Protein 6A4D (pdb70)

Solvent-accessible surface area: 16563 Å² total; per-residue (Å²): 94,79,184,71,34,37,64,76,36,0,0,0,1,4,28,6,39,24,6,8,125,70,10,108,137,23,40,1,0,2,0,0,1,0,0,0,11,15,103,0,77,75,28,18,88,7,60,73,22,11,3,42,34,90,82,105,42,1,78,118,17,55,106,149,4,85,87,70,10,35,157,29,26,2,15,94,91,0,103,94,21,172,39,56,42,78,79,0,16,145,62,0,37,59,30,0,102,117,19,2,47,114,25,76,1,0,0,0,2,49,27,1,13,50,11,28,63,0,0,35,98,55,1,69,91,0,28,96,8,10,32,148,36,16,0,4,0,3,0,0,38,0,1,0,80,36,24,52,80,129,6,55,144,53,26,97,171,102,56,81,108,76,0,16,49,28,2,68,52,10,3,47,10,0,86,30,0,52,126,58,0,1,91,83,171,165,34,35,77,86,36,2,0,1,0,3,31,8,34,22,11,6,135,72,10,108,149,30,35,0,0,1,0,0,0,0,0,0,33,10,76,0,75,81,48,17,104,4,53,57,23,12,3,42,30,94,66,111,51,2,80,100,28,58,110,154,6,91,118,71,10,37,176,48,28,3,21,105,75,0,82,110,16,176,35,60,47,69,87,0,17,144,73,0,32,38,26,0,97,131,33,2,43,109,25,90,2,0,0,0,3,51,23,2,14,45,15,27,61,0,0,39,101,52,1,66,91,0,30,93,13,11,30,150,37,16,0,4,0,2,0,0,28,0,0,0,84,43,23,66,79,130,5,50,144,55,21,95,164,108,70,68,110,52,0,20,44,20,2,80,41,10,3,44,12,0,84,31,0,58,132,66,0,1,75,85

Organism: Colwellia psychrerythraea (strain 34H / ATCC BAA-681) (NCBI:txid167879)

Nearest PDB structures (foldseek):
  6a4f-assembly1_A  TM=9.993E-01  e=6.360E-36  Colwellia psychrerythraea 34H
  6a4e-assembly1_C  TM=9.956E-01  e=2.833E-34  Colwellia psychrerythraea 34H
  7va3-assembly1_B  TM=9.706E-01  e=8.170E-26  Pseudomonas aeruginosa PAO1
  3tr8-assembly1_B  TM=9.750E-01  e=2.078E-24  Coxiella burnetii
  6n6i-assembly2_B  TM=9.745E-01  e=2.666E-24  Homo sapiens

Sequence (366 aa):
GSHMAGNDSNLIWLDLEMTGLEPVEDVILEIAIIITDSELNILAQGPIFAISQTDDVLDNMNPWCIEHHGKSGLTQRCRDSEVSLAHATKESLAFVQEWVPQGKSPMCGNSIGQDRRFINKYMPDFEDHFHYRNLDVSTIKELAKRWKPEVLESVVKTGAHLALDAIKESIAELKVYRELFFKLHMAGNDSNLIWLDLEMTGLEPVEDVILEIAIIITDSELNILAQGPIFAISQTDDVLDNMNPWCIEHHGKSGLTQRCRDSEVSLAHATKESLAFVQEWVPQGKSPMCGNSIGQDRRFINKYMPDFEDHFHYRNLDVSTIKELAKRWKPEVLESVVKTGAHLALDAIKESIAELKVYRELFFKL

Structure (mmCIF, N/CA/C/O backbone):
data_6A4D
#
_entry.id   6A4D
#
_cell.length_a   59.532
_cell.length_b   59.532
_cell.length_c   236.269
_cell.angle_alpha   90.00
_cell.angle_beta   90.00
_cell.angle_gamma   120.00
#
_symmetry.space_group_name_H-M   'P 32 2 1'
#
loop_
_entity.id
_entity.type
_entity.pdbx_description
1 polymer Oligoribonuclease
2 non-polymer "5'-O-[(S)-hydroxy(4-nitrophenoxy)phosphoryl]thymidine"
3 water water
#
loop_
_atom_site.group_PDB
_atom_site.id
_atom_site.type_symbol
_atom_site.label_atom_id
_atom_site.label_alt_id
_atom_site.label_comp_id
_atom_site.label_asym_id
_atom_site.label_entity_id
_atom_site.label_seq_id
_atom_site.pdbx_PDB_ins_code
_atom_site.Cartn_x
_atom_site.Cartn_y
_atom_site.Cartn_z
_atom_site.occupancy
_atom_site.B_iso_or_equiv
_atom_site.auth_seq_id
_atom_site.auth_comp_id
_atom_site.auth_asym_id
_atom_site.auth_atom_id
_atom_site.pdbx_PDB_model_num
ATOM 1 N N . GLY A 1 1 ? -2.039 -1.180 -26.413 1.00 69.19 -2 GLY A N 1
ATOM 2 C CA . GLY A 1 1 ? -3.125 -1.043 -27.422 1.00 69.55 -2 GLY A CA 1
ATOM 3 C C . GLY A 1 1 ? -4.534 -0.921 -26.853 1.00 70.33 -2 GLY A C 1
ATOM 4 O O . GLY A 1 1 ? -5.432 -1.629 -27.315 1.00 61.43 -2 GLY A O 1
ATOM 5 N N . SER A 1 2 ? -4.727 -0.008 -25.882 1.00 72.03 -1 SER A N 1
ATOM 6 C CA . SER A 1 2 ? -6.069 0.345 -25.306 1.00 70.12 -1 SER A CA 1
ATOM 7 C C . SER A 1 2 ? -7.002 1.039 -26.325 1.00 68.12 -1 SER A C 1
ATOM 8 O O . SER A 1 2 ? -8.191 1.264 -26.052 1.00 64.84 -1 SER A O 1
ATOM 11 N N . HIS A 1 3 ? -6.441 1.430 -27.471 1.00 67.45 0 HIS A N 1
ATOM 12 C CA . HIS A 1 3 ? -7.197 1.802 -28.687 1.00 72.79 0 HIS A CA 1
ATOM 13 C C . HIS A 1 3 ? -8.534 1.048 -28.896 1.00 63.57 0 HIS A C 1
ATOM 14 O O . HIS A 1 3 ? -9.579 1.639 -29.104 1.00 64.60 0 HIS A O 1
ATOM 21 N N . MET A 1 4 ? -8.479 -0.272 -28.820 1.00 68.73 1 MET A N 1
ATOM 22 C CA . MET A 1 4 ? -9.626 -1.138 -29.136 1.00 65.58 1 MET A CA 1
ATOM 23 C C . MET A 1 4 ? -10.535 -1.413 -27.925 1.00 60.06 1 MET A C 1
ATOM 24 O O . MET A 1 4 ? -11.621 -2.008 -28.087 1.00 61.92 1 MET A O 1
ATOM 29 N N . ALA A 1 5 ? -10.100 -0.980 -26.734 1.00 56.80 2 ALA A N 1
ATOM 30 C CA . ALA A 1 5 ? -10.872 -1.126 -25.490 1.00 56.67 2 ALA A CA 1
ATOM 31 C C . ALA A 1 5 ? -12.279 -0.612 -25.662 1.00 55.16 2 ALA A C 1
ATOM 32 O O . ALA A 1 5 ? -12.505 0.447 -26.222 1.00 61.03 2 ALA A O 1
ATOM 34 N N . GLY A 1 6 ? -13.238 -1.411 -25.234 1.00 49.98 3 GLY A N 1
ATOM 35 C CA . GLY A 1 6 ? -14.620 -1.017 -25.245 1.00 45.70 3 GLY A CA 1
ATOM 36 C C . GLY A 1 6 ? -15.367 -1.402 -26.498 1.00 44.27 3 GLY A C 1
ATOM 37 O O . GLY A 1 6 ? -16.591 -1.194 -26.569 1.00 45.83 3 GLY A O 1
ATOM 38 N N . ASN A 1 7 ? -14.678 -1.976 -27.480 1.00 42.69 4 ASN A N 1
ATOM 39 C CA . ASN A 1 7 ? -15.325 -2.315 -28.769 1.00 42.39 4 ASN A CA 1
ATOM 40 C C . ASN A 1 7 ? -16.285 -3.490 -28.626 1.00 41.09 4 ASN A C 1
ATOM 41 O O . ASN A 1 7 ? -15.933 -4.537 -28.159 1.00 49.64 4 ASN A O 1
ATOM 46 N N . ASP A 1 8 ? -17.486 -3.326 -29.100 1.00 42.95 5 ASP A N 1
ATOM 47 C CA . ASP A 1 8 ? -18.533 -4.300 -28.939 1.00 47.14 5 ASP A CA 1
ATOM 48 C C . ASP A 1 8 ? -18.252 -5.701 -29.530 1.00 44.82 5 ASP A C 1
ATOM 49 O O . ASP A 1 8 ? -19.006 -6.590 -29.267 1.00 41.37 5 ASP A O 1
ATOM 54 N N . SER A 1 9 ? -17.232 -5.862 -30.362 1.00 40.01 6 SER A N 1
ATOM 55 C CA . SER A 1 9 ? -17.006 -7.070 -31.032 1.00 39.97 6 SER A CA 1
ATOM 56 C C . SER A 1 9 ? -15.810 -7.789 -30.405 1.00 37.43 6 SER A C 1
ATOM 57 O O . SER A 1 9 ? -15.486 -8.888 -30.789 1.00 35.34 6 SER A O 1
ATOM 60 N N . ASN A 1 10 ? -15.237 -7.235 -29.342 1.00 38.81 7 ASN A N 1
ATOM 61 C CA . ASN A 1 10 ? -14.177 -7.934 -28.626 1.00 35.72 7 ASN A CA 1
ATOM 62 C C . ASN A 1 10 ? -14.622 -9.315 -28.010 1.00 32.21 7 ASN A C 1
ATOM 63 O O . ASN A 1 10 ? -15.722 -9.504 -27.577 1.00 27.75 7 ASN A O 1
ATOM 68 N N . LEU A 1 11 ? -13.712 -10.256 -28.011 1.00 31.47 8 LEU A N 1
ATOM 69 C CA . LEU A 1 11 ? -13.956 -11.551 -27.462 1.00 34.76 8 LEU A CA 1
ATOM 70 C C . LEU A 1 11 ? -13.218 -11.760 -26.134 1.00 32.20 8 LEU A C 1
ATOM 71 O O . LEU A 1 11 ? -12.025 -11.482 -26.036 1.00 30.18 8 LEU A O 1
ATOM 76 N N . ILE A 1 12 ? -13.921 -12.344 -25.161 1.00 35.69 9 ILE A N 1
ATOM 77 C CA . ILE A 1 12 ? -13.328 -12.821 -23.857 1.00 30.13 9 ILE A CA 1
ATOM 78 C C . ILE A 1 12 ? -13.018 -14.317 -23.866 1.00 28.88 9 ILE A C 1
ATOM 79 O O . ILE A 1 12 ? -13.946 -15.189 -23.941 1.00 29.51 9 ILE A O 1
ATOM 84 N N . TRP A 1 13 ? -11.723 -14.621 -23.827 1.00 24.34 10 TRP A N 1
ATOM 85 C CA . TRP A 1 13 ? -11.220 -15.961 -23.793 1.00 28.37 10 TRP A CA 1
ATOM 86 C C . TRP A 1 13 ? -10.816 -16.338 -22.374 1.00 31.12 10 TRP A C 1
ATOM 87 O O . TRP A 1 13 ? -10.167 -15.572 -21.702 1.00 30.19 10 TRP A O 1
ATOM 98 N N . LEU A 1 14 ? -11.175 -17.527 -21.921 1.00 32.26 11 LEU A N 1
ATOM 99 C CA . LEU A 1 14 ? -10.656 -17.966 -20.652 1.00 35.06 11 LEU A CA 1
ATOM 100 C C . LEU A 1 14 ? -10.384 -19.425 -20.536 1.00 38.05 11 LEU A C 1
ATOM 101 O O . LEU A 1 14 ? -10.836 -20.262 -21.330 1.00 36.47 11 LEU A O 1
ATOM 106 N N . ASP A 1 15 ? -9.614 -19.751 -19.521 1.00 38.53 12 ASP A N 1
ATOM 107 C CA . ASP A 1 15 ? -9.388 -21.137 -19.209 1.00 36.92 12 ASP A CA 1
ATOM 108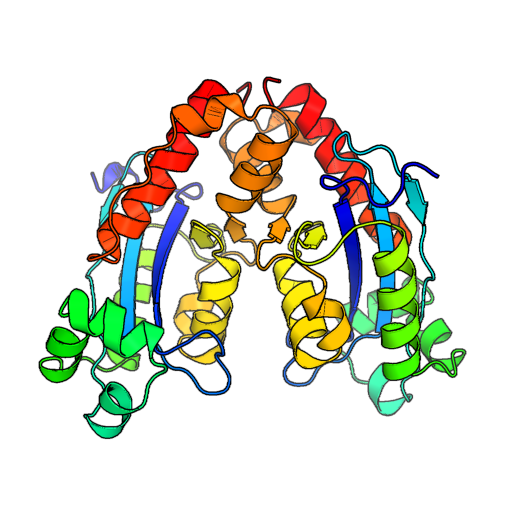 C C . ASP A 1 15 ? -9.295 -21.253 -17.712 1.00 36.34 12 ASP A C 1
ATOM 109 O O . ASP A 1 15 ? -8.836 -20.332 -17.060 1.00 36.55 12 ASP A O 1
ATOM 114 N N . LEU A 1 16 ? -9.759 -22.398 -17.198 1.00 37.02 13 LEU A N 1
ATOM 115 C CA . LEU A 1 16 ? -9.802 -22.696 -15.774 1.00 38.08 13 LEU A CA 1
ATOM 116 C C . LEU A 1 16 ? -9.143 -24.037 -15.519 1.00 37.64 13 LEU A C 1
ATOM 117 O O . LEU A 1 16 ? -9.188 -24.934 -16.352 1.00 36.03 13 LEU A O 1
ATOM 122 N N . GLU A 1 17 ? -8.553 -24.188 -14.339 1.00 40.46 14 GLU A N 1
ATOM 123 C CA . GLU A 1 17 ? -8.207 -25.510 -13.830 1.00 37.62 14 GLU A CA 1
ATOM 124 C C . GLU A 1 17 ? -9.101 -25.724 -12.624 1.00 36.73 14 GLU A C 1
ATOM 125 O O . GLU A 1 17 ? -9.452 -24.756 -11.922 1.00 35.90 14 GLU A O 1
ATOM 131 N N . MET A 1 18 ? -9.503 -26.975 -12.426 1.00 35.84 15 MET A N 1
ATOM 132 C CA . MET A 1 18 ? -10.364 -27.363 -11.329 1.00 41.12 15 MET A CA 1
ATOM 133 C C . MET A 1 18 ? -9.784 -28.630 -10.637 1.00 44.69 15 MET A C 1
ATOM 134 O O . MET A 1 18 ? -8.753 -29.150 -11.040 1.00 43.30 15 MET A O 1
ATOM 139 N N . THR A 1 19 ? -10.477 -29.134 -9.627 1.00 39.84 16 THR A N 1
ATOM 140 C CA . THR A 1 19 ? -10.049 -30.334 -8.875 1.00 44.45 16 THR A CA 1
ATOM 141 C C . THR A 1 19 ? -10.702 -31.553 -9.434 1.00 39.75 16 THR A C 1
ATOM 142 O O . THR A 1 19 ? -10.525 -32.656 -8.909 1.00 48.14 16 THR A O 1
ATOM 146 N N . GLY A 1 20 ? -11.505 -31.375 -10.460 1.00 41.32 17 GLY A N 1
ATOM 147 C CA . GLY A 1 20 ? -12.124 -32.501 -11.142 1.00 38.83 17 GLY A CA 1
ATOM 148 C C . GLY A 1 20 ? -13.120 -31.999 -12.125 1.00 42.17 17 GLY A C 1
ATOM 149 O O . GLY A 1 20 ? -13.191 -30.777 -12.364 1.00 40.15 17 GLY A O 1
ATOM 150 N N . LEU A 1 21 ? -13.909 -32.941 -12.642 1.00 43.41 18 LEU A N 1
ATOM 151 C CA . LEU A 1 21 ? -14.913 -32.711 -13.674 1.00 43.87 18 LEU A CA 1
ATOM 152 C C . LEU A 1 21 ? -16.302 -32.313 -13.212 1.00 43.09 18 LEU A C 1
ATOM 153 O O . LEU A 1 21 ? -17.123 -31.911 -14.033 1.00 42.35 18 LEU A O 1
ATOM 158 N N . GLU A 1 22 ? -16.595 -32.450 -11.929 1.00 48.00 19 GLU A N 1
ATOM 159 C CA . GLU A 1 22 ? -17.959 -32.329 -11.434 1.00 49.24 19 GLU A CA 1
ATOM 160 C C . GLU A 1 22 ? -18.117 -31.097 -10.530 1.00 51.62 19 GLU A C 1
ATOM 161 O O . GLU A 1 22 ? -17.587 -31.062 -9.422 1.00 53.85 19 GLU A O 1
ATOM 167 N N . PRO A 1 23 ? -18.839 -30.070 -11.005 1.00 48.79 20 PRO A N 1
ATOM 168 C CA . PRO A 1 23 ? -18.902 -28.864 -10.192 1.00 49.33 20 PRO A CA 1
ATOM 169 C C . PRO A 1 23 ? -19.612 -29.058 -8.857 1.00 51.36 20 PRO A C 1
ATOM 170 O O . PRO A 1 23 ? -19.354 -28.296 -7.917 1.00 47.77 20 PRO A O 1
ATOM 174 N N . VAL A 1 24 ? -20.503 -30.053 -8.795 1.00 52.47 21 VAL A N 1
ATOM 175 C CA . VAL A 1 24 ? -21.212 -30.400 -7.562 1.00 57.60 21 VAL A 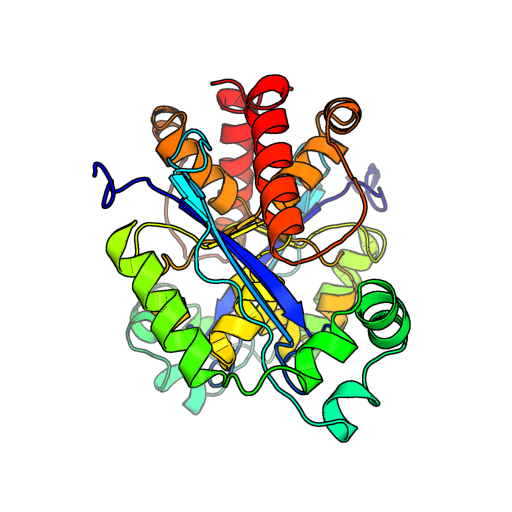CA 1
ATOM 176 C C . VAL A 1 24 ? -20.206 -30.561 -6.397 1.00 56.54 21 VAL A C 1
ATOM 177 O O . VAL A 1 24 ? -20.375 -29.921 -5.364 1.00 53.34 21 VAL A O 1
ATOM 181 N N . GLU A 1 25 ? -19.113 -31.284 -6.630 1.00 57.85 22 GLU A N 1
ATOM 182 C CA . GLU A 1 25 ? -18.074 -31.546 -5.614 1.00 58.22 22 GLU A CA 1
ATOM 183 C C . GLU A 1 25 ? -16.800 -30.754 -5.783 1.00 55.03 22 GLU A C 1
ATOM 184 O O . GLU A 1 25 ? -16.129 -30.512 -4.794 1.00 61.68 22 GLU A O 1
ATOM 190 N N . ASP A 1 26 ? -16.417 -30.446 -7.025 1.00 42.72 23 ASP A N 1
ATOM 191 C CA . ASP A 1 26 ? -15.128 -29.801 -7.348 1.00 40.49 23 ASP A CA 1
ATOM 192 C C . ASP A 1 26 ? -15.161 -28.289 -7.391 1.00 36.56 23 ASP A C 1
ATOM 193 O O . ASP A 1 26 ? -16.169 -27.696 -7.639 1.00 38.73 23 ASP A O 1
ATOM 198 N N . VAL A 1 27 ? -13.993 -27.710 -7.198 1.00 36.70 24 VAL A N 1
ATOM 199 C CA . VAL A 1 27 ? -13.768 -26.284 -7.003 1.00 37.49 24 VAL A CA 1
ATOM 200 C C . VAL A 1 27 ? -12.694 -25.811 -7.970 1.00 36.99 24 VAL A C 1
ATOM 201 O O . VAL A 1 27 ? -11.989 -26.619 -8.577 1.00 37.12 24 VAL A O 1
ATOM 205 N N . ILE A 1 28 ? -12.581 -24.496 -8.104 1.00 35.27 25 ILE A N 1
ATOM 206 C CA . ILE A 1 28 ? -11.687 -23.899 -9.082 1.00 34.65 25 ILE A CA 1
ATOM 207 C C . ILE A 1 28 ? -10.301 -23.684 -8.494 1.00 37.63 25 ILE A C 1
ATOM 208 O O . ILE A 1 28 ? -10.169 -23.097 -7.392 1.00 38.63 25 ILE A O 1
ATOM 213 N N . LEU A 1 29 ? -9.276 -24.106 -9.243 1.00 35.96 26 LEU A N 1
ATOM 214 C CA . LEU A 1 29 ? -7.870 -23.882 -8.831 1.00 39.59 26 LEU A CA 1
ATOM 215 C C . LEU A 1 29 ? -7.158 -22.709 -9.488 1.00 39.02 26 LEU A C 1
ATOM 216 O O . LEU A 1 29 ? -6.268 -22.108 -8.882 1.00 35.49 26 LEU A O 1
ATOM 221 N N . GLU A 1 30 ? -7.558 -22.364 -10.708 1.00 39.31 27 GLU A N 1
ATOM 222 C CA . GLU A 1 30 ? -6.861 -21.329 -11.473 1.00 40.60 27 GLU A CA 1
ATOM 223 C C . GLU A 1 30 ? -7.801 -20.706 -12.468 1.00 40.82 27 GLU A C 1
ATOM 224 O O . GLU A 1 30 ? -8.680 -21.392 -12.986 1.00 41.00 27 GLU A O 1
ATOM 230 N N . ILE A 1 31 ? -7.585 -19.424 -12.738 1.00 39.08 28 ILE A N 1
ATOM 231 C CA . ILE A 1 31 ? -8.267 -18.723 -13.797 1.00 44.84 28 ILE A CA 1
ATOM 232 C C . ILE A 1 31 ? -7.278 -17.816 -14.581 1.00 43.18 28 ILE A C 1
ATOM 233 O O . ILE A 1 31 ? -6.410 -17.160 -14.016 1.00 43.38 28 ILE A O 1
ATOM 238 N N . ALA A 1 32 ? -7.384 -17.849 -15.895 1.00 42.25 29 ALA A N 1
ATOM 239 C CA . ALA A 1 32 ? -6.643 -16.924 -16.796 1.00 41.58 29 ALA A CA 1
ATOM 240 C C . ALA A 1 32 ? -7.623 -16.372 -17.839 1.00 40.15 29 ALA A C 1
ATOM 241 O O . ALA A 1 32 ? -8.556 -17.086 -18.235 1.00 38.59 29 ALA A O 1
ATOM 243 N N . ILE A 1 33 ? -7.451 -15.109 -18.224 1.00 35.19 30 ILE A N 1
ATOM 244 C CA . ILE A 1 33 ? -8.346 -14.453 -19.194 1.00 37.80 30 ILE A CA 1
ATOM 245 C C . ILE A 1 33 ? -7.494 -13.732 -20.255 1.00 37.61 30 ILE A C 1
ATOM 246 O O . ILE A 1 33 ? -6.527 -13.049 -19.924 1.00 33.99 30 ILE A O 1
ATOM 251 N N . ILE A 1 34 ? -7.864 -13.866 -21.525 1.00 42.27 31 ILE A N 1
ATOM 252 C CA . ILE A 1 34 ? -7.278 -13.053 -22.602 1.00 39.96 31 ILE A CA 1
ATOM 253 C C . ILE A 1 34 ? -8.413 -12.403 -23.371 1.00 41.76 31 ILE A C 1
ATOM 254 O O . ILE A 1 34 ? -9.442 -13.004 -23.630 1.00 41.20 31 ILE A O 1
ATOM 259 N N . ILE A 1 35 ? -8.222 -11.147 -23.710 1.00 43.70 32 ILE A N 1
ATOM 260 C CA . ILE A 1 35 ? -9.121 -10.411 -24.564 1.00 39.12 32 ILE A CA 1
ATOM 261 C C . ILE A 1 35 ? -8.496 -10.312 -25.949 1.00 36.67 32 ILE A C 1
ATOM 262 O O . ILE A 1 35 ? -7.328 -9.968 -26.052 1.00 33.54 32 ILE A O 1
ATOM 267 N N . THR A 1 36 ? -9.262 -10.613 -26.994 1.00 33.69 33 THR A N 1
ATOM 268 C CA . THR A 1 36 ? -8.822 -10.437 -28.405 1.00 32.19 33 THR A CA 1
ATOM 269 C C . THR A 1 36 ? -9.823 -9.566 -29.064 1.00 32.25 33 THR A C 1
ATOM 270 O O . THR A 1 36 ? -10.915 -9.405 -28.553 1.00 33.24 33 THR A O 1
ATOM 274 N N . ASP A 1 37 ? -9.480 -8.994 -30.215 1.00 32.08 34 ASP A N 1
ATOM 275 C CA . ASP A 1 37 ? -10.515 -8.335 -31.023 1.00 38.64 34 ASP A CA 1
ATOM 276 C C . ASP A 1 37 ? -11.262 -9.417 -31.809 1.00 37.22 34 ASP A C 1
ATOM 277 O O . ASP A 1 37 ? -10.928 -10.632 -31.758 1.00 34.16 34 ASP A O 1
ATOM 282 N N . SER A 1 38 ? -12.229 -8.989 -32.594 1.00 39.24 35 SER A N 1
ATOM 283 C CA . SER A 1 38 ? -13.016 -9.949 -33.366 1.00 42.10 35 SER A CA 1
ATOM 284 C C . SER A 1 38 ? -12.185 -10.667 -34.438 1.00 42.55 35 SER A C 1
ATOM 285 O O . SER A 1 38 ? -12.616 -11.699 -34.948 1.00 41.95 35 SER A O 1
ATOM 288 N N . GLU A 1 39 ? -11.008 -10.124 -34.776 1.00 40.87 36 GLU A N 1
ATOM 289 C CA . GLU A 1 39 ? -10.128 -10.722 -35.777 1.00 40.50 36 GLU A CA 1
ATOM 290 C C . GLU A 1 39 ? -9.006 -11.511 -35.119 1.00 36.36 36 GLU A C 1
ATOM 291 O O . GLU A 1 39 ? -8.061 -11.879 -35.766 1.00 40.95 36 GLU A O 1
ATOM 297 N N . LEU A 1 40 ? -9.151 -11.797 -33.829 1.00 34.90 37 LEU A N 1
ATOM 298 C CA . LEU A 1 40 ? -8.285 -12.667 -33.005 1.00 34.59 37 LEU A CA 1
ATOM 299 C C . LEU A 1 40 ? -6.923 -12.115 -32.622 1.00 36.15 37 LEU A C 1
ATOM 300 O O . LEU A 1 40 ? -6.053 -12.847 -32.168 1.00 41.91 37 LEU A O 1
ATOM 305 N N . ASN A 1 41 ? -6.742 -10.823 -32.756 1.00 37.66 38 ASN A N 1
ATOM 306 C CA . ASN A 1 41 ? -5.508 -10.170 -32.285 1.00 41.72 38 ASN A CA 1
ATOM 307 C C . ASN A 1 41 ? -5.616 -9.976 -30.804 1.00 38.94 38 ASN A C 1
ATOM 308 O O . ASN A 1 41 ? -6.590 -9.387 -30.338 1.00 39.77 38 ASN A O 1
ATOM 313 N N . ILE A 1 42 ? -4.607 -10.413 -30.080 1.00 39.45 39 ILE A N 1
ATOM 314 C CA . ILE A 1 42 ? -4.622 -10.344 -28.628 1.00 41.23 39 ILE A CA 1
ATOM 315 C C . ILE A 1 42 ? -4.531 -8.890 -28.180 1.00 37.94 39 ILE A C 1
ATOM 316 O O . ILE A 1 42 ? -3.576 -8.269 -28.507 1.00 48.98 39 ILE A O 1
ATOM 321 N N . LEU A 1 43 ? -5.556 -8.340 -27.537 1.00 37.22 40 LEU A N 1
ATOM 322 C CA . LEU A 1 43 ? -5.538 -6.963 -27.037 1.00 39.78 40 LEU A CA 1
ATOM 323 C C . LEU A 1 43 ? -4.974 -6.781 -25.602 1.00 45.52 40 LEU A C 1
ATOM 324 O O . LEU A 1 43 ? -4.487 -5.700 -25.278 1.00 48.37 40 LEU A O 1
ATOM 329 N N . ALA A 1 44 ? -5.097 -7.799 -24.752 1.00 45.88 41 ALA A N 1
ATOM 330 C CA . ALA A 1 44 ? -4.778 -7.677 -23.322 1.00 45.28 41 ALA A CA 1
ATOM 331 C C . ALA A 1 44 ? -4.859 -9.028 -22.641 1.00 47.58 41 ALA A C 1
ATOM 332 O O . ALA A 1 44 ? -5.780 -9.813 -22.902 1.00 50.32 41 ALA A O 1
ATOM 334 N N . GLN A 1 45 ? -3.875 -9.296 -21.794 1.00 45.57 42 GLN A N 1
ATOM 335 C CA . GLN A 1 45 ? -3.724 -10.559 -21.061 1.00 47.53 42 GLN A CA 1
ATOM 336 C C . GLN A 1 45 ? -4.098 -10.254 -19.635 1.00 47.78 42 GLN A C 1
ATOM 337 O O . GLN A 1 45 ? -3.708 -9.241 -19.103 1.00 49.21 42 GLN A O 1
ATOM 343 N N . GLY A 1 46 ? -4.873 -11.105 -19.005 1.00 48.53 43 GLY A N 1
ATOM 344 C CA . GLY A 1 46 ? -5.460 -10.756 -17.696 1.00 48.01 43 GLY A CA 1
ATOM 345 C C . GLY A 1 46 ? -4.600 -11.208 -16.546 1.00 44.53 43 GLY A C 1
ATOM 346 O O . GLY A 1 46 ? -3.742 -12.094 -16.699 1.00 47.37 43 GLY A O 1
ATOM 347 N N . PRO A 1 47 ? -4.846 -10.658 -15.353 1.00 53.74 44 PRO A N 1
ATOM 348 C CA . PRO A 1 47 ? -4.112 -11.208 -14.187 1.00 50.06 44 PRO A CA 1
ATOM 349 C C . PRO A 1 47 ? -4.417 -12.701 -13.998 1.00 52.97 44 PRO A C 1
ATOM 350 O O . PRO A 1 47 ? -5.595 -13.085 -14.000 1.00 54.23 44 PRO A O 1
ATOM 354 N N . ILE A 1 48 ? -3.379 -13.521 -13.891 1.00 50.00 45 ILE A N 1
ATOM 355 C CA . ILE A 1 48 ? -3.521 -14.955 -13.654 1.00 56.89 45 ILE A CA 1
ATOM 356 C C . ILE A 1 48 ? -3.676 -15.222 -12.135 1.00 57.57 45 ILE A C 1
ATOM 357 O O . ILE A 1 48 ? -2.908 -14.678 -11.358 1.00 63.05 45 ILE A O 1
ATOM 362 N N . PHE A 1 49 ? -4.659 -16.023 -11.703 1.00 53.15 46 PHE A N 1
ATOM 363 C CA . PHE A 1 49 ? -4.770 -16.385 -10.265 1.00 53.02 46 PHE A CA 1
ATOM 364 C C . PHE A 1 49 ? -4.752 -17.864 -10.012 1.00 48.94 46 PHE A C 1
ATOM 365 O O . PHE A 1 49 ? -5.618 -18.588 -10.528 1.00 46.37 46 PHE A O 1
ATOM 373 N N . ALA A 1 50 ? -3.803 -18.324 -9.200 1.00 43.17 47 ALA A N 1
ATOM 374 C CA . ALA A 1 50 ? -4.001 -19.616 -8.528 1.00 47.99 47 ALA A CA 1
ATOM 375 C C . ALA A 1 50 ? -4.809 -19.300 -7.267 1.00 48.54 47 ALA A C 1
ATOM 376 O O . ALA A 1 50 ? -4.452 -18.381 -6.481 1.00 43.40 47 ALA A O 1
ATOM 378 N N . ILE A 1 51 ? -5.916 -20.026 -7.127 1.00 46.44 48 ILE A N 1
ATOM 379 C CA . ILE A 1 51 ? -6.861 -19.818 -6.031 1.00 44.87 48 ILE A CA 1
ATOM 380 C C . ILE A 1 51 ? -6.401 -20.621 -4.825 1.00 46.68 48 ILE A C 1
ATOM 381 O O . ILE A 1 51 ? -6.156 -21.836 -4.916 1.00 43.69 48 ILE A O 1
ATOM 386 N N . SER A 1 52 ? -6.348 -19.938 -3.688 1.00 46.90 49 SER A N 1
ATOM 387 C CA . SER A 1 52 ? -5.991 -20.568 -2.427 1.00 48.02 49 SER A CA 1
ATOM 388 C C . SER A 1 52 ? -6.967 -21.678 -2.097 1.00 44.03 49 SER A C 1
ATOM 389 O O . SER A 1 52 ? -8.188 -21.524 -2.204 1.00 42.69 49 SER A O 1
ATOM 392 N N . GLN A 1 53 ? -6.402 -22.816 -1.756 1.00 42.27 50 GLN A N 1
ATOM 393 C CA . GLN A 1 53 ? -7.128 -23.924 -1.251 1.00 46.37 50 GLN A CA 1
ATOM 394 C C . GLN A 1 53 ? -6.267 -24.510 -0.136 1.00 46.65 50 GLN A C 1
ATOM 395 O O . GLN A 1 53 ? -5.022 -24.461 -0.168 1.00 47.68 50 GLN A O 1
ATOM 401 N N . THR A 1 54 ? -6.924 -25.050 0.872 1.00 51.16 51 THR A N 1
ATOM 402 C CA . THR A 1 54 ? -6.202 -25.719 1.966 1.00 57.70 51 THR A CA 1
ATOM 403 C C . THR A 1 54 ? -5.506 -26.992 1.460 1.00 61.41 51 THR A C 1
ATOM 404 O O . THR A 1 54 ? -5.715 -27.430 0.320 1.00 70.62 51 THR A O 1
ATOM 408 N N . ASP A 1 55 ? -4.739 -27.616 2.341 1.00 68.60 52 ASP A N 1
ATOM 409 C CA . ASP A 1 55 ? -4.224 -28.974 2.109 1.00 69.07 52 ASP A CA 1
ATOM 410 C C . ASP A 1 55 ? -5.312 -30.041 2.085 1.00 62.92 52 ASP A C 1
ATOM 411 O O . ASP A 1 55 ? -5.218 -31.003 1.332 1.00 62.68 52 ASP A O 1
ATOM 416 N N . ASP A 1 56 ? -6.354 -29.902 2.884 1.00 66.05 53 ASP A N 1
ATOM 417 C CA . ASP A 1 56 ? -7.453 -30.861 2.767 1.00 69.75 53 ASP A CA 1
ATOM 418 C C . ASP A 1 56 ? -7.829 -30.976 1.304 1.00 68.53 53 ASP A C 1
ATOM 419 O O . ASP A 1 56 ? -7.909 -32.077 0.755 1.00 60.25 53 ASP A O 1
ATOM 424 N N . VAL A 1 57 ? -8.041 -29.819 0.67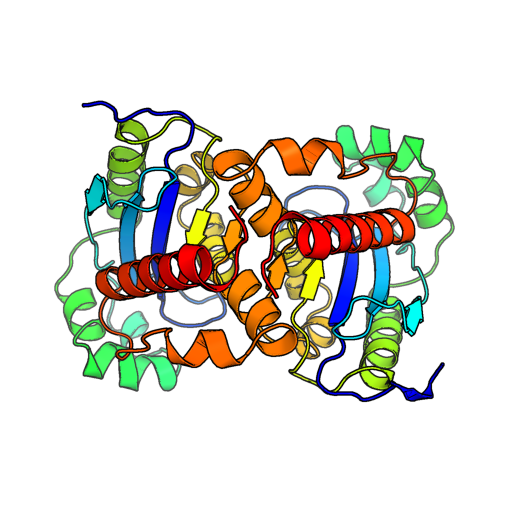3 1.00 64.03 54 VAL A N 1
ATOM 425 C CA . VAL A 1 57 ? -8.549 -29.812 -0.684 1.00 57.93 54 VAL A CA 1
ATOM 426 C C . VAL A 1 57 ? -7.529 -30.419 -1.638 1.00 52.42 54 VAL A C 1
ATOM 427 O O . VAL A 1 57 ? -7.854 -31.342 -2.378 1.00 44.01 54 VAL A O 1
ATOM 431 N N . LEU A 1 58 ? -6.306 -29.918 -1.597 1.00 45.86 55 LEU A N 1
ATOM 432 C CA . LEU A 1 58 ? -5.348 -30.250 -2.631 1.00 55.01 55 LEU A CA 1
ATOM 433 C C . LEU A 1 58 ? -5.008 -31.741 -2.631 1.00 64.31 55 LEU A C 1
ATOM 434 O O . LEU A 1 58 ? -5.011 -32.404 -3.690 1.00 67.92 55 LEU A O 1
ATOM 439 N N . ASP A 1 59 ? -4.838 -32.280 -1.427 1.00 66.32 56 ASP A N 1
ATOM 440 C CA . ASP A 1 59 ? -4.431 -33.675 -1.243 1.00 64.03 56 ASP A CA 1
ATOM 441 C C . ASP A 1 59 ? -5.509 -34.733 -1.537 1.00 60.03 56 ASP A C 1
ATOM 442 O O . ASP A 1 59 ? -5.140 -35.891 -1.688 1.00 56.23 56 ASP A O 1
ATOM 447 N N . ASN A 1 60 ? -6.787 -34.342 -1.660 1.00 53.13 57 ASN A N 1
ATOM 448 C CA . ASN A 1 60 ? -7.895 -35.284 -1.928 1.00 59.13 57 ASN A CA 1
ATOM 449 C C . ASN A 1 60 ? -8.703 -35.061 -3.219 1.00 62.16 57 ASN A C 1
ATOM 450 O O . ASN A 1 60 ? -9.789 -35.637 -3.366 1.00 53.40 57 ASN A O 1
ATOM 455 N N . MET A 1 61 ? -8.191 -34.227 -4.145 1.00 65.99 58 MET A N 1
ATOM 456 C CA . MET A 1 61 ? -8.731 -34.166 -5.538 1.00 63.63 58 MET A CA 1
ATOM 457 C C . MET A 1 61 ? -8.450 -35.485 -6.320 1.00 63.99 58 MET A C 1
ATOM 458 O O . MET A 1 61 ? -7.642 -36.288 -5.874 1.00 62.39 58 MET A O 1
ATOM 463 N N . ASN A 1 62 ? -9.098 -35.734 -7.457 1.00 62.36 59 ASN A N 1
ATOM 464 C CA . ASN A 1 62 ? -8.920 -37.033 -8.148 1.00 60.41 59 ASN A CA 1
ATOM 465 C C . ASN A 1 62 ? -7.448 -37.342 -8.577 1.00 69.49 59 ASN A C 1
ATOM 466 O O . ASN A 1 62 ? -6.570 -36.455 -8.482 1.00 62.76 59 ASN A O 1
ATOM 471 N N . PRO A 1 63 ? -7.146 -38.615 -8.969 1.00 76.12 60 PRO A N 1
ATOM 472 C CA . PRO A 1 63 ? -5.702 -38.946 -9.203 1.00 67.76 60 PRO A CA 1
ATOM 473 C C . PRO A 1 63 ? -5.069 -38.264 -10.434 1.00 64.43 60 PRO A C 1
ATOM 474 O O . PRO A 1 63 ? -3.885 -37.870 -10.392 1.00 53.33 60 PRO A O 1
ATOM 478 N N . TRP A 1 64 ? -5.858 -38.125 -11.510 1.00 59.49 61 TRP A N 1
ATOM 479 C CA . TRP A 1 64 ? -5.479 -37.281 -12.653 1.00 58.47 61 TRP A CA 1
ATOM 480 C C . TRP A 1 64 ? -4.967 -35.944 -12.136 1.00 63.86 61 TRP A C 1
ATOM 481 O O . TRP A 1 64 ? -3.835 -35.519 -12.500 1.00 54.28 61 TRP A O 1
ATOM 492 N N . CYS A 1 65 ? -5.765 -35.321 -11.243 1.00 54.04 62 CYS A N 1
ATOM 493 C CA . CYS A 1 65 ? -5.451 -33.989 -10.791 1.00 52.61 62 CYS A CA 1
ATOM 494 C C . CYS A 1 65 ? -4.204 -33.923 -9.936 1.00 52.83 62 CYS A C 1
ATOM 495 O O . CYS A 1 65 ? -3.390 -33.016 -10.127 1.00 48.54 62 CYS A O 1
ATOM 498 N N . ILE A 1 66 ? -4.024 -34.840 -8.977 1.00 65.07 63 ILE A N 1
ATOM 499 C CA . ILE A 1 66 ? -2.783 -34.757 -8.147 1.00 70.92 63 ILE A CA 1
ATOM 500 C C . ILE A 1 66 ? -1.608 -35.015 -9.085 1.00 65.96 63 ILE A C 1
ATOM 501 O O . ILE A 1 66 ? -0.595 -34.337 -8.989 1.00 62.90 63 ILE A O 1
ATOM 506 N N . GLU A 1 67 ? -1.807 -35.935 -10.035 1.00 57.42 64 GLU A N 1
ATOM 507 C CA . GLU A 1 67 ? -0.805 -36.210 -11.065 1.00 64.87 64 GLU A CA 1
ATOM 508 C C . GLU A 1 67 ? -0.491 -34.913 -11.845 1.00 64.26 64 GLU A C 1
ATOM 509 O O . GLU A 1 67 ? 0.543 -34.302 -11.552 1.00 63.55 64 GLU A O 1
ATOM 515 N N . HIS A 1 68 ? -1.390 -34.437 -12.726 1.00 57.49 65 HIS A N 1
ATOM 516 C CA . HIS A 1 68 ? -1.077 -33.280 -13.614 1.00 62.92 65 HIS A CA 1
ATOM 517 C C . HIS A 1 68 ? -0.882 -31.924 -12.941 1.00 60.34 65 HIS A C 1
ATOM 518 O O . HIS A 1 68 ? -0.006 -31.154 -13.353 1.00 55.86 65 HIS A O 1
ATOM 525 N N . HIS A 1 69 ? -1.660 -31.613 -11.903 1.00 57.88 66 HIS A N 1
ATOM 526 C CA . HIS A 1 69 ? -1.443 -30.338 -11.200 1.00 54.50 66 HIS A CA 1
ATOM 527 C C . HIS A 1 69 ? -0.279 -30.409 -10.283 1.00 55.31 66 HIS A C 1
ATOM 528 O O . HIS A 1 69 ? 0.397 -29.378 -10.069 1.00 53.48 66 HIS A O 1
ATOM 535 N N . GLY A 1 70 ? -0.049 -31.609 -9.721 1.00 61.53 67 GLY A N 1
ATOM 536 C CA . GLY A 1 70 ? 1.232 -31.911 -9.073 1.00 63.12 67 GLY A CA 1
ATOM 537 C C . GLY A 1 70 ? 2.324 -31.663 -10.099 1.00 62.27 67 GLY A C 1
ATOM 538 O O . GLY A 1 70 ? 3.113 -30.735 -9.946 1.00 62.24 67 GLY A O 1
ATOM 539 N N . LYS A 1 71 ? 2.294 -32.449 -11.179 1.00 65.93 68 LYS A N 1
ATOM 540 C CA . LYS A 1 71 ? 3.226 -32.315 -12.310 1.00 68.35 68 LYS A CA 1
ATOM 541 C C . LYS A 1 71 ? 3.577 -30.850 -12.572 1.00 68.86 68 LYS A C 1
ATOM 542 O O . LYS A 1 71 ? 4.743 -30.502 -12.538 1.00 62.61 68 LYS A O 1
ATOM 548 N N . SER A 1 72 ? 2.574 -29.982 -12.745 1.00 68.80 69 SER A N 1
ATOM 549 C CA . SER A 1 72 ? 2.825 -28.592 -13.188 1.00 60.17 69 SER A CA 1
ATOM 550 C C . SER A 1 72 ? 3.151 -27.559 -12.108 1.00 59.40 69 SER A C 1
ATOM 551 O O . SER A 1 72 ? 3.461 -26.401 -12.434 1.00 55.56 69 SER A O 1
ATOM 554 N N . GLY A 1 73 ? 3.068 -27.943 -10.838 1.00 70.13 70 GLY A N 1
ATOM 555 C CA . GLY A 1 73 ? 3.268 -26.998 -9.725 1.00 73.57 70 GLY A CA 1
ATOM 556 C C . GLY A 1 73 ? 2.165 -25.946 -9.629 1.00 73.24 70 GLY A C 1
ATOM 557 O O . GLY A 1 73 ? 2.403 -24.817 -9.151 1.00 75.17 70 GLY A O 1
ATOM 558 N N . LEU A 1 74 ? 0.971 -26.308 -10.108 1.00 65.46 71 LEU A N 1
ATOM 559 C CA . LEU A 1 74 ? -0.245 -25.523 -9.844 1.00 62.15 71 LEU A CA 1
ATOM 560 C C . LEU A 1 74 ? -0.587 -25.772 -8.385 1.00 60.50 71 LEU A C 1
ATOM 561 O O . LEU A 1 74 ? -0.718 -24.817 -7.611 1.00 53.72 71 LEU A O 1
ATOM 566 N N . THR A 1 75 ? -0.669 -27.060 -8.030 1.00 58.65 72 THR A N 1
ATOM 567 C CA . THR A 1 75 ? -0.807 -27.494 -6.649 1.00 57.79 72 THR A CA 1
ATOM 568 C C . THR A 1 75 ? 0.031 -26.696 -5.676 1.00 61.58 72 THR A C 1
ATOM 569 O O . THR A 1 75 ? -0.466 -26.310 -4.610 1.00 58.57 72 THR A O 1
ATOM 573 N N . GLN A 1 76 ? 1.273 -26.420 -6.057 1.00 61.01 73 GLN A N 1
ATOM 574 C CA . GLN A 1 76 ? 2.177 -25.685 -5.194 1.00 67.27 73 GLN A CA 1
ATOM 575 C C . GLN A 1 76 ? 1.789 -24.221 -5.143 1.00 66.98 73 GLN A C 1
ATOM 576 O O . GLN A 1 76 ? 1.735 -23.630 -4.046 1.00 59.01 73 GLN A O 1
ATOM 582 N N . ARG A 1 77 ? 1.542 -23.629 -6.320 1.00 66.74 74 ARG A N 1
ATOM 583 C CA . ARG A 1 77 ? 1.057 -22.237 -6.361 1.00 62.69 74 ARG A CA 1
ATOM 584 C C . ARG A 1 77 ? -0.246 -22.030 -5.574 1.00 51.38 74 ARG A C 1
ATOM 585 O O . ARG A 1 77 ? -0.478 -20.952 -5.070 1.00 55.04 74 ARG A O 1
ATOM 593 N N . CYS A 1 78 ? -1.068 -23.066 -5.483 1.00 46.95 75 CYS A N 1
ATOM 594 C CA . CYS A 1 78 ? -2.323 -23.004 -4.765 1.00 51.55 75 CYS A CA 1
ATOM 595 C C . CYS A 1 78 ? -2.054 -22.991 -3.231 1.00 56.92 75 CYS A C 1
ATOM 596 O O . CYS A 1 78 ? -2.634 -22.159 -2.510 1.00 54.50 75 CYS A O 1
ATOM 599 N N . ARG A 1 79 ? -1.157 -23.866 -2.758 1.00 63.03 76 ARG A N 1
ATOM 600 C CA . ARG A 1 79 ? -0.612 -23.809 -1.366 1.00 57.06 76 ARG A CA 1
ATOM 601 C C . ARG A 1 79 ? 0.036 -22.466 -0.993 1.00 56.89 76 ARG A C 1
ATOM 602 O O . ARG A 1 79 ? -0.144 -21.996 0.123 1.00 61.66 76 ARG A O 1
ATOM 610 N N . ASP A 1 80 ? 0.779 -21.854 -1.912 1.00 63.20 77 ASP A N 1
ATOM 611 C CA . ASP A 1 80 ? 1.388 -20.520 -1.672 1.00 66.34 77 ASP A CA 1
ATOM 612 C C . ASP A 1 80 ? 0.363 -19.398 -1.652 1.00 63.29 77 ASP A C 1
ATOM 613 O O . ASP A 1 80 ? 0.571 -18.365 -1.005 1.00 58.00 77 ASP A O 1
ATOM 618 N N . SER A 1 81 ? -0.722 -19.569 -2.410 1.00 61.64 78 SER A N 1
ATOM 619 C CA . SER A 1 81 ? -1.705 -18.505 -2.555 1.00 53.54 78 SER A CA 1
ATOM 620 C C . SER A 1 81 ? -2.488 -18.213 -1.261 1.00 48.12 78 SER A C 1
ATOM 621 O O . SER A 1 81 ? -2.904 -19.145 -0.548 1.00 43.17 78 SER A O 1
ATOM 624 N N . GLU A 1 82 ? -2.726 -16.921 -1.044 1.00 41.84 79 GLU A N 1
ATOM 625 C CA . GLU A 1 82 ? -3.763 -16.418 -0.166 1.00 50.12 79 GLU A CA 1
ATOM 626 C C . GLU A 1 82 ? -4.939 -15.807 -0.948 1.00 48.31 79 GLU A C 1
ATOM 627 O O . GLU A 1 82 ? -5.780 -15.086 -0.365 1.00 50.55 79 GLU A O 1
ATOM 633 N N . VAL A 1 83 ? -5.002 -16.058 -2.253 1.00 49.18 80 VAL A N 1
ATOM 634 C CA . VAL A 1 83 ? -5.992 -15.403 -3.116 1.00 49.06 80 VAL A CA 1
ATOM 635 C C . VAL A 1 83 ? -7.310 -16.124 -2.961 1.00 43.63 80 VAL A C 1
ATOM 636 O O . VAL A 1 83 ? -7.417 -17.270 -3.322 1.00 49.04 80 VAL A O 1
ATOM 640 N N . SER A 1 84 ? -8.313 -15.431 -2.461 1.00 43.26 81 SER A N 1
ATOM 641 C CA . SER A 1 84 ? -9.636 -15.974 -2.388 1.00 43.11 81 SER A CA 1
ATOM 642 C C . SER A 1 84 ? -10.314 -15.846 -3.737 1.00 45.49 81 SER A C 1
ATOM 643 O O . SER A 1 84 ? -9.995 -14.930 -4.526 1.00 39.33 81 SER A O 1
ATOM 646 N N . LEU A 1 85 ? -11.290 -16.738 -3.947 1.00 45.47 82 LEU A N 1
ATOM 647 C CA . LEU A 1 85 ? -12.107 -16.749 -5.146 1.00 46.71 82 LEU A CA 1
ATOM 648 C C . LEU A 1 85 ? -12.877 -15.458 -5.316 1.00 48.36 82 LEU A C 1
ATOM 649 O O . LEU A 1 85 ? -12.920 -14.923 -6.442 1.00 40.39 82 LEU A O 1
ATOM 654 N N . ALA A 1 86 ? -13.446 -14.944 -4.202 1.00 40.29 83 ALA A N 1
ATOM 655 C CA . ALA A 1 86 ? -14.079 -13.632 -4.183 1.00 39.42 83 ALA A CA 1
ATOM 656 C C . ALA A 1 86 ? -13.149 -12.602 -4.805 1.00 40.57 83 ALA A C 1
ATOM 657 O O . ALA A 1 86 ? -13.581 -11.800 -5.640 1.00 38.69 83 ALA A O 1
ATOM 659 N N . HIS A 1 87 ? -11.882 -12.634 -4.414 1.00 37.48 84 HIS A N 1
ATOM 660 C CA . HIS A 1 87 ? -10.939 -11.654 -4.881 1.00 40.72 84 HIS A CA 1
ATOM 661 C C . HIS A 1 87 ? -10.750 -11.785 -6.390 1.00 42.23 84 HIS A C 1
ATOM 662 O O . HIS A 1 87 ? -10.832 -10.803 -7.110 1.00 45.09 84 HIS A O 1
ATOM 669 N N . ALA A 1 88 ? -10.476 -13.006 -6.837 1.00 42.57 85 ALA A N 1
ATOM 670 C CA . ALA A 1 88 ? -10.255 -13.318 -8.264 1.00 41.98 85 ALA A CA 1
ATOM 671 C C . ALA A 1 88 ? -11.435 -12.869 -9.096 1.00 36.40 85 ALA A C 1
ATOM 672 O O . ALA A 1 88 ? -11.288 -12.226 -10.131 1.00 38.65 85 ALA A O 1
ATOM 674 N N . THR A 1 89 ? -12.614 -13.161 -8.601 1.00 38.78 86 THR A N 1
ATOM 675 C CA . THR A 1 89 ? -13.872 -12.776 -9.258 1.00 37.61 86 THR A CA 1
ATOM 676 C C . THR A 1 89 ? -14.000 -11.285 -9.430 1.00 40.76 86 THR A C 1
ATOM 677 O O . THR A 1 89 ? -14.393 -10.810 -10.491 1.00 37.45 86 THR A O 1
ATOM 681 N N . LYS A 1 90 ? -13.626 -10.546 -8.389 1.00 45.72 87 LYS A N 1
ATOM 682 C CA . LYS A 1 90 ? -13.682 -9.101 -8.394 1.00 44.37 87 LYS A CA 1
ATOM 683 C C . LYS A 1 90 ? -12.674 -8.506 -9.380 1.00 41.91 87 LYS A C 1
ATOM 684 O O . LYS A 1 90 ? -13.045 -7.684 -10.249 1.00 42.47 87 LYS A O 1
ATOM 690 N N . GLU A 1 91 ? -11.419 -8.924 -9.260 1.00 45.22 88 GLU A N 1
ATOM 691 C CA . GLU A 1 91 ? -10.385 -8.546 -10.235 1.00 50.31 88 GLU A CA 1
ATOM 692 C C . GLU A 1 91 ? -10.769 -8.878 -11.669 1.00 51.09 88 GLU A C 1
ATOM 693 O O . GLU A 1 91 ? -10.728 -7.999 -12.539 1.00 52.89 88 GLU A O 1
ATOM 699 N N . SER A 1 92 ? -11.176 -10.138 -11.903 1.00 51.61 89 SER A N 1
ATOM 700 C CA . SER A 1 92 ? -11.563 -10.616 -13.268 1.00 38.72 89 SER A CA 1
ATOM 701 C C . SER A 1 92 ? -12.705 -9.820 -13.886 1.00 36.40 89 SER A C 1
ATOM 702 O O . SER A 1 92 ? -12.624 -9.438 -15.065 1.00 39.02 89 SER A O 1
ATOM 705 N N . LEU A 1 93 ? -13.728 -9.525 -13.091 1.00 36.27 90 LEU A N 1
ATOM 706 C CA . LEU A 1 93 ? -14.853 -8.736 -13.549 1.00 42.69 90 LEU A CA 1
ATOM 707 C C . LEU A 1 93 ? -14.426 -7.335 -13.952 1.00 46.25 90 LEU A C 1
ATOM 708 O O . LEU A 1 93 ? -14.766 -6.871 -15.032 1.00 44.71 90 LEU A O 1
ATOM 713 N N . ALA A 1 94 ? -13.641 -6.688 -13.096 1.00 50.47 91 ALA A N 1
ATOM 714 C CA . ALA A 1 94 ? -13.112 -5.337 -13.385 1.00 45.14 91 ALA A CA 1
ATOM 715 C C . ALA A 1 94 ? -12.289 -5.327 -14.658 1.00 44.84 91 ALA A C 1
ATOM 716 O O . ALA A 1 94 ? -12.412 -4.416 -15.450 1.00 49.61 91 ALA A O 1
ATOM 718 N N . PHE A 1 95 ? -11.454 -6.336 -14.848 1.00 41.51 92 PHE A N 1
ATOM 719 C CA . PHE A 1 95 ? -10.683 -6.478 -16.076 1.00 41.39 92 PHE A CA 1
ATOM 720 C C . PHE A 1 95 ? -11.519 -6.583 -17.351 1.00 48.26 92 PHE A C 1
ATOM 721 O O . PHE A 1 95 ? -11.259 -5.863 -18.311 1.00 42.78 92 PHE A O 1
ATOM 729 N N . VAL A 1 96 ? -12.536 -7.451 -17.361 1.00 40.89 93 VAL A N 1
ATOM 730 C CA . VAL A 1 96 ? -13.294 -7.608 -18.575 1.00 40.62 93 VAL A CA 1
ATOM 731 C C . VAL A 1 96 ? -14.176 -6.392 -18.798 1.00 42.33 93 VAL A C 1
ATOM 732 O O . VAL A 1 96 ? -14.515 -6.105 -19.940 1.00 42.22 93 VAL A O 1
ATOM 736 N N . GLN A 1 97 ? -14.583 -5.706 -17.724 1.00 43.01 94 GLN A N 1
ATOM 737 C CA . GLN A 1 97 ? -15.450 -4.532 -17.879 1.00 41.09 94 GLN A CA 1
ATOM 738 C C . GLN A 1 97 ? -14.720 -3.380 -18.560 1.00 40.25 94 GLN A C 1
ATOM 739 O O . GLN A 1 97 ? -15.345 -2.547 -19.193 1.00 45.23 94 GLN A O 1
ATOM 745 N N . GLU A 1 98 ? -13.423 -3.343 -18.341 1.00 43.05 95 GLU A N 1
ATOM 746 C CA . GLU A 1 98 ? -12.534 -2.437 -19.005 1.00 49.70 95 GLU A CA 1
ATOM 747 C C . GLU A 1 98 ? -12.475 -2.670 -20.504 1.00 50.51 95 GLU A C 1
ATOM 748 O O . GLU A 1 98 ? -12.355 -1.725 -21.235 1.00 53.47 95 GLU A O 1
ATOM 754 N N . TRP A 1 99 ? -12.521 -3.926 -20.960 1.00 49.85 96 TRP A N 1
ATOM 755 C CA . TRP A 1 99 ? -12.270 -4.238 -22.367 1.00 40.13 96 TRP A CA 1
ATOM 756 C C . TRP A 1 99 ? -13.479 -4.475 -23.217 1.00 40.77 96 TRP A C 1
ATOM 757 O O . TRP A 1 99 ? -13.372 -4.296 -24.465 1.00 42.21 96 TRP A O 1
ATOM 768 N N . VAL A 1 100 ? -14.615 -4.889 -22.620 1.00 38.74 97 VAL A N 1
ATOM 769 C CA . VAL A 1 100 ? -15.801 -5.137 -23.445 1.00 38.50 97 VAL A CA 1
ATOM 770 C C . VAL A 1 100 ? -17.111 -4.873 -22.746 1.00 36.94 97 VAL A C 1
ATOM 771 O O . VAL A 1 100 ? -17.253 -5.128 -21.551 1.00 41.67 97 VAL A O 1
ATOM 775 N N . PRO A 1 101 ? -18.074 -4.303 -23.470 1.00 39.94 98 PRO A N 1
ATOM 776 C CA . PRO A 1 101 ? -19.380 -4.043 -22.843 1.00 37.82 98 PRO A CA 1
ATOM 777 C C . PRO A 1 101 ? -20.100 -5.316 -22.390 1.00 44.40 98 PRO A C 1
ATOM 778 O O . PRO A 1 101 ? -19.893 -6.362 -22.994 1.00 44.98 98 PRO A O 1
ATOM 782 N N . GLN A 1 102 ? -20.953 -5.172 -21.368 1.00 39.08 99 GLN A N 1
ATOM 783 C CA . GLN A 1 102 ? -21.690 -6.211 -20.759 1.00 39.52 99 GLN A CA 1
ATOM 784 C C . GLN A 1 102 ? -22.601 -6.867 -21.805 1.00 50.12 99 GLN A C 1
ATOM 785 O O . GLN A 1 102 ? -23.110 -6.209 -22.704 1.00 48.95 99 GLN A O 1
ATOM 791 N N . GLY A 1 103 ? -22.787 -8.179 -21.712 1.00 46.96 100 GLY A N 1
ATOM 792 C CA . GLY A 1 103 ? -23.730 -8.871 -22.571 1.00 39.75 100 GLY A CA 1
ATOM 793 C C . GLY A 1 103 ? -23.327 -9.084 -24.015 1.00 37.78 100 GLY A C 1
ATOM 794 O O . GLY A 1 103 ? -24.144 -9.551 -24.777 1.00 39.18 100 GLY A O 1
ATOM 795 N N . LYS A 1 104 ? -22.106 -8.727 -24.394 1.00 36.47 101 LYS A N 1
ATOM 796 C CA . LYS A 1 104 ? -21.662 -8.774 -25.793 1.00 44.44 101 LYS A CA 1
ATOM 797 C C . LYS A 1 104 ? -20.835 -9.997 -26.179 1.00 39.79 101 LYS A C 1
ATOM 798 O O . LYS A 1 104 ? -21.125 -10.645 -27.139 1.00 39.14 101 LYS A O 1
ATOM 804 N N . SER A 1 105 ? -19.805 -10.293 -25.401 1.00 36.40 102 SER A N 1
ATOM 805 C CA . SER A 1 105 ? -18.913 -11.369 -25.723 1.00 35.10 102 SER A CA 1
ATOM 806 C C . SER A 1 105 ? -19.485 -12.717 -25.248 1.00 32.79 102 SER A C 1
ATOM 807 O O . SER A 1 105 ? -19.840 -12.847 -24.073 1.00 32.87 102 SER A O 1
ATOM 810 N N . PRO A 1 106 ? -19.573 -13.699 -26.151 1.00 30.16 103 PRO A N 1
ATOM 811 C CA . PRO A 1 106 ? -19.659 -15.049 -25.618 1.00 30.85 103 PRO A CA 1
ATOM 812 C C . PRO A 1 106 ? -18.386 -15.396 -24.827 1.00 29.61 103 PRO A C 1
ATOM 813 O O . PRO A 1 106 ? -17.432 -14.683 -24.869 1.00 31.55 103 PRO A O 1
ATOM 817 N N . MET A 1 107 ? -18.472 -16.442 -24.029 1.00 27.74 104 MET A N 1
ATOM 818 C CA . MET A 1 107 ? -17.342 -17.067 -23.406 1.00 26.98 104 MET A CA 1
ATOM 819 C C . MET A 1 107 ? -16.648 -17.959 -24.412 1.00 23.40 104 MET A C 1
ATOM 820 O O . MET A 1 107 ? -17.289 -18.818 -24.965 1.00 23.94 104 MET A O 1
ATOM 825 N N . CYS A 1 108 ? -15.338 -17.791 -24.595 1.00 24.97 105 CYS A N 1
ATOM 826 C CA . CYS A 1 108 ? -14.543 -18.369 -25.685 1.00 26.33 105 CYS A CA 1
ATOM 827 C C . CYS A 1 108 ? -13.462 -19.304 -25.241 1.00 22.95 105 CYS A C 1
ATOM 828 O O . CYS A 1 108 ? -12.838 -19.114 -24.217 1.00 29.27 105 CYS A O 1
ATOM 831 N N . GLY A 1 109 ? -13.339 -20.402 -25.97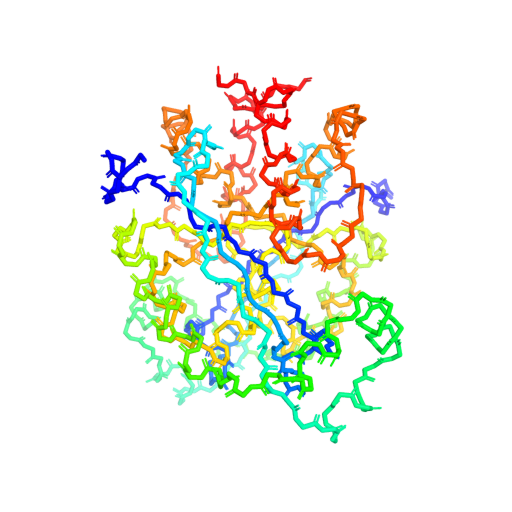3 1.00 26.22 106 GLY A N 1
ATOM 832 C CA . GLY A 1 109 ? -12.329 -21.458 -25.701 1.00 27.49 106 GLY A CA 1
ATOM 833 C C . GLY A 1 109 ? -12.704 -22.828 -26.128 1.00 26.67 106 GLY A C 1
ATOM 834 O O . GLY A 1 109 ? -13.701 -23.057 -26.785 1.00 28.24 106 GLY A O 1
ATOM 835 N N . ASN A 1 110 ? -11.894 -23.801 -25.755 1.00 31.08 107 ASN A N 1
ATOM 836 C CA . ASN A 1 110 ? -12.167 -25.174 -26.166 1.00 32.55 107 ASN A CA 1
ATOM 837 C C . ASN A 1 110 ? -13.059 -25.785 -25.081 1.00 32.85 107 ASN A C 1
ATOM 838 O O . ASN A 1 110 ? -12.724 -25.684 -23.937 1.00 31.84 107 ASN A O 1
ATOM 843 N N . SER A 1 111 ? -14.142 -26.461 -25.449 1.00 34.10 108 SER A N 1
ATOM 844 C CA . SER A 1 111 ? -15.080 -27.074 -24.483 1.00 33.76 108 SER A CA 1
ATOM 845 C C . SER A 1 111 ? -15.358 -26.104 -23.335 1.00 32.11 108 SER A C 1
ATOM 846 O O . SER A 1 111 ? -15.386 -26.456 -22.124 1.00 31.48 108 SER A O 1
ATOM 849 N N . ILE A 1 112 ? -15.629 -24.874 -23.755 1.00 28.92 109 ILE A N 1
ATOM 850 C CA . ILE A 1 112 ? -15.784 -23.757 -22.836 1.00 30.37 109 ILE A CA 1
ATOM 851 C C . ILE A 1 112 ? -17.049 -23.866 -21.928 1.00 28.94 109 ILE A C 1
ATOM 852 O O . ILE A 1 112 ? -17.068 -23.295 -20.828 1.00 31.75 109 ILE A O 1
ATOM 857 N N . GLY A 1 113 ? -18.070 -24.570 -22.405 1.00 29.71 110 GLY A N 1
ATOM 858 C CA . GLY A 1 113 ? -19.304 -24.903 -21.662 1.00 30.05 110 GLY A CA 1
ATOM 859 C C . GLY A 1 113 ? -18.933 -25.545 -20.330 1.00 35.95 110 GLY A C 1
ATOM 860 O O . GLY A 1 113 ? -19.547 -25.251 -19.260 1.00 34.48 110 GLY A O 1
ATOM 861 N N . GLN A 1 114 ? -17.911 -26.396 -20.356 1.00 35.08 111 GLN A N 1
ATOM 862 C CA . GLN A 1 114 ? -17.527 -27.064 -19.145 1.00 36.41 111 GLN A CA 1
ATOM 863 C C . GLN A 1 114 ? -17.048 -26.066 -18.136 1.00 37.36 111 GLN A C 1
ATOM 864 O O . GLN A 1 114 ? -17.434 -26.138 -16.958 1.00 34.21 111 GLN A O 1
ATOM 870 N N . ASP A 1 115 ? -16.199 -25.134 -18.565 1.00 34.56 112 ASP A N 1
ATOM 871 C CA . ASP A 1 115 ? -15.716 -24.077 -17.640 1.00 34.80 112 ASP A CA 1
ATOM 872 C C . ASP A 1 115 ? -16.889 -23.211 -17.143 1.00 33.68 112 ASP A C 1
ATOM 873 O O . ASP A 1 115 ? -16.866 -22.758 -16.024 1.00 34.68 112 ASP A O 1
ATOM 878 N N . ARG A 1 116 ? -17.886 -22.970 -17.992 1.00 30.68 113 ARG A N 1
ATOM 879 C CA . ARG A 1 116 ? -18.966 -22.058 -17.656 1.00 31.60 113 ARG A CA 1
ATOM 880 C C . ARG A 1 116 ? -19.834 -22.634 -16.542 1.00 30.55 113 ARG A C 1
ATOM 881 O O . ARG A 1 116 ? -20.434 -21.888 -15.782 1.00 27.75 113 ARG A O 1
ATOM 889 N N . ARG A 1 117 ? -19.865 -23.945 -16.437 1.00 30.47 114 ARG A N 1
ATOM 890 C CA . ARG A 1 117 ? -20.473 -24.623 -15.285 1.00 34.88 114 ARG A CA 1
ATOM 891 C C . ARG A 1 117 ? -19.884 -24.217 -13.928 1.00 35.46 114 ARG A C 1
ATOM 892 O O . ARG A 1 117 ? -20.622 -24.024 -12.946 1.00 33.78 114 ARG A O 1
ATOM 900 N N . PHE A 1 118 ? -18.556 -24.178 -13.840 1.00 33.95 115 PHE A N 1
ATOM 901 C CA . PHE A 1 118 ? -17.919 -23.815 -12.605 1.00 34.62 115 PHE A CA 1
ATOM 902 C C . PHE A 1 118 ? -18.061 -22.289 -12.445 1.00 40.63 115 PHE A C 1
ATOM 903 O O . PHE A 1 118 ? -18.211 -21.797 -11.327 1.00 33.11 115 PHE A O 1
ATOM 911 N N . ILE A 1 119 ? -17.951 -21.528 -13.557 1.00 40.12 116 ILE A N 1
ATOM 912 C CA . ILE A 1 119 ? -18.045 -20.067 -13.468 1.00 37.77 116 ILE A CA 1
ATOM 913 C C . ILE A 1 119 ? -19.437 -19.722 -12.940 1.00 36.27 116 ILE A C 1
ATOM 914 O O . ILE A 1 119 ? -19.588 -18.894 -12.033 1.00 38.53 116 ILE A O 1
ATOM 919 N N . ASN A 1 120 ? -20.440 -20.379 -13.498 1.00 32.34 117 ASN A N 1
ATOM 920 C CA . ASN A 1 120 ? -21.807 -20.152 -13.105 1.00 36.90 117 ASN A CA 1
ATOM 921 C C . ASN A 1 120 ? -22.034 -20.482 -11.628 1.00 37.82 117 ASN A C 1
ATOM 922 O O . ASN A 1 120 ? -22.580 -19.677 -10.943 1.00 42.63 117 ASN A O 1
ATOM 927 N N . LYS A 1 121 ? -21.653 -21.660 -11.153 1.00 41.87 118 LYS A N 1
ATOM 928 C CA . LYS A 1 121 ? -21.754 -21.963 -9.680 1.00 40.55 118 LYS A CA 1
ATOM 929 C C . LYS A 1 121 ? -20.992 -21.020 -8.751 1.00 39.96 118 LYS A C 1
ATOM 930 O O . LYS A 1 121 ? -21.559 -20.490 -7.811 1.00 50.30 118 LYS A O 1
ATOM 936 N N . TYR A 1 122 ? -19.707 -20.828 -9.005 1.00 37.00 119 TYR A N 1
ATOM 937 C CA . TYR A 1 122 ? -18.795 -20.222 -8.065 1.00 37.34 119 TYR A CA 1
ATOM 938 C C . TYR A 1 122 ? -18.439 -18.764 -8.287 1.00 38.86 119 TYR A C 1
ATOM 939 O O . TYR A 1 122 ? -17.862 -18.143 -7.386 1.00 34.89 119 TYR A O 1
ATOM 948 N N . MET A 1 123 ? -18.706 -18.236 -9.484 1.00 39.81 120 MET A N 1
ATOM 949 C CA . MET A 1 123 ? -18.396 -16.832 -9.837 1.00 38.91 120 MET A CA 1
ATOM 950 C C . MET A 1 123 ? -19.553 -16.221 -10.636 1.00 39.47 120 MET A C 1
ATOM 951 O O . MET A 1 123 ? -19.346 -15.656 -11.711 1.00 32.09 120 MET A O 1
ATOM 956 N N . PRO A 1 124 ? -20.790 -16.351 -10.131 1.00 37.92 121 PRO A N 1
ATOM 957 C CA . PRO A 1 124 ? -21.908 -15.867 -10.972 1.00 44.47 121 PRO A CA 1
ATOM 958 C C . PRO A 1 124 ? -21.821 -14.341 -11.423 1.00 46.74 121 PRO A C 1
ATOM 959 O O . PRO A 1 124 ? -22.269 -13.986 -12.569 1.00 39.55 121 PRO A O 1
ATOM 963 N N . ASP A 1 125 ? -21.189 -13.489 -10.595 1.00 40.02 122 ASP A N 1
ATOM 964 C CA . ASP A 1 125 ? -21.019 -12.050 -10.950 1.00 45.22 122 ASP A CA 1
ATOM 965 C C . ASP A 1 125 ? -20.154 -11.887 -12.170 1.00 40.42 122 ASP A C 1
ATOM 966 O O . ASP A 1 125 ? -20.420 -11.055 -13.031 1.00 35.53 122 ASP A O 1
ATOM 971 N N . PHE A 1 126 ? -19.101 -12.686 -12.240 1.00 39.53 123 PHE A N 1
ATOM 972 C CA . PHE A 1 126 ? -18.274 -12.694 -13.449 1.00 33.42 123 PHE A CA 1
ATOM 973 C C . PHE A 1 126 ? -19.067 -13.262 -14.640 1.00 34.02 123 PHE A C 1
ATOM 974 O O . PHE A 1 126 ? -19.042 -12.671 -15.726 1.00 33.69 123 PHE A O 1
ATOM 982 N N . GLU A 1 127 ? -19.859 -14.312 -14.432 1.00 35.88 124 GLU A N 1
ATOM 983 C CA . GLU A 1 127 ? -20.641 -14.894 -15.540 1.00 35.87 124 GLU A CA 1
ATOM 984 C C . GLU A 1 127 ? -21.590 -13.870 -16.170 1.00 36.47 124 GLU A C 1
ATOM 985 O O . GLU A 1 127 ? -21.899 -13.942 -17.398 1.00 31.53 124 GLU A O 1
ATOM 991 N N . ASP A 1 128 ? -22.075 -12.926 -15.353 1.00 38.35 125 ASP A N 1
ATOM 992 C CA . ASP A 1 128 ? -23.082 -11.971 -15.844 1.00 36.41 125 ASP A CA 1
ATOM 993 C C . ASP A 1 128 ? -22.503 -10.981 -16.839 1.00 33.39 125 ASP A C 1
ATOM 994 O O . ASP A 1 128 ? -23.249 -10.352 -17.563 1.00 33.24 125 ASP A O 1
ATOM 999 N N . HIS A 1 129 ? -21.193 -10.834 -16.890 1.00 31.05 126 HIS A N 1
ATOM 1000 C CA . HIS A 1 129 ? -20.609 -9.951 -17.868 1.00 33.53 126 HIS A CA 1
ATOM 1001 C C . HIS A 1 129 ? -20.692 -10.487 -19.338 1.00 34.73 126 HIS A C 1
ATOM 1002 O O . HIS A 1 129 ? -20.569 -9.728 -20.276 1.00 34.03 126 HIS A O 1
ATOM 1009 N N . PHE A 1 130 ? -20.892 -11.793 -19.490 1.00 34.74 127 PHE A N 1
ATOM 1010 C CA . PHE A 1 130 ? -20.845 -12.441 -20.752 1.00 31.82 127 PHE A CA 1
ATOM 1011 C C . PHE A 1 130 ? -22.220 -12.473 -21.347 1.00 28.82 127 PHE A C 1
ATOM 1012 O O . PHE A 1 130 ? -23.227 -12.578 -20.639 1.00 30.09 127 PHE A O 1
ATOM 1020 N N . HIS A 1 131 ? -22.260 -12.428 -22.659 1.00 26.47 128 HIS A N 1
ATOM 1021 C CA . HIS A 1 131 ? -23.408 -12.945 -23.398 1.00 28.29 128 HIS A CA 1
ATOM 1022 C C . HIS A 1 131 ? -23.694 -14.390 -23.019 1.00 32.01 128 HIS A C 1
ATOM 1023 O O . HIS A 1 131 ? -22.773 -15.141 -22.630 1.00 33.27 128 HIS A O 1
ATOM 1030 N N . TYR A 1 132 ? -24.931 -14.830 -23.200 1.00 29.59 129 TYR A N 1
ATOM 1031 C CA . TYR A 1 132 ? -25.289 -16.184 -22.828 1.00 33.41 129 TYR A CA 1
ATOM 1032 C C . TYR A 1 132 ? -24.663 -17.298 -23.730 1.00 31.38 129 TYR A C 1
ATOM 1033 O O . TYR A 1 132 ? -24.576 -18.433 -23.284 1.00 28.42 129 TYR A O 1
ATOM 1042 N N . ARG A 1 133 ? -24.251 -16.977 -24.952 1.00 30.86 130 ARG A N 1
ATOM 1043 C CA . ARG A 1 133 ? -23.632 -17.942 -25.866 1.00 30.20 130 ARG A CA 1
ATOM 1044 C C . ARG A 1 133 ? -22.156 -18.313 -25.542 1.00 31.77 130 ARG A C 1
ATOM 1045 O O . ARG A 1 133 ? -21.422 -17.593 -24.829 1.00 30.07 130 ARG A O 1
ATOM 1053 N N . ASN A 1 134 ? -21.729 -19.450 -26.062 1.00 29.21 131 ASN A N 1
ATOM 1054 C CA . ASN A 1 134 ? -20.345 -19.837 -25.985 1.00 28.94 131 ASN A CA 1
ATOM 1055 C C . ASN A 1 134 ? -19.782 -19.782 -27.390 1.00 29.51 131 ASN A C 1
ATOM 1056 O O . ASN A 1 134 ? -20.482 -19.998 -28.362 1.00 30.00 131 ASN A O 1
ATOM 1061 N N . LEU A 1 135 ? -18.504 -19.486 -27.461 1.00 30.00 132 LEU A N 1
ATOM 1062 C CA . LEU A 1 135 ? -17.743 -19.647 -28.664 1.00 31.02 132 LEU A CA 1
ATOM 1063 C C . LEU A 1 135 ? -16.735 -20.790 -28.398 1.00 27.86 132 LEU A C 1
ATOM 1064 O O . LEU A 1 135 ? -15.710 -20.631 -27.782 1.00 25.49 132 LEU A O 1
ATOM 1069 N N . ASP A 1 136 ? -17.116 -21.955 -28.853 1.00 28.60 133 ASP A N 1
ATOM 1070 C CA . ASP A 1 136 ? -16.466 -23.186 -28.499 1.00 31.01 133 ASP A CA 1
ATOM 1071 C C . ASP A 1 136 ? -15.657 -23.679 -29.703 1.00 28.15 133 ASP A C 1
ATOM 1072 O O . ASP A 1 136 ? -16.220 -24.156 -30.635 1.00 25.47 133 ASP A O 1
ATOM 1077 N N . VAL A 1 137 ? -14.332 -23.618 -29.605 1.00 25.65 134 VAL A N 1
ATOM 1078 C CA . VAL A 1 137 ? -13.430 -23.900 -30.661 1.00 26.43 134 VAL A CA 1
ATOM 1079 C C . VAL A 1 137 ? -13.475 -25.439 -30.992 1.00 30.28 134 VAL A C 1
ATOM 1080 O O . VAL A 1 137 ? -13.265 -25.860 -32.160 1.00 25.98 134 VAL A O 1
ATOM 1084 N N . SER A 1 138 ? -13.831 -26.235 -29.984 1.00 27.48 135 SER A N 1
ATOM 1085 C CA . SER A 1 138 ? -13.973 -27.672 -30.150 1.00 27.78 135 SER A CA 1
ATOM 1086 C C . SER A 1 138 ? -15.197 -28.048 -30.948 1.00 25.82 135 SER A C 1
ATOM 1087 O O . SER A 1 138 ? -15.206 -29.109 -31.504 1.00 25.60 135 SER A O 1
ATOM 1090 N N . THR A 1 139 ? -16.188 -27.185 -31.041 1.00 24.15 136 THR A N 1
ATOM 1091 C CA . THR A 1 139 ? -17.256 -27.374 -32.027 1.00 26.42 136 THR A CA 1
ATOM 1092 C C . THR A 1 139 ? -16.666 -27.390 -33.399 1.00 24.32 136 THR A C 1
ATOM 1093 O O . THR A 1 139 ? -17.033 -28.217 -34.224 1.00 24.07 136 THR A O 1
ATOM 1097 N N . ILE A 1 140 ? -15.723 -26.495 -33.644 1.00 28.96 137 ILE A N 1
ATOM 1098 C CA . ILE A 1 140 ? -15.160 -26.333 -35.001 1.00 30.28 137 ILE A CA 1
ATOM 1099 C C . ILE A 1 140 ? -14.227 -27.493 -35.210 1.00 29.68 137 ILE A C 1
ATOM 1100 O O . ILE A 1 140 ? -14.188 -28.031 -36.278 1.00 24.72 137 ILE A O 1
ATOM 1105 N N . LYS A 1 141 ? -13.536 -27.891 -34.151 1.00 28.12 138 LYS A N 1
ATOM 1106 C CA . LYS A 1 141 ? -12.783 -29.148 -34.219 1.00 30.51 138 LYS A CA 1
ATOM 1107 C C . LYS A 1 141 ? -13.590 -30.383 -34.609 1.00 30.87 138 LYS A C 1
ATOM 1108 O O . LYS A 1 141 ? -13.165 -31.173 -35.462 1.00 29.76 138 LYS A O 1
ATOM 1114 N N . GLU A 1 142 ? -14.776 -30.527 -34.036 1.00 27.00 139 GLU A N 1
ATOM 1115 C CA . GLU A 1 142 ? -15.629 -31.628 -34.430 1.00 25.99 139 GLU A CA 1
ATOM 1116 C C . GLU A 1 142 ? -16.135 -31.507 -35.875 1.00 29.66 139 GLU A C 1
ATOM 1117 O O . GLU A 1 142 ? -16.253 -32.536 -36.525 1.00 29.11 139 GLU A O 1
ATOM 1123 N N . LEU A 1 143 ? -16.430 -30.298 -36.381 1.00 25.23 140 LEU A N 1
ATOM 1124 C CA . LEU A 1 143 ? -16.745 -30.137 -37.779 1.00 26.14 140 LEU A CA 1
ATOM 1125 C C . LEU A 1 143 ? -15.558 -30.464 -38.655 1.00 27.22 140 LEU A C 1
ATOM 1126 O O . LEU A 1 143 ? -15.716 -31.097 -39.700 1.00 26.59 140 LEU A O 1
ATOM 1131 N N . ALA A 1 144 ? -14.361 -30.042 -38.249 1.00 29.84 141 ALA A N 1
ATOM 1132 C CA . ALA A 1 144 ? -13.177 -30.288 -39.094 1.00 30.08 141 ALA A CA 1
ATOM 1133 C C . ALA A 1 144 ? -12.889 -31.802 -39.195 1.00 32.13 141 ALA A C 1
ATOM 1134 O O . ALA A 1 144 ? -12.629 -32.313 -40.318 1.00 26.45 141 ALA A O 1
ATOM 1136 N N . LYS A 1 145 ? -12.960 -32.514 -38.043 1.00 29.86 142 LYS A N 1
ATOM 1137 C CA . LYS A 1 145 ? -12.892 -33.978 -38.041 1.00 30.77 142 LYS A CA 1
ATOM 1138 C C . LYS A 1 145 ? -13.693 -34.659 -39.140 1.00 32.30 142 LYS A C 1
ATOM 1139 O O . LYS A 1 145 ? -13.222 -35.567 -39.801 1.00 33.19 142 LYS A O 1
ATOM 1145 N N . ARG A 1 146 ? -14.880 -34.176 -39.363 1.00 32.13 143 ARG A N 1
ATOM 1146 C CA . ARG A 1 146 ? -15.810 -34.807 -40.267 1.00 35.71 143 ARG A CA 1
ATOM 1147 C C . ARG A 1 146 ? -15.805 -34.232 -41.638 1.00 36.13 143 ARG A C 1
ATOM 1148 O O . ARG A 1 146 ? -16.088 -34.930 -42.563 1.00 38.34 143 ARG A O 1
ATOM 1156 N N . TRP A 1 147 ? -15.520 -32.954 -41.788 1.00 34.73 144 TRP A N 1
ATOM 1157 C CA . TRP A 1 147 ? -15.658 -32.336 -43.070 1.00 31.09 144 TRP A CA 1
ATOM 1158 C C . TRP A 1 147 ? -14.293 -32.061 -43.678 1.00 32.88 144 TRP A C 1
ATOM 1159 O O . TRP A 1 147 ? -14.202 -31.947 -44.881 1.00 31.31 144 TRP A O 1
ATOM 1170 N N . LYS A 1 148 ? -13.229 -31.871 -42.920 1.00 30.23 145 LYS A N 1
ATOM 1171 C CA . LYS A 1 148 ? -11.960 -31.543 -43.589 1.00 30.13 145 LYS A CA 1
ATOM 1172 C C . LYS A 1 148 ? -10.812 -31.855 -42.669 1.00 28.76 145 LYS A C 1
ATOM 1173 O O . LYS A 1 148 ? -10.015 -30.987 -42.281 1.00 26.73 145 LYS A O 1
ATOM 1179 N N . PRO A 1 149 ? -10.652 -33.152 -42.376 1.00 29.06 146 PRO A N 1
ATOM 1180 C CA . PRO A 1 149 ? -9.765 -33.556 -41.342 1.00 32.29 146 PRO A CA 1
ATOM 1181 C C . PRO A 1 149 ? -8.338 -33.120 -41.517 1.00 30.57 146 PRO A C 1
ATOM 1182 O O . PRO A 1 149 ? -7.632 -32.889 -40.523 1.00 33.04 146 PRO A O 1
ATOM 1186 N N . GLU A 1 150 ? -7.939 -32.907 -42.739 1.00 30.02 147 GLU A N 1
ATOM 1187 C CA . GLU A 1 150 ? -6.582 -32.460 -42.974 1.00 33.95 147 GLU A CA 1
ATOM 1188 C C . GLU A 1 150 ? -6.170 -31.126 -42.398 1.00 33.63 147 GLU A C 1
ATOM 1189 O O . GLU A 1 150 ? -4.984 -30.908 -42.149 1.00 35.04 147 GLU A O 1
ATOM 1195 N N . VAL A 1 151 ? -7.136 -30.232 -42.177 1.00 31.02 148 VAL A N 1
ATOM 1196 C CA . VAL A 1 151 ? -6.851 -29.003 -41.472 1.00 30.28 148 VAL A CA 1
ATOM 1197 C C . VAL A 1 151 ? -6.217 -29.295 -40.102 1.00 28.36 148 VAL A C 1
ATOM 1198 O O . VAL A 1 151 ? -5.445 -28.504 -39.632 1.00 25.83 148 VAL A O 1
ATOM 1202 N N . LEU A 1 152 ? -6.544 -30.413 -39.464 1.00 28.25 149 LEU A N 1
ATOM 1203 C CA . LEU A 1 152 ? -6.086 -30.666 -38.110 1.00 34.73 149 LEU A CA 1
ATOM 1204 C C . LEU A 1 152 ? -4.571 -30.835 -37.995 1.00 36.70 149 LEU A C 1
ATOM 1205 O O . LEU A 1 152 ? -4.008 -30.695 -36.887 1.00 32.50 149 LEU A O 1
ATOM 1210 N N . GLU A 1 153 ? -3.907 -31.115 -39.123 1.00 32.59 150 GLU A N 1
ATOM 1211 C CA . GLU A 1 153 ? -2.443 -31.209 -39.139 1.00 37.61 150 GLU A CA 1
ATOM 1212 C C . GLU A 1 153 ? -1.800 -29.904 -38.846 1.00 35.13 150 GLU A C 1
ATOM 1213 O O . GLU A 1 153 ? -0.677 -29.860 -38.342 1.00 30.82 150 GLU A O 1
ATOM 1219 N N . SER A 1 154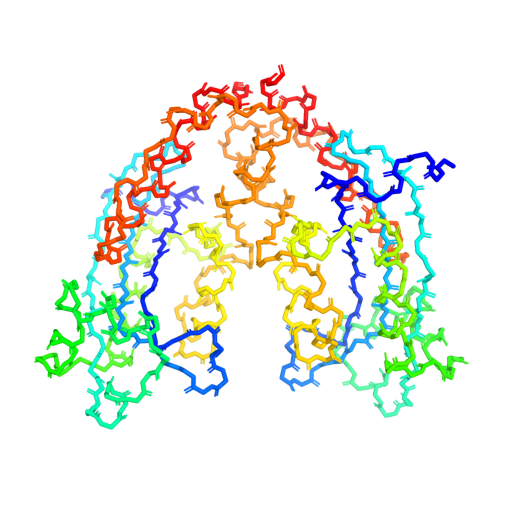 ? -2.471 -28.839 -39.247 1.00 38.26 151 SER A N 1
ATOM 1220 C CA . SER A 1 154 ? -1.988 -27.498 -39.004 1.00 38.47 151 SER A CA 1
ATOM 1221 C C . SER A 1 154 ? -2.258 -26.989 -37.632 1.00 35.95 151 SER A C 1
ATOM 1222 O O . SER A 1 154 ? -1.618 -26.026 -37.226 1.00 36.37 151 SER A O 1
ATOM 1225 N N . VAL A 1 155 ? -3.195 -27.591 -36.916 1.00 37.78 152 VAL A N 1
ATOM 1226 C CA . VAL A 1 155 ? -3.435 -27.235 -35.476 1.00 33.04 152 VAL A CA 1
ATOM 1227 C C . VAL A 1 155 ? -2.298 -27.767 -34.658 1.00 36.33 152 VAL A C 1
ATOM 1228 O O . VAL A 1 155 ? -1.928 -28.914 -34.828 1.00 34.80 152 VAL A O 1
ATOM 1232 N N . VAL A 1 156 ? -1.758 -26.919 -33.776 1.00 47.59 153 VAL A N 1
ATOM 1233 C CA . VAL A 1 156 ? -0.658 -27.210 -32.863 1.00 47.73 153 VAL A CA 1
ATOM 1234 C C . VAL A 1 156 ? -1.165 -27.530 -31.458 1.00 58.73 153 VAL A C 1
ATOM 1235 O O . VAL A 1 156 ? -1.793 -26.692 -30.787 1.00 64.00 153 VAL A O 1
ATOM 1239 N N . LYS A 1 157 ? -0.808 -28.710 -30.975 1.00 66.29 154 LYS A N 1
ATOM 1240 C CA . LYS A 1 157 ? -1.315 -29.204 -29.700 1.00 73.96 154 LYS A CA 1
ATOM 1241 C C . LYS A 1 157 ? -0.482 -28.791 -28.476 1.00 74.86 154 LYS A C 1
ATOM 1242 O O . LYS A 1 157 ? -0.956 -27.998 -27.693 1.00 80.50 154 LYS A O 1
ATOM 1248 N N . THR A 1 158 ? 0.715 -29.331 -28.281 1.00 74.59 155 THR A N 1
ATOM 1249 C CA . THR A 1 158 ? 1.632 -28.875 -27.185 1.00 80.09 155 THR A CA 1
ATOM 1250 C C . THR A 1 158 ? 1.120 -29.011 -25.697 1.00 79.82 155 THR A C 1
ATOM 1251 O O . THR A 1 158 ? 0.062 -29.600 -25.433 1.00 71.59 155 THR A O 1
ATOM 1255 N N . GLY A 1 159 ? 1.889 -28.504 -24.727 1.00 84.25 156 GLY A N 1
ATOM 1256 C CA . GLY A 1 159 ? 1.675 -28.842 -23.295 1.00 94.47 156 GLY A CA 1
ATOM 1257 C C . GLY A 1 159 ? 0.777 -27.915 -22.479 1.00 99.78 156 GLY A C 1
ATOM 1258 O O . GLY A 1 159 ? 0.665 -26.721 -22.787 1.00 101.48 156 GLY A O 1
ATOM 1259 N N . ALA A 1 160 ? 0.148 -28.459 -21.431 1.00 101.74 157 ALA A N 1
ATOM 1260 C CA . ALA A 1 160 ? -0.741 -27.656 -20.567 1.00 109.80 157 ALA A CA 1
ATOM 1261 C C . ALA A 1 160 ? 0.078 -26.634 -19.748 1.00 112.63 157 ALA A C 1
ATOM 1262 O O . ALA A 1 160 ? 0.342 -25.531 -20.235 1.00 125.59 157 ALA A O 1
ATOM 1264 N N . HIS A 1 161 ? 0.520 -27.014 -18.548 1.00 112.03 158 HIS A N 1
ATOM 1265 C CA . HIS A 1 161 ? 1.176 -26.098 -17.585 1.00 112.24 158 HIS A CA 1
ATOM 1266 C C . HIS A 1 161 ? 0.339 -24.844 -17.300 1.00 98.24 158 HIS A C 1
ATOM 1267 O O . HIS A 1 161 ? -0.471 -24.832 -16.387 1.00 94.00 158 HIS A O 1
ATOM 1274 N N . LEU A 1 162 ? 0.491 -23.824 -18.128 1.00 94.07 159 LEU A N 1
ATOM 1275 C CA . LEU A 1 162 ? -0.084 -22.530 -17.847 1.00 92.99 159 LEU A CA 1
ATOM 1276 C C . LEU A 1 162 ? -1.533 -22.578 -18.309 1.00 90.72 159 LEU A C 1
ATOM 1277 O O . LEU A 1 162 ? -1.845 -23.230 -19.315 1.00 91.60 159 LEU A O 1
ATOM 1282 N N . ALA A 1 163 ? -2.419 -21.947 -17.541 1.00 84.77 160 ALA A N 1
ATOM 1283 C CA . ALA A 1 163 ? -3.759 -21.650 -18.025 1.00 71.86 160 ALA A CA 1
ATOM 1284 C C . ALA A 1 163 ? -3.651 -20.625 -19.157 1.00 69.89 160 ALA A C 1
ATOM 1285 O O . ALA A 1 163 ? -4.412 -20.740 -20.120 1.00 63.36 160 ALA A O 1
ATOM 1287 N N . LEU A 1 164 ? -2.704 -19.670 -19.073 1.00 58.60 161 LEU A N 1
ATOM 1288 C CA . LEU A 1 164 ? -2.529 -18.679 -20.143 1.00 59.31 161 LEU A CA 1
ATOM 1289 C C . LEU A 1 164 ? -2.167 -19.313 -21.469 1.00 61.12 161 LEU A C 1
ATOM 1290 O O . LEU A 1 164 ? -2.585 -18.818 -22.525 1.00 56.58 161 LEU A O 1
ATOM 1295 N N . ASP A 1 165 ? -1.376 -20.377 -21.411 1.00 55.83 162 ASP A N 1
ATOM 1296 C CA . ASP A 1 165 ? -0.900 -21.035 -22.613 1.00 60.63 162 ASP A CA 1
ATOM 1297 C C . ASP A 1 165 ? -1.931 -22.003 -23.150 1.00 52.90 162 ASP A C 1
ATOM 1298 O O . ASP A 1 165 ? -1.929 -22.265 -24.321 1.00 54.48 162 ASP A O 1
ATOM 1303 N N . ALA A 1 166 ? -2.780 -22.572 -22.304 1.00 48.39 163 ALA A N 1
ATOM 1304 C CA . ALA A 1 166 ? -3.930 -23.266 -22.823 1.00 50.74 163 ALA A CA 1
ATOM 1305 C C . ALA A 1 166 ? -4.816 -22.299 -23.683 1.00 49.53 163 ALA A C 1
ATOM 1306 O O . ALA A 1 166 ? -5.226 -22.671 -24.764 1.00 49.87 163 ALA A O 1
ATOM 1308 N N . ILE A 1 167 ? -5.051 -21.067 -23.211 1.00 44.00 164 ILE A N 1
ATOM 1309 C CA . ILE A 1 167 ? -5.874 -20.074 -23.890 1.00 42.90 164 ILE A CA 1
ATOM 1310 C C . ILE A 1 167 ? -5.245 -19.663 -25.208 1.00 45.16 164 ILE A C 1
ATOM 1311 O O . ILE A 1 167 ? -5.957 -19.540 -26.197 1.00 38.80 164 ILE A O 1
ATOM 1316 N N . LYS A 1 168 ? -3.927 -19.413 -25.215 1.00 44.61 165 LYS A N 1
ATOM 1317 C CA . LYS A 1 168 ? -3.237 -18.966 -26.427 1.00 44.56 165 LYS A CA 1
ATOM 1318 C C . LYS A 1 168 ? -3.280 -20.058 -27.434 1.00 41.12 165 LYS A C 1
ATOM 1319 O O . LYS A 1 168 ? -3.446 -19.796 -28.641 1.00 41.14 165 LYS A O 1
ATOM 1325 N N . GLU A 1 169 ? -3.169 -21.284 -26.945 1.00 36.48 166 GLU A N 1
ATOM 1326 C CA . GLU A 1 169 ? -3.441 -22.455 -27.763 1.00 44.40 166 GLU A CA 1
ATOM 1327 C C . GLU A 1 169 ? -4.827 -22.559 -28.492 1.00 38.68 166 GLU A C 1
ATOM 1328 O O . GLU A 1 169 ? -4.904 -23.015 -29.609 1.00 37.10 166 GLU A O 1
ATOM 1334 N N . SER A 1 170 ? -5.901 -22.222 -27.803 1.00 38.66 167 SER A N 1
ATOM 1335 C CA . SER A 1 170 ? -7.245 -22.228 -28.365 1.00 41.52 167 SER A CA 1
ATOM 1336 C C . SER A 1 170 ? -7.357 -21.163 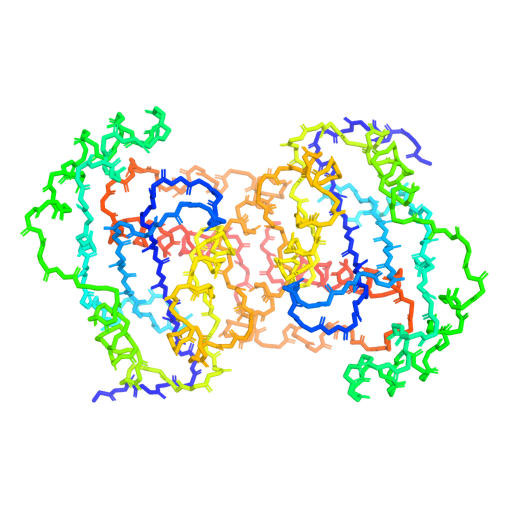-29.446 1.00 33.52 167 SER A C 1
ATOM 1337 O O . SER A 1 170 ? -7.916 -21.425 -30.502 1.00 33.57 167 SER A O 1
ATOM 1340 N N . ILE A 1 171 ? -6.845 -19.981 -29.145 1.00 31.90 168 ILE A N 1
ATOM 1341 C CA . ILE A 1 171 ? -6.857 -18.813 -30.061 1.00 31.28 168 ILE A CA 1
ATOM 1342 C C . ILE A 1 171 ? -6.143 -19.205 -31.313 1.00 34.04 168 ILE A C 1
ATOM 1343 O O . ILE A 1 171 ? -6.659 -19.013 -32.442 1.00 25.67 168 ILE A O 1
ATOM 1348 N N . ALA A 1 172 ? -4.982 -19.825 -31.110 1.00 31.89 169 ALA A N 1
ATOM 1349 C CA . ALA A 1 172 ? -4.185 -20.223 -32.246 1.00 33.96 169 ALA A CA 1
ATOM 1350 C C . ALA A 1 172 ? -4.916 -21.264 -33.043 1.00 31.75 169 ALA A C 1
ATOM 1351 O O . ALA A 1 172 ? -4.868 -21.215 -34.253 1.00 35.50 169 ALA A O 1
ATOM 1353 N N . GLU A 1 173 ? -5.597 -22.197 -32.386 1.00 29.57 170 GLU A N 1
ATOM 1354 C CA . GLU A 1 173 ? -6.343 -23.216 -33.110 1.00 28.21 170 GLU A CA 1
ATOM 1355 C C . GLU A 1 173 ? -7.427 -22.590 -34.021 1.00 28.78 170 GLU A C 1
ATOM 1356 O O . GLU A 1 173 ? -7.608 -23.001 -35.135 1.00 25.20 170 GLU A O 1
ATOM 1362 N N . LEU A 1 174 ? -8.119 -21.593 -33.516 1.00 27.91 171 LEU A N 1
ATOM 1363 C CA . LEU A 1 174 ? -9.188 -20.922 -34.216 1.00 27.34 171 LEU A CA 1
ATOM 1364 C C . LEU A 1 174 ? -8.659 -20.090 -35.386 1.00 26.53 171 LEU A C 1
ATOM 1365 O O . LEU A 1 174 ? -9.313 -20.008 -36.415 1.00 24.16 171 LEU A O 1
ATOM 1370 N N . LYS A 1 175 ? -7.456 -19.567 -35.230 1.00 30.39 172 LYS A N 1
ATOM 1371 C CA . LYS A 1 175 ? -6.749 -18.807 -36.283 1.00 34.55 172 LYS A CA 1
ATOM 1372 C C . LYS A 1 175 ? -6.438 -19.723 -37.451 1.00 29.60 172 LYS A C 1
ATOM 1373 O O . LYS A 1 175 ? -6.645 -19.416 -38.606 1.00 32.85 172 LYS A O 1
ATOM 1379 N N . VAL A 1 176 ? -6.004 -20.911 -37.115 1.00 30.11 173 VAL A N 1
ATOM 1380 C CA . VAL A 1 176 ? -5.824 -21.921 -38.103 1.00 28.02 173 VAL A CA 1
ATOM 1381 C C . VAL A 1 176 ? -7.113 -22.188 -38.846 1.00 29.44 173 VAL A C 1
ATOM 1382 O O . VAL A 1 176 ? -7.111 -22.196 -40.109 1.00 28.65 173 VAL A O 1
ATOM 1386 N N . TYR A 1 177 ? -8.201 -22.448 -38.122 1.00 28.67 174 TYR A N 1
ATOM 1387 C CA . TYR A 1 177 ? -9.501 -22.691 -38.836 1.00 29.27 174 TYR A CA 1
ATOM 1388 C C . TYR A 1 177 ? -9.932 -21.499 -39.664 1.00 27.71 174 TYR A C 1
ATOM 1389 O O . TYR A 1 177 ? -10.415 -21.633 -40.761 1.00 26.50 174 TYR A O 1
ATOM 1398 N N . ARG A 1 178 ? -9.782 -20.319 -39.105 1.00 28.22 175 ARG A N 1
ATOM 1399 C CA . ARG A 1 178 ? -10.077 -19.119 -39.856 1.00 31.61 175 ARG A CA 1
ATOM 1400 C C . ARG A 1 178 ? -9.429 -19.108 -41.259 1.00 32.81 175 ARG A C 1
ATOM 1401 O O . ARG A 1 178 ? -10.082 -18.790 -42.253 1.00 32.18 175 ARG A O 1
ATOM 1409 N N . GLU A 1 179 ? -8.153 -19.461 -41.308 1.00 36.92 176 GLU A N 1
ATOM 1410 C CA . GLU A 1 179 ? -7.379 -19.509 -42.545 1.00 37.75 176 GLU A CA 1
ATOM 1411 C C . GLU A 1 179 ? -7.699 -20.699 -43.446 1.00 38.85 176 GLU A C 1
ATOM 1412 O O . GLU A 1 179 ? -7.850 -20.481 -44.646 1.00 35.14 176 GLU A O 1
ATOM 1418 N N . LEU A 1 180 ? -7.845 -21.918 -42.900 1.00 32.78 177 LEU A N 1
ATOM 1419 C CA . LEU A 1 180 ? -8.004 -23.110 -43.724 1.00 33.22 177 LEU A CA 1
ATOM 1420 C C . LEU A 1 180 ? -9.400 -23.659 -43.895 1.00 30.34 177 LEU A C 1
ATOM 1421 O O . LEU A 1 180 ? -9.627 -24.481 -44.773 1.00 30.69 177 LEU A O 1
ATOM 1426 N N . PHE A 1 181 ? -10.352 -23.234 -43.086 1.00 28.55 178 PHE A N 1
ATOM 1427 C CA . PHE A 1 181 ? -11.636 -23.950 -43.041 1.00 26.48 178 PHE A CA 1
ATOM 1428 C C . PHE A 1 181 ? -12.813 -23.076 -43.205 1.00 27.90 178 PHE A C 1
ATOM 1429 O O . PHE A 1 181 ? -13.835 -23.551 -43.581 1.00 36.87 178 PHE A O 1
ATOM 1437 N N . PHE A 1 182 ? -12.664 -21.777 -43.024 1.00 30.83 179 PHE A N 1
ATOM 1438 C CA . PHE A 1 182 ? -13.719 -20.854 -43.244 1.00 29.96 179 PHE A CA 1
ATOM 1439 C C . PHE A 1 182 ? -13.472 -20.113 -44.520 1.00 36.11 179 PHE A C 1
ATOM 1440 O O . PHE A 1 182 ? -12.335 -19.824 -44.853 1.00 33.81 179 PHE A O 1
ATOM 1448 N N . LYS A 1 183 ? -14.545 -19.709 -45.186 1.00 39.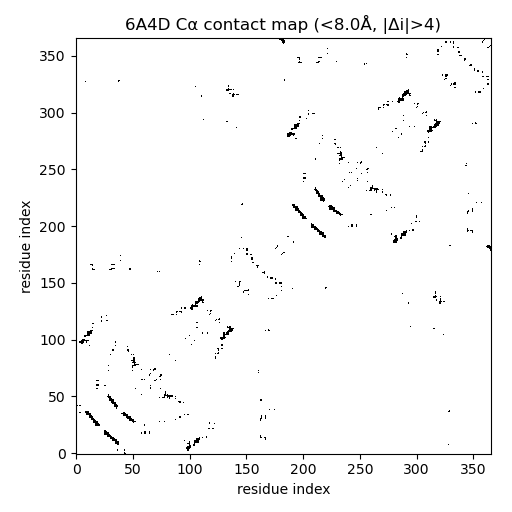79 180 LYS A N 1
ATOM 1449 C CA . LYS A 1 183 ? -14.442 -19.067 -46.495 1.00 49.28 180 LYS A CA 1
ATOM 1450 C C . LYS A 1 183 ? -14.075 -17.599 -46.281 1.00 54.01 180 LYS A C 1
ATOM 1451 O O . LYS A 1 183 ? -13.003 -17.169 -46.711 1.00 66.44 180 LYS A O 1
ATOM 1457 N N . LEU A 1 184 ? -14.924 -16.847 -45.591 1.00 57.13 181 LEU A N 1
ATOM 1458 C CA . LEU A 1 184 ? -14.628 -15.434 -45.267 1.00 65.54 181 LEU A CA 1
ATOM 1459 C C . LEU A 1 184 ? -13.429 -14.789 -45.991 1.00 65.30 181 LEU A C 1
ATOM 1460 O O . LEU A 1 184 ? -13.382 -14.686 -47.222 1.00 71.31 181 LEU A O 1
ATOM 1465 N N . HIS B 1 3 ? -29.717 -51.176 -41.624 1.00 65.95 0 HIS B N 1
ATOM 1466 C CA . HIS B 1 3 ? -29.326 -49.798 -42.134 1.00 63.76 0 HIS B CA 1
ATOM 1467 C C . HIS B 1 3 ? -27.809 -49.479 -41.974 1.00 61.05 0 HIS B C 1
ATOM 1468 O O . HIS B 1 3 ? -27.184 -49.993 -41.053 1.00 51.77 0 HIS B O 1
ATOM 1475 N N . MET B 1 4 ? -27.216 -48.605 -42.800 1.00 75.18 1 MET B N 1
ATOM 1476 C CA . MET B 1 4 ? -25.943 -47.902 -42.390 1.00 73.83 1 MET B CA 1
ATOM 1477 C C . MET B 1 4 ? -26.136 -46.778 -41.307 1.00 72.29 1 MET B C 1
ATOM 1478 O O . MET B 1 4 ? -25.875 -45.596 -41.502 1.00 54.48 1 MET B O 1
ATOM 1483 N N . ALA B 1 5 ? -26.630 -47.283 -40.167 1.00 74.87 2 ALA B N 1
ATOM 1484 C CA . ALA B 1 5 ? -26.770 -46.687 -38.859 1.00 67.19 2 ALA B CA 1
ATOM 1485 C C . ALA B 1 5 ? -25.690 -47.379 -38.071 1.00 60.02 2 ALA B C 1
ATOM 1486 O O . ALA B 1 5 ? -25.228 -48.457 -38.461 1.00 62.04 2 ALA B O 1
ATOM 1488 N N . GLY B 1 6 ? -25.285 -46.801 -36.948 1.00 46.38 3 GLY B N 1
ATOM 1489 C CA . GLY B 1 6 ? -24.028 -47.196 -36.334 1.00 41.07 3 GLY B CA 1
ATOM 1490 C C . GLY B 1 6 ? -22.772 -46.653 -37.014 1.00 45.31 3 GLY B C 1
ATOM 1491 O O . GLY B 1 6 ? -21.649 -47.014 -36.603 1.00 42.29 3 GLY B O 1
ATOM 1492 N N . ASN B 1 7 ? -22.903 -45.839 -38.088 1.00 47.51 4 ASN B N 1
ATOM 1493 C CA . ASN B 1 7 ? -21.702 -45.169 -38.666 1.00 49.69 4 ASN B CA 1
ATOM 1494 C C . ASN B 1 7 ? -20.971 -44.333 -37.556 1.00 47.40 4 ASN B C 1
ATOM 1495 O O . ASN B 1 7 ? -21.606 -43.648 -36.802 1.00 47.83 4 ASN B O 1
ATOM 1500 N N . ASP B 1 8 ? -19.653 -44.434 -37.439 1.00 53.47 5 ASP B N 1
ATOM 1501 C CA . ASP B 1 8 ? -18.900 -43.703 -36.401 1.00 52.91 5 ASP B CA 1
ATOM 1502 C C . ASP B 1 8 ? -19.018 -42.172 -36.368 1.00 52.81 5 ASP B C 1
ATOM 1503 O O . ASP B 1 8 ? -18.707 -41.567 -35.337 1.00 50.31 5 ASP B O 1
ATOM 1508 N N . SER B 1 9 ? -19.429 -41.553 -37.465 1.00 44.04 6 SER B N 1
ATOM 1509 C CA . SER B 1 9 ? -19.353 -40.132 -37.606 1.00 43.02 6 SER B CA 1
ATOM 1510 C C . SER B 1 9 ? -20.696 -39.512 -37.576 1.00 41.89 6 SER B C 1
ATOM 1511 O O . SER B 1 9 ? -20.802 -38.289 -37.689 1.00 39.69 6 SER B O 1
ATOM 1514 N N . ASN B 1 10 ? -21.732 -40.332 -37.419 1.00 39.65 7 ASN B N 1
ATOM 1515 C CA . ASN B 1 10 ? -23.143 -39.861 -37.245 1.00 42.08 7 ASN B CA 1
ATOM 1516 C C . ASN B 1 10 ? -23.353 -38.853 -36.087 1.00 42.34 7 ASN B C 1
ATOM 1517 O O . ASN B 1 10 ? -22.573 -38.866 -35.099 1.00 40.84 7 ASN B O 1
ATOM 1522 N N . LEU B 1 11 ? -24.388 -38.002 -36.201 1.00 35.61 8 LEU B N 1
ATOM 1523 C CA . LEU B 1 11 ? -24.570 -36.915 -35.201 1.00 37.14 8 LEU B CA 1
ATOM 1524 C C . LEU B 1 11 ? -25.922 -36.889 -34.528 1.00 34.07 8 LEU B C 1
ATOM 1525 O O . LEU B 1 11 ? -26.931 -36.978 -35.207 1.00 35.98 8 LEU B O 1
ATOM 1530 N N . ILE B 1 12 ? -25.930 -36.691 -33.209 1.00 34.57 9 ILE B N 1
ATOM 1531 C CA . ILE B 1 12 ? -27.170 -36.529 -32.411 1.00 31.40 9 ILE B CA 1
ATOM 1532 C C . ILE B 1 12 ? -27.435 -35.087 -32.088 1.00 31.57 9 ILE B C 1
ATOM 1533 O O . ILE B 1 12 ? -26.701 -34.421 -31.299 1.00 38.44 9 ILE B O 1
ATOM 1538 N N . TRP B 1 13 ? -28.566 -34.639 -32.594 1.00 33.45 10 TRP B N 1
ATOM 1539 C CA . TRP B 1 13 ? -29.065 -33.363 -32.387 1.00 35.26 10 TRP B CA 1
ATOM 1540 C C . TRP B 1 13 ? -30.236 -33.451 -31.453 1.00 42.74 10 TRP B C 1
ATOM 1541 O O . TRP B 1 13 ? -31.071 -34.367 -31.561 1.00 42.69 10 TRP B O 1
ATOM 1552 N N . LEU B 1 14 ? -30.344 -32.475 -30.573 1.00 43.27 11 LEU B N 1
ATOM 1553 C CA . LEU B 1 14 ? -31.518 -32.371 -29.740 1.00 52.06 11 LEU B CA 1
ATOM 1554 C C . LEU B 1 14 ? -31.846 -30.981 -29.277 1.00 56.30 11 LEU B C 1
ATOM 1555 O O . LEU B 1 14 ? -31.043 -30.061 -29.368 1.00 62.41 11 LEU B O 1
ATOM 1560 N N . ASP B 1 15 ? -33.047 -30.866 -28.741 1.00 53.89 12 ASP B N 1
ATOM 1561 C CA . ASP B 1 15 ? -33.557 -29.631 -28.232 1.00 50.38 12 ASP B CA 1
ATOM 1562 C C . ASP B 1 15 ? -34.547 -30.004 -27.113 1.00 50.97 12 ASP B C 1
ATOM 1563 O O . ASP B 1 15 ? -35.310 -30.977 -27.248 1.00 53.69 12 ASP B O 1
ATOM 1568 N N . LEU B 1 16 ? -34.490 -29.257 -26.011 1.00 45.36 13 LEU B N 1
ATOM 1569 C CA . LEU B 1 16 ? -35.435 -29.335 -24.911 1.00 44.70 13 LEU B CA 1
ATOM 1570 C C . LEU B 1 16 ? -36.240 -28.071 -24.802 1.00 45.58 13 LEU B C 1
ATOM 1571 O O . LEU B 1 16 ? -35.760 -26.999 -25.127 1.00 46.38 13 LEU B O 1
ATOM 1576 N N . GLU B 1 17 ? -37.490 -28.195 -24.352 1.00 60.58 14 GLU B N 1
ATOM 1577 C CA . GLU B 1 17 ? -38.216 -27.064 -23.717 1.00 66.77 14 GLU B CA 1
ATOM 1578 C C . GLU B 1 17 ? -38.204 -27.287 -22.201 1.00 61.78 14 GLU B C 1
ATOM 1579 O O . GLU B 1 17 ? -38.224 -28.440 -21.752 1.00 64.70 14 GLU B O 1
ATOM 1585 N N . MET B 1 18 ? -38.113 -26.199 -21.440 1.00 58.38 15 MET B N 1
ATOM 1586 C CA . MET B 1 18 ? -37.955 -26.245 -19.967 1.00 67.47 15 MET B CA 1
ATOM 1587 C C . MET B 1 18 ? -38.892 -25.262 -19.295 1.00 72.29 15 MET B C 1
ATOM 1588 O O . MET B 1 18 ? -39.455 -24.399 -19.975 1.00 76.10 15 MET B O 1
ATOM 1593 N N . THR B 1 19 ? -39.026 -25.361 -17.967 1.00 72.19 16 THR B N 1
ATOM 1594 C CA . THR B 1 19 ? -39.753 -24.325 -17.188 1.00 75.38 16 THR B CA 1
ATOM 1595 C C . THR B 1 19 ? -38.960 -22.998 -17.020 1.00 72.81 16 THR B C 1
ATOM 1596 O O . THR B 1 19 ? -39.545 -21.979 -16.628 1.00 76.66 16 THR B O 1
ATOM 1600 N N . GLY B 1 20 ? -37.654 -23.005 -17.305 1.00 68.16 17 GLY B N 1
ATOM 1601 C CA . GLY B 1 20 ? -36.855 -21.761 -17.355 1.00 62.37 17 GLY B CA 1
ATOM 1602 C C . GLY B 1 20 ? -35.350 -21.989 -17.557 1.00 58.05 17 GLY B C 1
ATOM 1603 O O . GLY B 1 20 ? -34.949 -23.054 -17.983 1.00 52.60 17 GLY B O 1
ATOM 1604 N N . LEU B 1 21 ? -34.531 -20.993 -17.216 1.00 57.12 18 LEU B N 1
ATOM 1605 C CA . LEU B 1 21 ? -33.091 -20.975 -17.546 1.00 61.14 18 LEU B CA 1
ATOM 1606 C C . LEU B 1 21 ? -32.213 -21.674 -16.523 1.00 65.51 18 LEU B C 1
ATOM 1607 O O . LEU B 1 21 ? -31.169 -22.187 -16.893 1.00 61.75 18 LEU B O 1
ATOM 1612 N N . GLU B 1 22 ? -32.628 -21.688 -15.249 1.00 71.75 19 GLU B N 1
ATOM 1613 C CA . GLU B 1 22 ? -31.808 -22.250 -14.159 1.00 76.42 19 GLU B CA 1
ATOM 1614 C C . GLU B 1 22 ? -32.243 -23.669 -13.710 1.00 73.25 19 GLU B C 1
ATOM 1615 O O . GLU B 1 22 ? -33.267 -23.817 -13.041 1.00 66.58 19 GLU B O 1
ATOM 1621 N N . PRO B 1 23 ? -31.439 -24.711 -14.052 1.00 68.04 20 PRO B N 1
ATOM 1622 C CA . PRO B 1 23 ? -31.850 -26.102 -13.776 1.00 69.63 20 PRO B CA 1
ATOM 1623 C C . PRO B 1 23 ? -31.828 -26.486 -12.297 1.00 64.97 20 PRO B C 1
ATOM 1624 O O . PRO B 1 23 ? -32.390 -27.518 -11.930 1.00 62.25 20 PRO B O 1
ATOM 1628 N N . VAL B 1 24 ? -31.173 -25.672 -11.477 1.00 64.64 21 VAL B N 1
ATOM 1629 C CA . VAL B 1 24 ? -31.199 -25.810 -10.007 1.00 74.16 21 VAL B CA 1
ATOM 1630 C C . VAL B 1 24 ? -32.612 -26.073 -9.455 1.00 75.65 21 VAL B C 1
ATOM 1631 O O . VAL B 1 24 ? -32.795 -26.918 -8.585 1.00 70.42 21 VAL B O 1
ATOM 1635 N N . GLU B 1 25 ? -33.575 -25.297 -9.956 1.00 84.82 22 GLU B N 1
ATOM 1636 C CA . GLU B 1 25 ? -34.996 -25.381 -9.591 1.00 89.01 22 GLU B CA 1
ATOM 1637 C C . GLU B 1 25 ? -35.920 -25.776 -10.740 1.00 82.95 22 GLU B C 1
ATOM 1638 O O . GLU B 1 25 ? -36.943 -26.421 -10.511 1.00 92.35 22 GLU B O 1
ATOM 1644 N N . ASP B 1 26 ? -35.579 -25.367 -11.960 1.00 77.93 23 ASP B N 1
ATOM 1645 C CA . ASP B 1 26 ? -36.421 -25.616 -13.127 1.00 79.01 23 ASP B CA 1
ATOM 1646 C C . ASP B 1 26 ? -36.324 -27.087 -13.591 1.00 78.03 23 ASP B C 1
ATOM 1647 O O . ASP B 1 26 ? -35.416 -27.833 -13.179 1.00 67.56 23 ASP B O 1
ATOM 1652 N N . VAL B 1 27 ? -37.279 -27.489 -14.438 1.00 72.79 24 VAL B N 1
ATOM 1653 C CA . VAL B 1 27 ? -37.404 -28.879 -14.920 1.00 69.62 24 VAL B CA 1
ATOM 1654 C C . VAL B 1 27 ? -37.625 -28.909 -16.439 1.00 65.48 24 VAL B C 1
ATOM 1655 O O . VAL B 1 27 ? -37.803 -27.866 -17.061 1.00 53.27 24 VAL B O 1
ATOM 1659 N N . ILE B 1 28 ? -37.616 -30.124 -17.003 1.00 73.63 25 ILE B N 1
ATOM 1660 C CA . ILE B 1 28 ? -37.739 -30.405 -18.453 1.00 69.18 25 ILE B CA 1
ATOM 1661 C C . ILE B 1 28 ? -39.213 -30.681 -18.878 1.00 69.65 25 ILE B C 1
ATOM 1662 O O . ILE B 1 28 ? -39.859 -31.581 -18.344 1.00 67.54 25 ILE B O 1
ATOM 1667 N N . LEU B 1 29 ? -39.721 -29.912 -19.840 1.00 68.17 26 LEU B N 1
ATOM 1668 C CA . LEU B 1 29 ? -41.115 -30.034 -20.343 1.00 67.33 26 LEU B CA 1
ATOM 1669 C C . LEU B 1 29 ? -41.293 -30.803 -21.642 1.00 69.97 26 LEU B C 1
ATOM 1670 O O . LEU B 1 29 ? -42.396 -31.291 -21.869 1.00 69.03 26 LEU B O 1
ATOM 1675 N N . GLU B 1 30 ? -40.275 -30.839 -22.516 1.00 66.44 27 GLU B N 1
ATOM 1676 C CA . GLU B 1 30 ? -40.374 -31.478 -23.867 1.00 63.25 27 GLU B CA 1
ATOM 1677 C C . GLU B 1 30 ? -38.989 -31.816 -24.384 1.00 60.73 27 GLU B C 1
ATOM 1678 O O . GLU B 1 30 ? -38.060 -31.036 -24.193 1.00 54.91 27 GLU B O 1
ATOM 1684 N N . ILE B 1 31 ? -38.852 -32.941 -25.078 1.00 59.43 28 ILE B N 1
ATOM 1685 C CA . ILE B 1 31 ? -37.561 -33.338 -25.645 1.00 61.17 28 ILE B CA 1
ATOM 1686 C C . ILE B 1 31 ? -37.702 -33.979 -27.043 1.00 64.57 28 ILE B C 1
ATOM 1687 O O . ILE B 1 31 ? -38.600 -34.800 -27.242 1.00 68.40 28 ILE B O 1
ATOM 1692 N N . ALA B 1 32 ? -36.803 -33.618 -27.977 1.00 58.15 29 ALA B N 1
ATOM 1693 C CA . ALA B 1 32 ? -36.789 -34.170 -29.365 1.00 53.60 29 ALA B CA 1
ATOM 1694 C C . ALA B 1 32 ? -35.386 -34.518 -29.837 1.00 53.38 29 ALA B C 1
ATOM 1695 O O . ALA B 1 32 ? -34.427 -34.006 -29.304 1.00 51.38 29 ALA B O 1
ATOM 1697 N N . ILE B 1 33 ? -35.267 -35.386 -30.839 1.00 48.13 30 ILE B N 1
ATOM 1698 C CA . ILE B 1 33 ? -33.986 -35.961 -31.196 1.00 48.73 30 ILE B CA 1
ATOM 1699 C C . ILE B 1 33 ? -33.938 -36.333 -32.679 1.00 54.24 30 ILE B C 1
ATOM 1700 O O . ILE B 1 33 ? -34.831 -37.018 -33.165 1.00 54.22 30 ILE B O 1
ATOM 1705 N N . ILE B 1 34 ? -32.897 -35.885 -33.378 1.00 43.58 31 ILE B N 1
ATOM 1706 C CA . ILE B 1 34 ? -32.774 -36.100 -34.817 1.00 40.52 31 ILE B CA 1
ATOM 1707 C C . ILE B 1 34 ? -31.348 -36.556 -34.894 1.00 42.12 31 ILE B C 1
ATOM 1708 O O . ILE B 1 34 ? -30.506 -36.092 -34.110 1.00 45.61 31 ILE B O 1
ATOM 1713 N N . ILE B 1 35 ? -31.134 -37.577 -35.704 1.00 36.33 32 ILE B N 1
ATOM 1714 C CA . ILE B 1 35 ? -29.838 -38.067 -36.040 1.00 42.65 32 ILE B CA 1
ATOM 1715 C C . ILE B 1 35 ? -29.600 -37.647 -37.488 1.00 45.82 32 ILE B C 1
ATOM 1716 O O . ILE B 1 35 ? -30.525 -37.699 -38.302 1.00 42.90 32 ILE B O 1
ATOM 1721 N N . THR B 1 36 ? -28.389 -37.178 -37.774 1.00 37.46 33 THR B N 1
ATOM 1722 C CA . THR B 1 36 ? -27.978 -36.875 -39.129 1.00 36.71 33 THR B CA 1
ATOM 1723 C C . THR B 1 36 ? -26.752 -37.691 -39.376 1.00 32.38 33 THR B C 1
ATOM 1724 O O . THR B 1 36 ? -26.101 -38.125 -38.467 1.00 40.00 33 THR B O 1
ATOM 1728 N N . ASP B 1 37 ? -26.445 -37.920 -40.632 1.00 35.83 34 ASP B N 1
ATOM 1729 C CA . ASP B 1 37 ? -25.107 -38.309 -40.998 1.00 43.40 34 ASP B CA 1
ATOM 1730 C C . ASP B 1 37 ? -24.205 -37.072 -40.817 1.00 41.15 34 ASP B C 1
ATOM 1731 O O . ASP B 1 37 ? -24.709 -35.955 -40.540 1.00 39.43 34 ASP B O 1
ATOM 1736 N N . SER B 1 38 ? -22.899 -37.263 -41.025 1.00 42.79 35 SER B N 1
ATOM 1737 C CA . SER B 1 38 ? -21.952 -36.169 -40.884 1.00 44.54 35 SER B CA 1
ATOM 1738 C C . SER B 1 38 ? -22.101 -35.028 -41.911 1.00 47.53 35 SER B C 1
ATOM 1739 O O . SER B 1 38 ? -21.526 -33.952 -41.672 1.00 44.54 35 SER B O 1
ATOM 1742 N N . GLU B 1 39 ? -22.837 -35.262 -43.021 1.00 37.47 36 GLU B N 1
ATOM 1743 C CA . GLU B 1 39 ? -23.149 -34.243 -44.065 1.00 41.32 36 GLU B CA 1
ATOM 1744 C C . GLU B 1 39 ? -24.485 -33.604 -43.856 1.00 36.22 36 GLU B C 1
ATOM 1745 O O . GLU B 1 39 ? -24.965 -32.897 -44.695 1.00 36.23 36 GLU B O 1
ATOM 1751 N N . LEU B 1 40 ? -25.113 -33.896 -42.724 1.00 37.40 37 LEU B N 1
ATOM 1752 C CA . LEU B 1 40 ? -26.278 -33.206 -42.209 1.00 34.77 37 LEU B CA 1
ATOM 1753 C C . LEU B 1 40 ? -27.619 -33.699 -42.791 1.00 40.35 37 LEU B C 1
ATOM 1754 O O . LEU B 1 40 ? -28.694 -33.181 -42.419 1.00 40.46 37 LEU B O 1
ATOM 1759 N N . ASN B 1 41 ? -27.564 -34.737 -43.625 1.00 43.53 38 ASN B N 1
ATOM 1760 C CA . ASN B 1 41 ? -28.786 -35.462 -44.035 1.00 47.14 38 ASN B CA 1
ATOM 1761 C C . ASN B 1 41 ? -29.510 -36.088 -42.832 1.00 44.72 38 ASN B C 1
ATOM 1762 O O . ASN B 1 41 ? -28.929 -36.879 -42.112 1.00 43.71 38 ASN B O 1
ATOM 1767 N N . ILE B 1 42 ? -30.756 -35.702 -42.606 1.00 49.82 39 ILE B N 1
ATOM 1768 C CA . ILE B 1 42 ? -31.543 -36.269 -41.511 1.00 52.66 39 ILE B CA 1
ATOM 1769 C C . ILE B 1 42 ? -31.775 -37.741 -41.766 1.00 53.01 39 ILE B C 1
ATOM 1770 O O . ILE B 1 42 ? -32.420 -38.073 -42.761 1.00 59.47 39 ILE B O 1
ATOM 1775 N N . LEU B 1 43 ? -31.210 -38.598 -40.912 1.00 50.75 40 LEU B N 1
ATOM 1776 C CA . LEU B 1 43 ? -31.384 -40.054 -40.975 1.00 51.34 40 LEU B CA 1
ATOM 1777 C C . LEU B 1 43 ? -32.598 -40.606 -40.234 1.00 62.60 40 LEU B C 1
ATOM 1778 O O . LEU B 1 43 ? -33.124 -41.667 -40.638 1.00 64.79 40 LEU B O 1
ATOM 1783 N N . ALA B 1 44 ? -33.019 -39.926 -39.158 1.00 63.23 41 ALA B N 1
ATOM 1784 C CA . ALA B 1 44 ? -34.100 -40.392 -38.263 1.00 67.24 41 ALA B CA 1
ATOM 1785 C C . ALA B 1 44 ? -34.596 -39.298 -37.298 1.00 65.78 41 ALA B C 1
ATOM 1786 O O . ALA B 1 44 ? -33.788 -38.640 -36.706 1.00 70.73 41 ALA B O 1
ATOM 1788 N N . GLN B 1 45 ? -35.918 -39.102 -37.211 1.00 66.60 42 GLN B N 1
ATOM 1789 C CA . GLN B 1 45 ? -36.626 -38.330 -36.169 1.00 61.45 42 GLN B CA 1
ATOM 1790 C C . GLN B 1 45 ? -36.972 -39.329 -35.070 1.00 67.43 42 GLN B C 1
ATOM 1791 O O . GLN B 1 45 ? -37.761 -40.248 -35.314 1.00 66.79 42 GLN B O 1
ATOM 1797 N N . GLY B 1 46 ? -36.390 -39.149 -33.886 1.00 63.27 43 GLY B N 1
ATOM 1798 C CA . GLY B 1 46 ? -36.593 -40.049 -32.759 1.00 68.27 43 GLY B CA 1
ATOM 1799 C C . GLY B 1 46 ? -37.885 -39.761 -32.024 1.00 56.01 43 GLY B C 1
ATOM 1800 O O . GLY B 1 46 ? -38.562 -38.811 -32.383 1.00 66.15 43 GLY B O 1
ATOM 1801 N N . PRO B 1 47 ? -38.221 -40.567 -30.992 1.00 56.72 44 PRO B N 1
ATOM 1802 C CA . PRO B 1 47 ? -39.447 -40.416 -30.149 1.00 58.86 44 PRO B CA 1
ATOM 1803 C C . PRO B 1 47 ? -39.550 -39.121 -29.337 1.00 57.32 44 PRO B C 1
ATOM 1804 O O . PRO B 1 47 ? -38.848 -38.970 -28.337 1.00 59.84 44 PRO B O 1
ATOM 1808 N N . ILE B 1 48 ? -40.449 -38.232 -29.768 1.00 56.67 45 ILE B N 1
ATOM 1809 C CA . ILE B 1 48 ? -40.764 -36.959 -29.089 1.00 65.80 45 ILE B CA 1
ATOM 1810 C C . ILE B 1 48 ? -41.512 -37.227 -27.755 1.00 69.17 45 ILE B C 1
ATOM 1811 O O . ILE B 1 48 ? -42.160 -38.252 -27.591 1.00 74.99 45 ILE B O 1
ATOM 1816 N N . PHE B 1 49 ? -41.399 -36.321 -26.798 1.00 70.85 46 PHE B N 1
ATOM 1817 C CA . PHE B 1 49 ? -42.008 -36.506 -25.471 1.00 75.83 46 PHE B CA 1
ATOM 1818 C C . PHE B 1 49 ? -42.323 -35.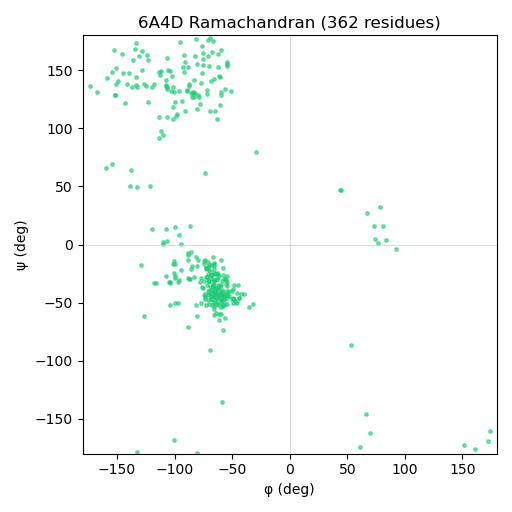163 -24.874 1.00 78.95 46 PHE B C 1
ATOM 1819 O O . PHE B 1 49 ? -41.475 -34.272 -24.823 1.00 68.21 46 PHE B O 1
ATOM 1827 N N . ALA B 1 50 ? -43.562 -35.019 -24.436 1.00 96.74 47 ALA B N 1
ATOM 1828 C CA . ALA B 1 50 ? -43.882 -34.052 -23.411 1.00 97.37 47 ALA B CA 1
ATOM 1829 C C . ALA B 1 50 ? -43.642 -34.823 -22.106 1.00 95.98 47 ALA B C 1
ATOM 1830 O O . ALA B 1 50 ? -43.944 -36.022 -22.018 1.00 98.50 47 ALA B O 1
ATOM 1832 N N . ILE B 1 51 ? -43.025 -34.151 -21.138 1.00 87.23 48 ILE B N 1
ATOM 1833 C CA . ILE B 1 51 ? -42.882 -34.674 -19.796 1.00 87.23 48 ILE B CA 1
ATOM 1834 C C . ILE B 1 51 ? -44.026 -34.083 -18.945 1.00 88.84 48 ILE B C 1
ATOM 1835 O O . ILE B 1 51 ? -44.300 -32.872 -18.978 1.00 85.13 48 ILE B O 1
ATOM 1840 N N . SER B 1 52 ? -44.685 -34.970 -18.197 1.00 93.36 49 SER B N 1
ATOM 1841 C CA . SER B 1 52 ? -45.819 -34.632 -17.351 1.00 82.41 49 SER B CA 1
ATOM 1842 C C . SER B 1 52 ? -45.347 -33.975 -16.077 1.00 84.35 49 SER B C 1
ATOM 1843 O O . SER B 1 52 ? -44.553 -34.549 -15.317 1.00 84.50 49 SER B O 1
ATOM 1846 N N . GLN B 1 53 ? -45.817 -32.760 -15.853 1.00 86.75 50 GLN B N 1
ATOM 1847 C CA . GLN B 1 53 ? -45.774 -32.183 -14.532 1.00 95.16 50 GLN B CA 1
ATOM 1848 C C . GLN B 1 53 ? -47.119 -31.609 -14.132 1.00 97.19 50 GLN B C 1
ATOM 1849 O O . GLN B 1 53 ? -48.000 -31.338 -14.977 1.00 83.35 50 GLN B O 1
ATOM 1855 N N . THR B 1 54 ? -47.234 -31.411 -12.818 1.00 92.52 51 THR B N 1
ATOM 1856 C CA . THR B 1 54 ? -48.448 -30.935 -12.191 1.00 90.51 51 THR B CA 1
ATOM 1857 C C . THR B 1 54 ? -48.699 -29.468 -12.569 1.00 92.89 51 THR B C 1
ATOM 1858 O O . THR B 1 54 ? -47.917 -28.849 -13.308 1.00 93.70 51 THR B O 1
ATOM 1862 N N . ASP B 1 55 ? -49.813 -28.930 -12.086 1.00 88.10 52 ASP B N 1
ATOM 1863 C CA . ASP B 1 55 ? -50.204 -27.562 -12.398 1.00 82.75 52 ASP B CA 1
ATOM 1864 C C . ASP B 1 55 ? -49.578 -26.557 -11.481 1.00 74.95 52 ASP B C 1
ATOM 1865 O O . ASP B 1 55 ? -49.474 -25.403 -11.854 1.00 69.66 52 ASP B O 1
ATOM 1870 N N . ASP B 1 56 ? -49.138 -26.975 -10.299 1.00 84.11 53 ASP B N 1
ATOM 1871 C CA . ASP B 1 56 ? -48.303 -26.094 -9.485 1.00 92.15 53 ASP B CA 1
ATOM 1872 C C . ASP B 1 56 ? -46.942 -25.856 -10.180 1.00 92.69 53 ASP B C 1
ATOM 1873 O O . ASP B 1 56 ? -46.440 -24.731 -10.175 1.00 89.48 53 ASP B O 1
ATOM 1878 N N . VAL B 1 57 ? -46.372 -26.903 -10.789 1.00 91.93 54 VAL B N 1
ATOM 1879 C CA . VAL B 1 57 ? -45.188 -26.767 -11.674 1.00 88.03 54 VAL B CA 1
ATOM 1880 C C . VAL B 1 57 ? -45.533 -25.830 -12.854 1.00 83.95 54 VAL B C 1
ATOM 1881 O O . VAL B 1 57 ? -44.924 -24.768 -13.010 1.00 79.16 54 VAL B O 1
ATOM 1885 N N . LEU B 1 58 ? -46.534 -26.220 -13.641 1.00 80.73 55 LEU B N 1
ATOM 1886 C CA . LEU B 1 58 ? -46.878 -25.526 -14.892 1.00 90.09 55 LEU B CA 1
ATOM 1887 C C . LEU B 1 58 ? -47.353 -24.057 -14.714 1.00 90.57 55 LEU B C 1
ATOM 1888 O O . LEU B 1 58 ? -46.888 -23.169 -15.433 1.00 89.00 55 LEU B O 1
ATOM 1893 N N . ASP B 1 59 ? -48.222 -23.793 -13.735 1.00 97.32 56 ASP B N 1
ATOM 1894 C CA . ASP B 1 59 ? -48.740 -22.424 -13.478 1.00 99.87 56 ASP B CA 1
ATOM 1895 C C . ASP B 1 59 ? -47.837 -21.584 -12.549 1.00 100.64 56 ASP B C 1
ATOM 1896 O O . ASP B 1 59 ? -48.294 -20.577 -12.004 1.00 99.23 56 ASP B O 1
ATOM 1901 N N . ASN B 1 60 ? -46.580 -22.009 -12.356 1.00 108.74 57 ASN B N 1
ATOM 1902 C CA . ASN B 1 60 ? -45.548 -21.223 -11.656 1.00 107.61 57 ASN B CA 1
ATOM 1903 C C . ASN B 1 60 ? -44.196 -21.310 -12.384 1.00 105.83 57 ASN B C 1
ATOM 1904 O O . ASN B 1 60 ? -43.221 -21.847 -11.854 1.00 116.09 57 ASN B O 1
ATOM 1909 N N . MET B 1 61 ? -44.165 -20.789 -13.608 1.00 105.14 58 MET B N 1
ATOM 1910 C CA . MET B 1 61 ? -42.935 -20.616 -14.389 1.00 99.49 58 MET B CA 1
ATOM 1911 C C . MET B 1 61 ? -42.487 -19.145 -14.282 1.00 102.88 58 MET B C 1
ATOM 1912 O O . MET B 1 61 ? -42.987 -18.407 -13.421 1.00 98.75 58 MET B O 1
ATOM 1917 N N . ASN B 1 62 ? -41.527 -18.725 -15.117 1.00 99.07 59 ASN B N 1
ATOM 1918 C CA . ASN B 1 62 ? -41.290 -17.289 -15.341 1.00 95.12 59 ASN B CA 1
ATOM 1919 C C . ASN B 1 62 ? -42.326 -16.808 -16.397 1.00 90.68 59 ASN B C 1
ATOM 1920 O O . ASN B 1 62 ? -42.948 -17.649 -17.059 1.00 83.15 59 ASN B O 1
ATOM 1925 N N . PRO B 1 63 ? -42.572 -15.473 -16.509 1.00 91.33 60 PRO B N 1
ATOM 1926 C CA . PRO B 1 63 ? -43.558 -14.972 -17.505 1.00 91.10 60 PRO B CA 1
ATOM 1927 C C . PRO B 1 63 ? -43.239 -15.230 -18.998 1.00 94.57 60 PRO B C 1
ATOM 1928 O O . PRO B 1 63 ? -44.180 -15.349 -19.800 1.00 84.96 60 PRO B O 1
ATOM 1932 N N . TRP B 1 64 ? -41.950 -15.295 -19.367 1.00 95.85 61 TRP B N 1
ATOM 1933 C CA . TRP B 1 64 ? -41.547 -15.740 -20.719 1.00 92.09 61 TRP B CA 1
ATOM 1934 C C . TRP B 1 64 ? -42.160 -17.128 -21.014 1.00 93.22 61 TRP B C 1
ATOM 1935 O O . TRP B 1 64 ? -42.722 -17.363 -22.097 1.00 87.96 61 TRP B O 1
ATOM 1946 N N . CYS B 1 65 ? -42.046 -18.034 -20.042 1.00 92.85 62 CYS B N 1
ATOM 1947 C CA . CYS B 1 65 ? -42.509 -19.417 -20.203 1.00 94.99 62 CYS B CA 1
ATOM 1948 C C . CYS B 1 65 ? -44.037 -19.624 -20.213 1.00 97.81 62 CYS B C 1
ATOM 1949 O O . CYS B 1 65 ? -44.530 -20.507 -20.933 1.00 97.99 62 CYS B O 1
ATOM 1952 N N . ILE B 1 66 ? -44.777 -18.830 -19.433 1.00 96.38 63 ILE B N 1
ATOM 1953 C CA . ILE B 1 66 ? -46.248 -18.931 -19.414 1.00 96.60 63 ILE B CA 1
ATOM 1954 C C . ILE B 1 66 ? -46.816 -18.453 -20.767 1.00 94.08 63 ILE B C 1
ATOM 1955 O O . ILE B 1 66 ? -47.639 -19.163 -21.378 1.00 83.31 63 ILE B O 1
ATOM 1960 N N . GLU B 1 67 ? -46.328 -17.298 -21.244 1.00 93.37 64 GLU B N 1
ATOM 1961 C CA . GLU B 1 67 ? -46.772 -16.690 -22.517 1.00 95.53 64 GLU B CA 1
ATOM 1962 C C . GLU B 1 67 ? -46.431 -17.502 -23.790 1.00 100.24 64 GLU B C 1
ATOM 1963 O O . GLU B 1 67 ? -47.191 -17.446 -24.761 1.00 108.89 64 GLU B O 1
ATOM 1969 N N . HIS B 1 68 ? -45.306 -18.233 -23.802 1.00 95.45 65 HIS B N 1
ATOM 1970 C CA . HIS B 1 68 ? -44.825 -18.911 -25.030 1.00 88.29 65 HIS B CA 1
ATOM 1971 C C . HIS B 1 68 ? -45.062 -20.426 -25.058 1.00 87.44 65 HIS B C 1
ATOM 1972 O O . HIS B 1 68 ? -45.273 -20.987 -26.134 1.00 88.49 65 HIS B O 1
ATOM 1979 N N . HIS B 1 69 ? -45.027 -21.096 -23.905 1.00 88.73 66 HIS B N 1
ATOM 1980 C CA . HIS B 1 69 ? -45.437 -22.513 -23.848 1.00 88.02 66 HIS B CA 1
ATOM 1981 C C . HIS B 1 69 ? -46.952 -22.661 -23.863 1.00 85.26 66 HIS B C 1
ATOM 1982 O O . HIS B 1 69 ? -47.456 -23.696 -24.329 1.00 77.61 66 HIS B O 1
ATOM 1989 N N . GLY B 1 70 ? -47.664 -21.645 -23.345 1.00 78.79 67 GLY B N 1
ATOM 1990 C CA . GLY B 1 70 ? -49.108 -21.508 -23.555 1.00 80.74 67 GLY B CA 1
ATOM 1991 C C . GLY B 1 70 ? -49.417 -21.343 -25.044 1.00 88.94 67 GLY B C 1
ATOM 1992 O O . GLY B 1 70 ? -49.998 -22.249 -25.677 1.00 75.03 67 GLY B O 1
ATOM 1993 N N . LYS B 1 71 ? -48.948 -20.233 -25.628 1.00 84.36 68 LYS B N 1
ATOM 1994 C CA . LYS B 1 71 ? -49.284 -19.886 -27.021 1.00 85.91 68 LYS B CA 1
ATOM 1995 C C . LYS B 1 71 ? -48.964 -20.999 -28.066 1.00 88.74 68 LYS B C 1
ATOM 1996 O O . LYS B 1 71 ? -49.648 -21.076 -29.100 1.00 80.15 68 LYS B O 1
ATOM 2002 N N . SER B 1 72 ? -47.972 -21.860 -27.777 1.00 89.33 69 SER B N 1
ATOM 2003 C CA . SER B 1 72 ? -47.611 -23.037 -28.623 1.00 85.04 69 SER B CA 1
ATOM 2004 C C . SER B 1 72 ? -48.368 -24.343 -28.309 1.00 80.65 69 SER B C 1
ATOM 2005 O O . SER B 1 72 ? -48.223 -25.340 -29.036 1.00 60.38 69 SER B O 1
ATOM 2008 N N . GLY B 1 73 ? -49.122 -24.344 -27.205 1.00 84.88 70 GLY B N 1
ATOM 2009 C CA . GLY B 1 73 ? -49.940 -25.492 -26.801 1.00 83.39 70 GLY B CA 1
ATOM 2010 C C . GLY B 1 73 ? -49.131 -26.587 -26.156 1.00 82.00 70 GLY B C 1
ATOM 2011 O O . GLY B 1 73 ? -49.484 -27.739 -26.275 1.00 78.29 70 GLY B O 1
ATOM 2012 N N . LEU B 1 74 ? -48.060 -26.203 -25.455 1.00 87.07 71 LEU B N 1
ATOM 2013 C CA . LEU B 1 74 ? -47.116 -27.131 -24.821 1.00 80.83 71 LEU B CA 1
ATOM 2014 C C . LEU B 1 74 ? -47.475 -27.307 -23.352 1.00 76.96 71 LEU B C 1
ATOM 2015 O O . LEU B 1 74 ? -47.554 -28.429 -22.878 1.00 77.01 71 LEU B O 1
ATOM 2020 N N . THR B 1 75 ? -47.655 -26.196 -22.637 1.00 78.90 72 THR B N 1
ATOM 2021 C CA . THR B 1 75 ? -48.197 -26.209 -21.268 1.00 90.64 72 THR B CA 1
ATOM 2022 C C . THR B 1 75 ? -49.427 -27.123 -21.143 1.00 96.77 72 THR B C 1
ATOM 2023 O O . THR B 1 75 ? -49.564 -27.862 -20.154 1.00 97.33 72 THR B O 1
ATOM 2027 N N . GLN B 1 76 ? -50.307 -27.065 -22.148 1.00 91.77 73 GLN B N 1
ATOM 2028 C CA . GLN B 1 76 ? -51.478 -27.938 -22.196 1.00 87.77 73 GLN B CA 1
ATOM 2029 C C . GLN B 1 76 ? -51.095 -29.401 -22.498 1.00 88.21 73 GLN B C 1
ATOM 2030 O O . GLN B 1 76 ? -51.662 -30.325 -21.903 1.00 86.85 73 GLN B O 1
ATOM 2036 N N . ARG B 1 77 ? -50.139 -29.614 -23.404 1.00 86.34 74 ARG B N 1
ATOM 2037 C CA . ARG B 1 77 ? -49.676 -30.982 -23.729 1.00 89.62 74 ARG B CA 1
ATOM 2038 C C . ARG B 1 77 ? -48.955 -31.693 -22.560 1.00 89.00 74 ARG B C 1
ATOM 2039 O O . ARG B 1 77 ? -48.917 -32.938 -22.507 1.00 82.72 74 ARG B O 1
ATOM 2047 N N . CYS B 1 78 ? -48.392 -30.902 -21.642 1.00 92.40 75 CYS B N 1
ATOM 2048 C CA . CYS B 1 78 ? -47.736 -31.432 -20.438 1.00 100.55 75 CYS B CA 1
ATOM 2049 C C . CYS B 1 78 ? -48.735 -32.079 -19.459 1.00 98.20 75 CYS B C 1
ATOM 2050 O O . CYS B 1 78 ? -48.472 -33.171 -18.952 1.00 95.67 75 CYS B O 1
ATOM 2053 N N . ARG B 1 79 ? -49.878 -31.424 -19.230 1.00 97.25 76 ARG B N 1
ATOM 2054 C CA . ARG B 1 79 ? -50.968 -32.008 -18.421 1.00 92.75 76 ARG B CA 1
ATOM 2055 C C . ARG B 1 79 ? -51.460 -33.320 -19.039 1.00 89.30 76 ARG B C 1
ATOM 2056 O O . ARG B 1 79 ? -51.495 -34.339 -18.351 1.00 89.52 76 ARG B O 1
ATOM 2064 N N . ASP B 1 80 ? -51.828 -33.262 -20.332 1.00 97.24 77 ASP B N 1
ATOM 2065 C CA . ASP B 1 80 ? -52.241 -34.430 -21.172 1.00 97.35 77 ASP B CA 1
ATOM 2066 C C . ASP B 1 80 ? -51.351 -35.670 -21.022 1.00 104.87 77 ASP B C 1
ATOM 2067 O O . ASP B 1 80 ? -51.852 -36.799 -20.921 1.00 105.48 77 ASP B O 1
ATOM 2072 N N . SER B 1 81 ? -50.035 -35.452 -21.052 1.00 108.57 78 SER B N 1
ATOM 2073 C CA . SER B 1 81 ? -49.070 -36.542 -20.910 1.00 100.90 78 SER B CA 1
ATOM 2074 C C . SER B 1 81 ? -49.119 -37.175 -19.522 1.00 92.32 78 SER B C 1
ATOM 2075 O O . SER B 1 81 ? -49.301 -36.489 -18.510 1.00 85.07 78 SER B O 1
ATOM 2078 N N . GLU B 1 82 ? -48.958 -38.490 -19.494 1.00 91.81 79 GLU B N 1
ATOM 2079 C CA . GLU B 1 82 ? -48.650 -39.212 -18.263 1.00 93.41 79 GLU B CA 1
ATOM 2080 C C . GLU B 1 82 ? -47.319 -39.947 -18.522 1.00 87.78 79 GLU B C 1
ATOM 2081 O O . GLU B 1 82 ? -47.203 -41.156 -18.308 1.00 85.00 79 GLU B O 1
ATOM 2087 N N . VAL B 1 83 ? -46.335 -39.169 -19.014 1.00 91.29 80 VAL B N 1
ATOM 2088 C CA . VAL B 1 83 ? -44.981 -39.640 -19.370 1.00 90.70 80 VAL B CA 1
ATOM 2089 C C . VAL B 1 83 ? -43.998 -39.145 -18.306 1.00 80.65 80 VAL B C 1
ATOM 2090 O O . VAL B 1 83 ? -44.031 -37.972 -17.905 1.00 76.34 80 VAL B O 1
ATOM 2094 N N . SER B 1 84 ? -43.128 -40.045 -17.855 1.00 74.74 81 SER B N 1
ATOM 2095 C CA . SER B 1 84 ? -42.179 -39.727 -16.815 1.00 75.86 81 SER B CA 1
ATOM 2096 C C . SER B 1 84 ? -40.862 -39.324 -17.464 1.00 87.63 81 SER B C 1
ATOM 2097 O O . SER B 1 84 ? -40.701 -39.429 -18.685 1.00 97.12 81 SER B O 1
ATOM 2100 N N . LEU B 1 85 ? -39.927 -38.884 -16.626 1.00 86.48 82 LEU B N 1
ATOM 2101 C CA . LEU B 1 85 ? -38.562 -38.619 -17.044 1.00 80.10 82 LEU B CA 1
ATOM 2102 C C . LEU B 1 85 ? -37.807 -39.895 -17.276 1.00 79.05 82 LEU B C 1
ATOM 2103 O O . LEU B 1 85 ? -37.040 -39.978 -18.254 1.00 79.89 82 LEU B O 1
ATOM 2108 N N . ALA B 1 86 ? -37.974 -40.875 -16.381 1.00 66.22 83 ALA B N 1
ATOM 2109 C CA . ALA B 1 86 ? -37.289 -42.158 -16.579 1.00 67.35 83 ALA B CA 1
ATOM 2110 C C . ALA B 1 86 ? -37.889 -42.884 -17.784 1.00 68.96 83 ALA B C 1
ATOM 2111 O O . ALA B 1 86 ? -37.213 -43.703 -18.391 1.00 73.25 83 ALA B O 1
ATOM 2113 N N . HIS B 1 87 ? -39.141 -42.575 -18.149 1.00 78.14 84 HIS B N 1
ATOM 2114 C CA . HIS B 1 87 ? -39.697 -43.083 -19.415 1.00 83.38 84 HIS B CA 1
ATOM 2115 C C . HIS B 1 87 ? -38.949 -42.475 -20.603 1.00 80.17 84 HIS B C 1
ATOM 2116 O O . HIS B 1 87 ? -38.332 -43.215 -21.373 1.00 82.78 84 HIS B O 1
ATOM 2123 N N . ALA B 1 88 ? -39.000 -41.143 -20.718 1.00 79.86 85 ALA B N 1
ATOM 2124 C CA . ALA B 1 88 ? -38.276 -40.378 -21.767 1.00 72.77 85 ALA B CA 1
ATOM 2125 C C . ALA B 1 88 ? -36.816 -40.788 -21.869 1.00 72.28 85 ALA B C 1
ATOM 2126 O O . ALA B 1 88 ? -36.344 -41.086 -22.958 1.00 74.66 85 ALA B O 1
ATOM 2128 N N . THR B 1 89 ? -36.130 -40.865 -20.728 1.00 67.27 86 THR B N 1
ATOM 2129 C CA . THR B 1 89 ? -34.724 -41.242 -20.684 1.00 61.77 86 THR B CA 1
ATOM 2130 C C . THR B 1 89 ? -34.453 -42.593 -21.313 1.00 67.81 86 THR B C 1
ATOM 2131 O O . THR B 1 89 ? -33.506 -42.735 -22.082 1.00 82.38 86 THR B O 1
ATOM 2135 N N . LYS B 1 90 ? -35.245 -43.596 -20.973 1.00 67.96 87 LYS B N 1
ATOM 2136 C CA . LYS B 1 90 ? -34.943 -44.960 -21.415 1.00 68.69 87 LYS B CA 1
ATOM 2137 C C . LYS B 1 90 ? -35.154 -45.086 -22.933 1.00 65.09 87 LYS B C 1
ATOM 2138 O O . LYS B 1 90 ? -34.342 -45.698 -23.625 1.00 62.24 87 LYS B O 1
ATOM 2144 N N . GLU B 1 91 ? -36.255 -44.496 -23.412 1.00 64.52 88 GLU B N 1
ATOM 2145 C CA . GLU B 1 91 ? -36.637 -44.482 -24.841 1.00 73.91 88 GLU B CA 1
ATOM 2146 C C . GLU B 1 91 ? -35.894 -43.438 -25.716 1.00 73.15 88 GLU B C 1
ATOM 2147 O O . GLU B 1 91 ? -35.975 -43.489 -26.937 1.00 70.33 88 GLU B O 1
ATOM 2153 N N . SER B 1 92 ? -35.206 -42.483 -25.091 1.00 72.74 89 SER B N 1
ATOM 2154 C CA . SER B 1 92 ? -34.324 -41.558 -25.807 1.00 64.67 89 SER B CA 1
ATOM 2155 C C . SER B 1 92 ? -32.986 -42.231 -26.053 1.00 61.60 89 SER B C 1
ATOM 2156 O O . SER B 1 92 ? -32.509 -42.313 -27.191 1.00 69.89 89 SER B O 1
ATOM 2159 N N . LEU B 1 93 ? -32.403 -42.752 -24.984 1.00 57.17 90 LEU B N 1
ATOM 2160 C CA . LEU B 1 93 ? -31.155 -43.465 -25.074 1.00 50.18 90 LEU B CA 1
ATOM 2161 C C . LEU B 1 93 ? -31.263 -44.674 -25.946 1.00 59.59 90 LEU B C 1
ATOM 2162 O O . LEU B 1 93 ? -30.255 -45.100 -26.507 1.00 65.29 90 LEU B O 1
ATOM 2167 N N . ALA B 1 94 ? -32.476 -45.239 -26.040 1.00 66.34 91 ALA B N 1
ATOM 2168 C CA . ALA B 1 94 ? -32.732 -46.415 -26.870 1.00 59.78 91 ALA B CA 1
ATOM 2169 C C . ALA B 1 94 ? -32.505 -46.120 -28.356 1.00 51.23 91 ALA B C 1
ATOM 2170 O O . ALA B 1 94 ? -31.687 -46.760 -29.008 1.00 50.34 91 ALA B O 1
ATOM 2172 N N . PHE B 1 95 ? -33.257 -45.149 -28.859 1.00 58.53 92 PHE B N 1
ATOM 2173 C CA . PHE B 1 95 ? -33.163 -44.610 -30.233 1.00 62.12 92 PHE B CA 1
ATOM 2174 C C . PHE B 1 95 ? -31.716 -44.342 -30.639 1.00 72.04 92 PHE B C 1
ATOM 2175 O O . PHE B 1 95 ? -31.221 -44.791 -31.695 1.00 72.47 92 PHE B O 1
ATOM 2183 N N . VAL B 1 96 ? -31.037 -43.651 -29.735 1.00 65.78 93 VAL B N 1
ATOM 2184 C CA . VAL B 1 96 ? -29.685 -43.214 -29.924 1.00 58.71 93 VAL B CA 1
ATOM 2185 C C . VAL B 1 96 ? -28.674 -44.360 -29.890 1.00 61.35 93 VAL B C 1
ATOM 2186 O O . VAL B 1 96 ? -27.623 -44.247 -30.491 1.00 65.83 93 VAL B O 1
ATOM 2190 N N . GLN B 1 97 ? -28.945 -45.470 -29.232 1.00 66.22 94 GLN B N 1
ATOM 2191 C CA . GLN B 1 97 ? -27.953 -46.583 -29.266 1.00 70.90 94 GLN B CA 1
ATOM 2192 C C . GLN B 1 97 ? -27.964 -47.297 -30.617 1.00 62.05 94 GLN B C 1
ATOM 2193 O O . GLN B 1 97 ? -26.943 -47.787 -31.092 1.00 51.55 94 GLN B O 1
ATOM 2199 N N . GLU B 1 98 ? -29.131 -47.321 -31.230 1.00 63.75 95 GLU B N 1
ATOM 2200 C CA . GLU B 1 98 ? -29.285 -47.917 -32.537 1.00 67.83 95 GLU B CA 1
ATOM 2201 C C . GLU B 1 98 ? -28.407 -47.143 -33.506 1.00 77.63 95 GLU B C 1
ATOM 2202 O O . GLU B 1 98 ? -27.432 -47.685 -34.068 1.00 66.95 95 GLU B O 1
ATOM 2208 N N . TRP B 1 99 ? -28.711 -45.845 -33.591 1.00 76.07 96 TRP B N 1
ATOM 2209 C CA . TRP B 1 99 ? -28.223 -44.971 -34.660 1.00 65.54 96 TRP B CA 1
ATOM 2210 C C . TRP B 1 99 ? -26.746 -44.574 -34.644 1.00 56.27 96 TRP B C 1
ATOM 2211 O O . TRP B 1 99 ? -26.160 -44.368 -35.725 1.00 56.85 96 TRP B O 1
ATOM 2222 N N . VAL B 1 100 ? -26.120 -44.519 -33.471 1.00 52.22 97 VAL B N 1
ATOM 2223 C CA . VAL B 1 100 ? -24.684 -44.167 -33.388 1.00 50.98 97 VAL B CA 1
ATOM 2224 C C . VAL B 1 100 ? -24.033 -44.822 -32.194 1.00 47.92 97 VAL B C 1
ATOM 2225 O O . VAL B 1 100 ? -24.724 -45.049 -31.239 1.00 49.57 97 VAL B O 1
ATOM 2229 N N . PRO B 1 101 ? -22.718 -45.113 -32.236 1.00 49.49 98 PRO B N 1
ATOM 2230 C CA . PRO B 1 101 ? -21.974 -45.765 -31.150 1.00 52.57 98 PRO B CA 1
ATOM 2231 C C . PRO B 1 101 ? -21.944 -45.064 -29.769 1.00 65.50 98 PRO B C 1
ATOM 2232 O O . PRO B 1 101 ? -22.985 -44.689 -29.299 1.00 68.48 98 PRO B O 1
ATOM 2236 N N . GLN B 1 102 ? -20.809 -44.963 -29.074 1.00 59.52 99 GLN B N 1
ATOM 2237 C CA . GLN B 1 102 ? -20.837 -44.513 -27.687 1.00 57.41 99 GLN B CA 1
ATOM 2238 C C . GLN B 1 102 ? -19.623 -43.690 -27.530 1.00 56.91 99 GLN B C 1
ATOM 2239 O O . GLN B 1 102 ? -18.521 -44.195 -27.754 1.00 52.22 99 GLN B O 1
ATOM 2245 N N . GLY B 1 103 ? -19.815 -42.430 -27.142 1.00 53.85 100 GLY B N 1
ATOM 2246 C CA . GLY B 1 103 ? -18.691 -41.547 -26.860 1.00 51.30 100 GLY B CA 1
ATOM 2247 C C . GLY B 1 103 ? -18.093 -40.954 -28.117 1.00 45.29 100 GLY B C 1
ATOM 2248 O O . GLY B 1 103 ? -16.973 -40.396 -28.067 1.00 45.91 100 GLY B O 1
ATOM 2249 N N . LYS B 1 104 ? -18.864 -41.056 -29.205 1.00 45.26 101 LYS B N 1
ATOM 2250 C CA . LYS B 1 104 ? -18.469 -40.687 -30.572 1.00 48.12 101 LYS B CA 1
ATOM 2251 C C . LYS B 1 104 ? -19.085 -39.358 -31.008 1.00 46.06 101 LYS B C 1
ATOM 2252 O O . LYS B 1 104 ? -18.378 -38.473 -31.456 1.00 43.02 101 LYS B O 1
ATOM 2258 N N . SER B 1 105 ? -20.393 -39.225 -30.873 1.00 37.70 102 SER B N 1
ATOM 2259 C CA . SER B 1 105 ? -21.049 -37.998 -31.240 1.00 40.68 102 SER B CA 1
ATOM 2260 C C . SER B 1 105 ? -21.072 -36.994 -30.104 1.00 42.22 102 SER B C 1
ATOM 2261 O O . SER B 1 105 ? -21.378 -37.356 -28.951 1.00 44.94 102 SER B O 1
ATOM 2264 N N . PRO B 1 106 ? -20.778 -35.716 -30.422 1.00 38.85 103 PRO B N 1
ATOM 2265 C CA . PRO B 1 106 ? -21.045 -34.673 -29.435 1.00 35.07 103 PRO B CA 1
ATOM 2266 C C . PRO B 1 106 ? -22.519 -34.376 -29.387 1.00 34.91 103 PRO B C 1
ATOM 2267 O O . PRO B 1 106 ? -23.282 -34.826 -30.266 1.00 33.48 103 PRO B O 1
ATOM 2271 N N . MET B 1 107 ? -22.930 -33.588 -28.406 1.00 30.55 104 MET B N 1
ATOM 2272 C CA . MET B 1 107 ? -24.303 -33.100 -28.420 1.00 35.13 104 MET B CA 1
ATOM 2273 C C . MET B 1 107 ? -24.445 -31.871 -29.287 1.00 35.68 104 MET B C 1
ATOM 2274 O O . MET B 1 107 ? -23.695 -30.901 -29.080 1.00 35.95 104 MET B O 1
ATOM 2279 N N . CYS B 1 108 ? -25.436 -31.882 -30.186 1.00 35.33 105 CYS B N 1
ATOM 2280 C CA . CYS B 1 108 ? -25.556 -30.892 -31.277 1.00 34.51 105 CYS B CA 1
ATOM 2281 C C . CYS B 1 108 ? -26.824 -30.112 -31.205 1.00 33.92 105 CYS B C 1
ATOM 2282 O O . CYS B 1 108 ? -27.850 -30.695 -30.973 1.00 35.95 105 CYS B O 1
ATOM 2285 N N . GLY B 1 109 ? -26.739 -28.784 -31.396 1.00 40.34 106 GLY B N 1
ATOM 2286 C CA . GLY B 1 109 ? -27.874 -27.794 -31.410 1.00 38.46 106 GLY B CA 1
ATOM 2287 C C . GLY B 1 109 ? -27.425 -26.322 -31.190 1.00 35.11 106 GLY B C 1
ATOM 2288 O O . GLY B 1 109 ? -26.246 -26.038 -31.108 1.00 40.43 106 GLY B O 1
ATOM 2289 N N . ASN B 1 110 ? -28.340 -25.362 -31.107 1.00 40.20 107 ASN B N 1
ATOM 2290 C CA . ASN B 1 110 ? -27.971 -23.990 -30.771 1.00 36.21 107 ASN B CA 1
ATOM 2291 C C . ASN B 1 110 ? -27.837 -23.856 -29.245 1.00 39.79 107 ASN B C 1
ATOM 2292 O O . ASN B 1 110 ? -28.703 -24.286 -28.508 1.00 38.68 107 ASN B O 1
ATOM 2297 N N . SER B 1 111 ? -26.729 -23.287 -28.769 1.00 40.96 108 SER B N 1
ATOM 2298 C CA . SER B 1 111 ? -26.463 -23.116 -27.328 1.00 40.83 108 SER B CA 1
ATOM 2299 C C . SER B 1 111 ? -26.809 -24.390 -26.557 1.00 41.30 108 SER B C 1
ATOM 2300 O O . SER B 1 111 ? -27.474 -24.382 -25.489 1.00 35.61 108 SER B O 1
ATOM 2303 N N . ILE B 1 112 ? -26.326 -25.477 -27.143 1.00 38.08 109 ILE B N 1
ATOM 2304 C CA . ILE B 1 112 ? -26.605 -26.827 -26.678 1.00 39.58 109 ILE B CA 1
ATOM 2305 C C . ILE B 1 112 ? -26.070 -27.111 -25.293 1.00 36.37 109 ILE B C 1
ATOM 2306 O O . ILE B 1 112 ? -26.550 -28.043 -24.653 1.00 36.18 109 ILE B O 1
ATOM 2311 N N . GLY B 1 113 ? -25.042 -26.372 -24.881 1.00 33.16 110 GLY B N 1
ATOM 2312 C CA . GLY B 1 113 ? -24.542 -26.408 -23.526 1.00 35.73 110 GLY B CA 1
ATOM 2313 C C . GLY B 1 113 ? -25.593 -26.131 -22.454 1.00 39.83 110 GLY B C 1
ATOM 2314 O O . GLY B 1 113 ? -25.490 -26.647 -21.329 1.00 39.36 110 GLY B O 1
ATOM 2315 N N . GLN B 1 114 ? -26.570 -25.286 -22.777 1.00 36.99 111 GLN B N 1
ATOM 2316 C CA . GLN B 1 114 ? -27.597 -24.922 -21.798 1.00 43.45 111 GLN B CA 1
ATOM 2317 C C . GLN B 1 114 ? -28.485 -26.203 -21.591 1.00 47.73 111 GLN B C 1
ATOM 2318 O O . GLN B 1 114 ? -28.621 -26.735 -20.464 1.00 47.50 111 GLN B O 1
ATOM 2324 N N . ASP B 1 115 ? -28.946 -26.770 -22.695 1.00 41.37 112 ASP B N 1
ATOM 2325 C CA . ASP B 1 115 ? -29.634 -28.075 -22.690 1.00 48.62 112 ASP B CA 1
ATOM 2326 C C . ASP B 1 115 ? -28.880 -29.203 -22.014 1.00 45.13 112 ASP B C 1
ATOM 2327 O O . ASP B 1 115 ? -29.478 -29.997 -21.270 1.00 48.80 112 ASP B O 1
ATOM 2332 N N . ARG B 1 116 ? -27.584 -29.294 -22.295 1.00 40.19 113 ARG B N 1
ATOM 2333 C CA . ARG B 1 116 ? -26.720 -30.249 -21.622 1.00 39.99 113 ARG B CA 1
ATOM 2334 C C . ARG B 1 116 ? -26.756 -30.103 -20.094 1.00 41.04 113 ARG B C 1
ATOM 2335 O O . ARG B 1 116 ? -26.674 -31.105 -19.400 1.00 40.71 113 ARG B O 1
ATOM 2343 N N . ARG B 1 117 ? -26.905 -28.888 -19.564 1.00 39.70 114 ARG B N 1
ATOM 2344 C CA . ARG B 1 117 ? -26.995 -28.732 -18.079 1.00 43.61 114 ARG B CA 1
ATOM 2345 C C . ARG B 1 117 ? -28.155 -29.559 -17.495 1.00 45.83 114 ARG B C 1
ATOM 2346 O O . ARG B 1 117 ? -27.967 -30.193 -16.462 1.00 48.94 114 ARG B O 1
ATOM 2354 N N . PHE B 1 118 ? -29.321 -29.543 -18.171 1.00 45.35 115 PHE B N 1
ATOM 2355 C CA . PHE B 1 118 ? -30.527 -30.288 -17.771 1.00 45.86 115 PHE B CA 1
ATOM 2356 C C . PHE B 1 118 ? -30.357 -31.798 -17.973 1.00 48.67 115 PHE B C 1
ATOM 2357 O O . PHE B 1 118 ? -30.644 -32.557 -17.059 1.00 53.65 115 PHE B O 1
ATOM 2365 N N . ILE B 1 119 ? -29.869 -32.238 -19.143 1.00 47.56 116 ILE B N 1
ATOM 2366 C CA . ILE B 1 119 ? -29.588 -33.669 -19.394 1.00 45.27 116 ILE B CA 1
ATOM 2367 C C . ILE B 1 119 ? -28.593 -34.204 -18.391 1.00 49.90 116 ILE B C 1
ATOM 2368 O O . ILE B 1 119 ? -28.721 -35.358 -17.936 1.00 47.00 116 ILE B O 1
ATOM 2373 N N . ASN B 1 120 ? -27.594 -33.401 -18.038 1.00 48.44 117 ASN B N 1
ATOM 2374 C CA . ASN B 1 120 ? -26.609 -33.878 -17.066 1.00 53.39 117 ASN B CA 1
ATOM 2375 C C . ASN B 1 120 ? -27.246 -34.165 -15.701 1.00 54.24 117 ASN B C 1
ATOM 2376 O O . ASN B 1 120 ? -27.069 -35.222 -15.137 1.00 53.69 117 ASN B O 1
ATOM 2381 N N . LYS B 1 121 ? -27.979 -33.202 -15.190 1.00 58.32 118 LYS B N 1
ATOM 2382 C CA . LYS B 1 121 ? -28.631 -33.354 -13.896 1.00 60.88 118 LYS B CA 1
ATOM 2383 C C . LYS B 1 121 ? -29.726 -34.443 -13.905 1.00 57.65 118 LYS B C 1
ATOM 2384 O O . LYS B 1 121 ? -29.681 -35.382 -13.129 1.00 57.83 118 LYS B O 1
ATOM 2390 N N . TYR B 1 122 ? -30.665 -34.301 -14.817 1.00 57.01 119 TYR B N 1
ATOM 2391 C CA . TYR B 1 122 ? -31.898 -35.071 -14.832 1.00 59.99 119 TYR B CA 1
ATOM 2392 C C . TYR B 1 122 ? -31.881 -36.309 -15.682 1.00 56.57 119 TYR B C 1
ATOM 2393 O O . TYR B 1 122 ? -32.715 -37.132 -15.456 1.00 55.51 119 TYR B O 1
ATOM 2402 N N . MET B 1 123 ? -31.001 -36.439 -16.683 1.00 57.03 120 MET B N 1
ATOM 2403 C CA . MET B 1 123 ? -31.000 -37.639 -17.566 1.00 49.74 120 MET B CA 1
ATOM 2404 C C . MET B 1 123 ? -29.584 -38.209 -17.748 1.00 48.38 120 MET B C 1
ATOM 2405 O O . MET B 1 123 ? -29.161 -38.483 -18.855 1.00 51.19 120 MET B O 1
ATOM 2410 N N . PRO B 1 124 ? -28.852 -38.417 -16.650 1.00 51.23 121 PRO B N 1
ATOM 2411 C CA . PRO B 1 124 ? -27.440 -38.840 -16.776 1.00 55.31 121 PRO B CA 1
ATOM 2412 C C . PRO B 1 124 ? -27.136 -40.023 -17.684 1.00 60.00 121 PRO B C 1
ATOM 2413 O O . PRO B 1 124 ? -26.134 -40.013 -18.372 1.00 54.47 121 PRO B O 1
ATOM 2417 N N . ASP B 1 125 ? -27.976 -41.046 -17.674 1.00 66.41 122 ASP B N 1
ATOM 2418 C CA . ASP B 1 125 ? -27.743 -42.211 -18.527 1.00 67.78 122 ASP B CA 1
ATOM 2419 C C . ASP B 1 125 ? -27.769 -41.801 -19.984 1.00 63.23 122 ASP B C 1
ATOM 2420 O O . ASP B 1 125 ? -26.995 -42.317 -20.776 1.00 63.73 122 ASP B O 1
ATOM 2425 N N . PHE B 1 126 ? -28.667 -40.880 -20.330 1.00 60.07 123 PHE B N 1
ATOM 2426 C CA . PHE B 1 126 ? -28.745 -40.377 -21.690 1.00 56.22 123 PHE B CA 1
ATOM 2427 C C . PHE B 1 126 ? -27.461 -39.615 -22.021 1.00 54.48 123 PHE B C 1
ATOM 2428 O O . PHE B 1 126 ? -26.809 -39.927 -23.014 1.00 55.25 123 PHE B O 1
ATOM 2436 N N . GLU B 1 127 ? -27.042 -38.714 -21.131 1.00 53.80 124 GLU B N 1
ATOM 2437 C CA . GLU B 1 127 ? -25.762 -37.981 -21.277 1.00 56.08 124 GLU B CA 1
ATOM 2438 C C . GLU B 1 127 ? -24.555 -38.838 -21.571 1.00 54.30 124 GLU B C 1
ATOM 2439 O O . GLU B 1 127 ? -23.690 -38.415 -22.355 1.00 55.69 124 GLU B O 1
ATOM 2445 N N . ASP B 1 128 ? -24.475 -40.020 -20.961 1.00 51.48 125 ASP B N 1
ATOM 2446 C CA . ASP B 1 128 ? -23.234 -40.806 -21.018 1.00 52.37 125 ASP B CA 1
ATOM 2447 C C . ASP B 1 128 ? -23.004 -41.459 -22.369 1.00 47.38 125 ASP B C 1
ATOM 2448 O O . ASP B 1 128 ? -21.899 -41.862 -22.684 1.00 44.73 125 ASP B O 1
ATOM 2453 N N . HIS B 1 129 ? -24.034 -41.549 -23.177 1.00 46.39 126 HIS B N 1
ATOM 2454 C CA . HIS B 1 129 ? -23.818 -41.978 -24.521 1.00 48.84 126 HIS B CA 1
ATOM 2455 C C . HIS B 1 129 ? -22.980 -40.969 -25.330 1.00 49.85 126 HIS B C 1
ATOM 2456 O O . HIS B 1 129 ? -22.187 -41.367 -26.191 1.00 50.62 126 HIS B O 1
ATOM 2463 N N . PHE B 1 130 ? -23.095 -39.676 -25.006 1.00 48.02 127 PHE B N 1
ATOM 2464 C CA . PHE B 1 130 ? -22.388 -38.649 -25.787 1.00 39.10 127 PHE B CA 1
ATOM 2465 C C . PHE B 1 130 ? -20.897 -38.533 -25.509 1.00 36.53 127 PHE B C 1
ATOM 2466 O O . PHE B 1 130 ? -20.429 -38.767 -24.385 1.00 49.31 127 PHE B O 1
ATOM 2474 N N . HIS B 1 131 ? -20.128 -38.171 -26.540 1.00 36.95 128 HIS B N 1
ATOM 2475 C CA . HIS B 1 131 ? -18.792 -37.587 -26.346 1.00 34.86 128 HIS B CA 1
ATOM 2476 C C . HIS B 1 131 ? -18.942 -36.365 -25.426 1.00 31.67 128 HIS B C 1
ATOM 2477 O O . HIS B 1 131 ? -20.037 -35.808 -25.355 1.00 34.57 128 HIS B O 1
ATOM 2484 N N . TYR B 1 132 ? -17.887 -35.955 -24.741 1.00 31.64 129 TYR B N 1
ATOM 2485 C CA . TYR B 1 132 ? -17.994 -34.865 -23.765 1.00 37.23 129 TYR B CA 1
ATOM 2486 C C . TYR B 1 132 ? -18.176 -33.485 -24.487 1.00 37.04 129 TYR B C 1
ATOM 2487 O O . TYR B 1 132 ? -18.726 -32.570 -23.877 1.00 34.58 129 TYR B O 1
ATOM 2496 N N . ARG B 1 133 ? -17.811 -33.389 -25.775 1.00 34.23 130 ARG B N 1
ATOM 2497 C CA . ARG B 1 133 ? -17.904 -32.156 -26.556 1.00 28.56 130 ARG B CA 1
ATOM 2498 C C . ARG B 1 133 ? -19.297 -31.813 -26.973 1.00 32.23 130 ARG B C 1
ATOM 2499 O O . ARG B 1 133 ? -20.150 -32.698 -27.101 1.00 30.99 130 ARG B O 1
ATOM 2507 N N . ASN B 1 134 ? -19.506 -30.515 -27.187 1.00 29.53 131 ASN B N 1
ATOM 2508 C CA . ASN B 1 134 ? -20.681 -29.976 -27.867 1.00 32.11 131 ASN B CA 1
ATOM 2509 C C . ASN B 1 134 ? -20.366 -29.545 -29.293 1.00 34.99 131 ASN B C 1
ATOM 2510 O O . ASN B 1 134 ? -19.248 -29.154 -29.602 1.00 37.26 131 ASN B O 1
ATOM 2515 N N . LEU B 1 135 ? -21.358 -29.650 -30.150 1.00 33.94 132 LEU B N 1
ATOM 2516 C CA . LEU B 1 135 ? -21.322 -29.058 -31.462 1.00 32.50 132 LEU B CA 1
ATOM 2517 C C . LEU B 1 135 ? -22.410 -27.978 -31.410 1.00 32.85 132 LEU B C 1
ATOM 2518 O O . LEU B 1 135 ? -23.575 -28.259 -31.655 1.00 35.08 132 LEU B O 1
ATOM 2523 N N . ASP B 1 136 ? -22.013 -26.761 -31.039 1.00 28.66 133 ASP B N 1
ATOM 2524 C CA . ASP B 1 136 ? -22.921 -25.679 -30.811 1.00 27.51 133 ASP B CA 1
ATOM 2525 C C . ASP B 1 136 ? -22.958 -24.795 -32.053 1.00 27.21 133 ASP B C 1
ATOM 2526 O O . ASP B 1 136 ? -21.986 -24.101 -32.359 1.00 24.23 133 ASP B O 1
ATOM 2531 N N . VAL B 1 137 ? -24.090 -24.817 -32.754 1.00 28.07 134 VAL B N 1
ATOM 2532 C CA . VAL B 1 137 ? -24.293 -24.039 -33.988 1.00 29.76 134 VAL B CA 1
ATOM 2533 C C . VAL B 1 137 ? -24.215 -22.523 -33.756 1.00 28.48 134 VAL B C 1
ATOM 2534 O O . VAL B 1 137 ? -23.897 -21.753 -34.677 1.00 26.20 134 VAL B O 1
ATOM 2538 N N . SER B 1 138 ? -24.499 -22.098 -32.536 1.00 27.16 135 SER B N 1
ATOM 2539 C CA . SER B 1 138 ? -24.368 -20.674 -32.111 1.00 26.92 135 SER B CA 1
ATOM 2540 C C . SER B 1 138 ? -22.943 -20.202 -31.930 1.00 27.78 135 SER B C 1
ATOM 2541 O O . SER B 1 138 ? -22.668 -19.028 -31.922 1.00 26.73 135 SER B O 1
ATOM 2544 N N . THR B 1 139 ? -22.021 -21.120 -31.752 1.00 26.29 136 THR B N 1
ATOM 2545 C CA . THR B 1 139 ? -20.625 -20.771 -31.901 1.00 24.73 136 THR B CA 1
ATOM 2546 C C . THR B 1 139 ? -20.417 -20.250 -33.362 1.00 23.13 136 THR B C 1
ATOM 2547 O O . THR B 1 139 ? -19.756 -19.225 -33.594 1.00 24.81 136 THR B O 1
ATOM 2551 N N . ILE B 1 140 ? -20.945 -20.965 -34.334 1.00 22.47 137 ILE B N 1
ATOM 2552 C CA . ILE B 1 140 ? -20.730 -20.577 -35.740 1.00 25.45 137 ILE B CA 1
ATOM 2553 C C . ILE B 1 140 ? -21.432 -19.237 -36.041 1.00 24.75 137 ILE B C 1
ATOM 2554 O O . ILE B 1 140 ? -20.907 -18.395 -36.785 1.00 26.85 137 ILE B O 1
ATOM 2559 N N . LYS B 1 141 ? -22.587 -19.044 -35.422 1.00 27.29 138 LYS B N 1
ATOM 2560 C CA . LYS B 1 141 ? -23.379 -17.833 -35.624 1.00 28.68 138 LYS B CA 1
ATOM 2561 C C . LYS B 1 141 ? -22.626 -16.605 -35.099 1.00 29.60 138 LYS B C 1
ATOM 2562 O O . LYS B 1 141 ? -22.611 -15.587 -35.773 1.00 29.36 138 LYS B O 1
ATOM 2568 N N . GLU B 1 142 ? -21.989 -16.744 -33.926 1.00 25.52 139 GLU B N 1
ATOM 2569 C CA . GLU B 1 142 ? -21.124 -15.752 -33.363 1.00 26.26 139 GLU B CA 1
ATOM 2570 C C . GLU B 1 142 ? -19.893 -15.466 -34.224 1.00 30.25 139 GLU B C 1
ATOM 2571 O O . GLU B 1 142 ? -19.454 -14.331 -34.377 1.00 25.36 139 GLU B O 1
ATOM 2577 N N . LEU B 1 143 ? -19.313 -16.474 -34.834 1.00 30.40 140 LEU B N 1
ATOM 2578 C CA . LEU B 1 143 ? -18.236 -16.162 -35.763 1.00 27.78 140 LEU B CA 1
ATOM 2579 C C . LEU B 1 143 ? -18.760 -15.490 -37.005 1.00 25.85 140 LEU B C 1
ATOM 2580 O O . LEU B 1 143 ? -18.111 -14.635 -37.528 1.00 33.77 140 LEU B O 1
ATOM 2585 N N . ALA B 1 144 ? -19.886 -15.903 -37.533 1.00 26.62 141 ALA B N 1
ATOM 2586 C CA . ALA B 1 144 ? -20.414 -15.296 -38.768 1.00 26.66 141 ALA B CA 1
ATOM 2587 C C . ALA B 1 144 ? -20.796 -13.826 -38.549 1.00 27.76 141 ALA B C 1
ATOM 2588 O O . ALA B 1 144 ? -20.525 -12.943 -39.398 1.00 26.44 141 ALA B O 1
ATOM 2590 N N . LYS B 1 145 ? -21.353 -13.539 -37.388 1.00 29.67 142 LYS B N 1
ATOM 2591 C CA . LYS B 1 145 ? -21.677 -12.158 -37.028 1.00 30.21 142 LYS B CA 1
ATOM 2592 C C . LYS B 1 145 ? -20.481 -11.255 -37.137 1.00 30.81 142 LYS B C 1
ATOM 2593 O O . LYS B 1 145 ? -20.649 -10.052 -37.427 1.00 34.91 142 LYS B O 1
ATOM 2599 N N . ARG B 1 146 ? -19.293 -11.767 -36.811 1.00 30.60 143 ARG B N 1
ATOM 2600 C CA . ARG B 1 146 ? -18.097 -10.916 -36.788 1.00 29.08 143 ARG B CA 1
ATOM 2601 C C . ARG B 1 146 ? -17.302 -11.004 -38.060 1.00 31.90 143 ARG B C 1
ATOM 2602 O O . ARG B 1 146 ? -16.630 -10.023 -38.392 1.00 36.94 143 ARG B O 1
ATOM 2610 N N . TRP B 1 147 ? -17.313 -12.176 -38.709 1.00 28.36 144 TRP B N 1
ATOM 2611 C CA . TRP B 1 147 ? -16.449 -12.423 -39.811 1.00 29.05 144 TRP B CA 1
ATOM 2612 C C . TRP B 1 147 ? -17.142 -12.355 -41.172 1.00 27.48 144 TRP B C 1
ATOM 2613 O O . TRP B 1 147 ? -16.483 -12.046 -42.150 1.00 28.85 144 TRP B O 1
ATOM 2624 N N . LYS B 1 148 ? -18.404 -12.744 -41.264 1.00 27.91 145 LYS B N 1
ATOM 2625 C CA . LYS B 1 148 ? -19.093 -12.706 -42.543 1.00 30.56 145 LYS B CA 1
ATOM 2626 C C . LYS B 1 148 ? -20.577 -12.565 -42.335 1.00 28.75 145 LYS B C 1
ATOM 2627 O O . LYS B 1 148 ? -21.346 -13.444 -42.613 1.00 28.27 145 LYS B O 1
ATOM 2633 N N . PRO B 1 149 ? -20.986 -11.405 -41.870 1.00 28.50 146 PRO B N 1
ATOM 2634 C CA . PRO B 1 149 ? -22.334 -11.240 -41.386 1.00 29.70 146 PRO B CA 1
ATOM 2635 C C . PRO B 1 149 ? -23.426 -11.427 -42.408 1.00 30.63 146 PRO B C 1
ATOM 2636 O O . PRO B 1 149 ? -24.533 -11.892 -42.059 1.00 31.32 146 PRO B O 1
ATOM 2640 N N . GLU B 1 150 ? -23.149 -11.129 -43.662 1.00 34.81 147 GLU B N 1
ATOM 2641 C CA . GLU B 1 150 ? -24.178 -11.269 -44.674 1.00 40.36 147 GLU B CA 1
ATOM 2642 C C . GLU B 1 150 ? -24.655 -12.706 -44.939 1.00 43.12 147 GLU B C 1
ATOM 2643 O O . GLU B 1 150 ? -25.756 -12.922 -45.464 1.00 43.67 147 GLU B O 1
ATOM 2649 N N . VAL B 1 151 ? -23.829 -13.685 -44.568 1.00 42.79 148 VAL B N 1
ATOM 2650 C CA . VAL B 1 151 ? -24.271 -15.069 -44.445 1.00 42.11 148 VAL B CA 1
ATOM 2651 C C . VAL B 1 151 ? -25.568 -15.187 -43.650 1.00 35.87 148 VAL B C 1
ATOM 2652 O O . VAL B 1 151 ? -26.386 -16.024 -43.936 1.00 37.68 148 VAL B O 1
ATOM 2656 N N . LEU B 1 152 ? -25.765 -14.360 -42.651 1.00 33.95 149 LEU B N 1
ATOM 2657 C CA . LEU B 1 152 ? -26.956 -14.505 -41.820 1.00 36.04 149 LEU B CA 1
ATOM 2658 C C . LEU B 1 152 ? -28.277 -14.164 -42.542 1.00 38.02 149 LEU B C 1
ATOM 2659 O O . LEU B 1 152 ? -29.339 -14.647 -42.127 1.00 31.99 149 LEU B O 1
ATOM 2664 N N . GLU B 1 153 ? -28.210 -13.452 -43.685 1.00 40.01 150 GLU B N 1
ATOM 2665 C CA . GLU B 1 153 ? -29.393 -13.266 -44.510 1.00 36.19 150 GLU B CA 1
ATOM 2666 C C . GLU B 1 153 ? -29.963 -14.539 -44.988 1.00 34.72 150 GLU B C 1
ATOM 2667 O O . GLU B 1 153 ? -31.187 -14.644 -45.072 1.00 38.62 150 GLU B O 1
ATOM 2673 N N . SER B 1 154 ? -29.107 -15.533 -45.280 1.00 35.72 151 SER B N 1
ATOM 2674 C CA . SER B 1 154 ? -29.557 -16.863 -45.731 1.00 32.67 151 SER B CA 1
ATOM 2675 C C . SER B 1 154 ? -29.989 -17.774 -44.627 1.00 36.80 151 SER B C 1
ATOM 2676 O O . SER B 1 154 ? -30.573 -18.814 -44.871 1.00 43.32 151 SER B O 1
ATOM 2679 N N . VAL B 1 155 ? -29.744 -17.416 -43.387 1.00 37.39 152 VAL B N 1
ATOM 2680 C CA . VAL B 1 155 ? -30.267 -18.215 -42.300 1.00 38.88 152 VAL B CA 1
ATOM 2681 C C . VAL B 1 155 ? -31.792 -17.912 -42.124 1.00 43.98 152 VAL B C 1
ATOM 2682 O O . VAL B 1 155 ? -32.207 -16.761 -42.254 1.00 43.24 152 VAL B O 1
ATOM 2686 N N . VAL B 1 156 ? -32.585 -18.959 -41.888 1.00 49.85 153 VAL B N 1
ATOM 2687 C CA . VAL B 1 156 ? -34.045 -18.910 -41.652 1.00 60.78 153 VAL B CA 1
ATOM 2688 C C . VAL B 1 156 ? -34.421 -19.017 -40.157 1.00 62.27 153 VAL B C 1
ATOM 2689 O O . VAL B 1 156 ? -33.981 -19.946 -39.470 1.00 59.60 153 VAL B O 1
ATOM 2693 N N . LYS B 1 157 ? -35.290 -18.102 -39.699 1.00 74.40 154 LYS B N 1
ATOM 2694 C CA . LYS B 1 157 ? -35.638 -17.912 -38.261 1.00 81.17 154 LYS B CA 1
ATOM 2695 C C . LYS B 1 157 ? -37.037 -18.326 -37.837 1.00 82.05 154 LYS B C 1
ATOM 2696 O O . LYS B 1 157 ? -37.387 -18.151 -36.674 1.00 83.03 154 LYS B O 1
ATOM 2702 N N . THR B 1 158 ? -37.826 -18.864 -38.765 1.00 93.14 155 THR B N 1
ATOM 2703 C CA . THR B 1 158 ? -39.261 -19.207 -38.553 1.00 97.98 155 THR B CA 1
ATOM 2704 C C . THR B 1 158 ? -39.686 -19.590 -37.116 1.00 90.49 155 THR B C 1
ATOM 2705 O O . THR B 1 158 ? -39.813 -20.770 -36.790 1.00 76.63 155 THR B O 1
ATOM 2709 N N . GLY B 1 159 ? -39.887 -18.577 -36.274 1.00 95.58 156 GLY B N 1
ATOM 2710 C CA . GLY B 1 159 ? -40.516 -18.748 -34.963 1.00 98.65 156 GLY B CA 1
ATOM 2711 C C . GLY B 1 159 ? -39.730 -19.576 -33.964 1.00 101.39 156 GLY B C 1
ATOM 2712 O O . GLY B 1 159 ? -38.496 -19.535 -33.964 1.00 103.87 156 GLY B O 1
ATOM 2713 N N . ALA B 1 160 ? -40.465 -20.318 -33.123 1.00 98.27 157 ALA B N 1
ATOM 2714 C CA . ALA B 1 160 ? -39.912 -21.177 -32.061 1.00 101.48 157 ALA B CA 1
ATOM 2715 C C . ALA B 1 160 ? -40.449 -22.627 -32.159 1.00 110.85 157 ALA B C 1
ATOM 2716 O O . ALA B 1 160 ? -39.669 -23.574 -32.344 1.00 109.38 157 ALA B O 1
ATOM 2718 N N . HIS B 1 161 ? -41.770 -22.796 -32.023 1.00 113.97 158 HIS B N 1
ATOM 2719 C CA . HIS B 1 161 ? -42.445 -24.087 -32.276 1.00 109.57 158 HIS B CA 1
ATOM 2720 C C . HIS B 1 161 ? -42.109 -25.183 -31.199 1.00 101.01 158 HIS B C 1
ATOM 2721 O O . HIS B 1 161 ? -41.650 -24.901 -30.055 1.00 68.90 158 HIS B O 1
ATOM 2728 N N . LEU B 1 162 ? -42.374 -26.432 -31.580 1.00 92.76 159 LEU B N 1
ATOM 2729 C CA . LEU B 1 162 ? -41.996 -27.591 -30.825 1.00 93.57 159 LEU B CA 1
ATOM 2730 C C . LEU B 1 162 ? -40.496 -27.755 -30.903 1.00 82.69 159 LEU B C 1
ATOM 2731 O O . LEU B 1 162 ? -39.827 -27.243 -31.797 1.00 83.94 159 LEU B O 1
ATOM 2736 N N . ALA B 1 163 ? -39.996 -28.537 -29.971 1.00 70.75 160 ALA B N 1
ATOM 2737 C CA . ALA B 1 163 ? -38.638 -29.014 -29.963 1.00 67.54 160 ALA B CA 1
ATOM 2738 C C . ALA B 1 163 ? -38.153 -29.533 -31.312 1.00 70.58 160 ALA B C 1
ATOM 2739 O O . ALA B 1 163 ? -36.956 -29.393 -31.647 1.00 61.41 160 ALA B O 1
ATOM 2741 N N . LEU B 1 164 ? -39.068 -30.145 -32.060 1.00 61.59 161 LEU B N 1
ATOM 2742 C CA . LEU B 1 164 ? -38.706 -30.896 -33.240 1.00 67.46 161 LEU B CA 1
ATOM 2743 C C . LEU B 1 164 ? -38.255 -30.004 -34.356 1.00 60.83 161 LEU B C 1
ATOM 2744 O O . LEU B 1 164 ? -37.280 -30.319 -35.044 1.00 59.15 161 LEU B O 1
ATOM 2749 N N . ASP B 1 165 ? -38.993 -28.921 -34.527 1.00 59.39 162 ASP B N 1
ATOM 2750 C CA . ASP B 1 165 ? -38.795 -27.993 -35.622 1.00 70.08 162 ASP B CA 1
ATOM 2751 C C . ASP B 1 165 ? -37.733 -26.971 -35.294 1.00 65.97 162 ASP B C 1
ATOM 2752 O O . ASP B 1 165 ? -37.201 -26.318 -36.190 1.00 55.29 162 ASP B O 1
ATOM 2757 N N . ALA B 1 166 ? -37.448 -26.832 -34.005 1.00 63.12 163 ALA B N 1
ATOM 2758 C CA . ALA B 1 166 ? -36.294 -26.075 -33.550 1.00 62.20 163 ALA B CA 1
ATOM 2759 C C . ALA B 1 166 ? -34.981 -26.774 -33.963 1.00 53.22 163 ALA B C 1
ATOM 2760 O O . ALA B 1 166 ? -34.107 -26.137 -34.561 1.00 42.67 163 ALA B O 1
ATOM 2762 N N . ILE B 1 167 ? -34.878 -28.074 -33.676 1.00 48.48 164 ILE B N 1
ATOM 2763 C CA . ILE B 1 167 ? -33.729 -28.877 -34.117 1.00 55.28 164 ILE B CA 1
ATOM 2764 C C . ILE B 1 167 ? -33.533 -28.758 -35.620 1.00 49.49 164 ILE B C 1
ATOM 2765 O O . ILE B 1 167 ? -32.392 -28.675 -36.082 1.00 43.55 164 ILE B O 1
ATOM 2770 N N . LYS B 1 168 ? -34.640 -28.775 -36.366 1.00 43.68 165 LYS B N 1
ATOM 2771 C CA . LYS B 1 168 ? -34.554 -28.723 -37.811 1.00 50.10 165 LYS B CA 1
ATOM 2772 C C . LYS B 1 168 ? -34.104 -27.377 -38.258 1.00 43.30 165 LYS B C 1
ATOM 2773 O O . LYS B 1 168 ? -33.470 -27.263 -39.273 1.00 42.32 165 LYS B O 1
ATOM 2779 N N . GLU B 1 169 ? -34.452 -26.348 -37.512 1.00 48.89 166 GLU B N 1
ATOM 2780 C CA . GLU B 1 169 ? -33.899 -25.051 -37.799 1.00 50.17 166 GLU B CA 1
ATOM 2781 C C . GLU B 1 169 ? -32.396 -24.989 -37.541 1.00 46.36 166 GLU B C 1
ATOM 2782 O O . GLU B 1 169 ? -31.717 -24.275 -38.250 1.00 52.12 166 GLU B O 1
ATOM 2788 N N . SER B 1 170 ? -31.908 -25.710 -36.525 1.00 41.51 167 SER B N 1
ATOM 2789 C CA . SER B 1 170 ? -30.501 -25.731 -36.166 1.00 39.22 167 SER B CA 1
ATOM 2790 C C . SER B 1 170 ? -29.647 -26.414 -37.212 1.00 36.54 167 SER B C 1
ATOM 2791 O O . SER B 1 170 ? -28.603 -25.914 -37.574 1.00 33.60 167 SER B O 1
ATOM 2794 N N . ILE B 1 171 ? -30.110 -27.580 -37.661 1.00 35.46 168 ILE B N 1
ATOM 2795 C CA . ILE B 1 171 ? -29.508 -28.314 -38.748 1.00 34.83 168 ILE B CA 1
ATOM 2796 C C . ILE B 1 171 ? -29.470 -27.487 -40.016 1.00 36.37 168 ILE B C 1
ATOM 2797 O O . ILE B 1 171 ? -28.436 -27.462 -40.748 1.00 35.42 168 ILE B O 1
ATOM 2802 N N . ALA B 1 172 ? -30.596 -26.832 -40.306 1.00 38.94 169 ALA B N 1
ATOM 2803 C CA . ALA B 1 172 ? -30.719 -26.054 -41.548 1.00 35.83 169 ALA B CA 1
ATOM 2804 C C . ALA B 1 172 ? -29.795 -24.851 -41.485 1.00 37.38 169 ALA B C 1
ATOM 2805 O O . ALA B 1 172 ? -29.161 -24.490 -42.511 1.00 30.71 169 ALA B O 1
ATOM 2807 N N . GLU B 1 173 ? -29.698 -24.242 -40.281 1.00 33.13 170 GLU B N 1
ATOM 2808 C CA . GLU B 1 173 ? -28.783 -23.146 -40.072 1.00 33.16 170 GLU B CA 1
ATOM 2809 C C . GLU B 1 173 ? -27.343 -23.633 -40.366 1.00 33.22 170 GLU B C 1
ATOM 2810 O O . GLU B 1 173 ? -26.647 -23.033 -41.182 1.00 36.89 170 GLU B O 1
ATOM 2816 N N . LEU B 1 174 ? -26.946 -24.762 -39.798 1.00 29.90 171 LEU B N 1
ATOM 2817 C CA . LEU B 1 174 ? -25.630 -25.304 -40.066 1.00 33.54 171 LEU B CA 1
ATOM 2818 C C . LEU B 1 174 ? -25.372 -25.640 -41.550 1.00 33.24 171 LEU B C 1
ATOM 2819 O O . LEU B 1 174 ? -24.248 -25.479 -42.017 1.00 28.86 171 LEU B O 1
ATOM 2824 N N . LYS B 1 175 ? -26.391 -26.112 -42.253 1.00 33.93 172 LYS B N 1
ATOM 2825 C CA . LYS B 1 175 ? -26.282 -26.342 -43.727 1.00 38.04 172 LYS B CA 1
ATOM 2826 C C . LYS B 1 175 ? -25.957 -25.109 -44.533 1.00 33.23 172 LYS B C 1
ATOM 2827 O O . LYS B 1 175 ? -25.093 -25.124 -45.403 1.00 36.77 172 LYS B O 1
ATOM 2833 N N . VAL B 1 176 ? -26.608 -24.011 -44.181 1.00 35.65 173 VAL B N 1
ATOM 2834 C CA . VAL B 1 176 ? -26.273 -22.711 -44.739 1.00 33.68 173 VAL B CA 1
ATOM 2835 C C . VAL B 1 176 ? -24.801 -22.342 -44.520 1.00 33.23 173 VAL B C 1
ATOM 2836 O O . VAL B 1 176 ? -24.100 -21.984 -45.474 1.00 30.26 173 VAL B O 1
ATOM 2840 N N . TYR B 1 177 ? -24.330 -22.432 -43.284 1.00 30.59 174 TYR B N 1
ATOM 2841 C CA . TYR B 1 177 ? -22.923 -22.252 -43.026 1.00 28.31 174 TYR B CA 1
ATOM 2842 C C . TYR B 1 177 ? -22.032 -23.157 -43.837 1.00 27.27 174 TYR B C 1
ATOM 2843 O O . TYR B 1 177 ? -21.011 -22.694 -44.306 1.00 26.74 174 TYR B O 1
ATOM 2852 N N . ARG B 1 178 ? -22.401 -24.432 -43.945 1.00 31.80 175 ARG B N 1
ATOM 2853 C CA . ARG B 1 178 ? -21.611 -25.427 -44.633 1.00 33.20 175 ARG B CA 1
ATOM 2854 C C . ARG B 1 178 ? -21.426 -24.963 -46.068 1.00 39.18 175 ARG B C 1
ATOM 2855 O O . ARG B 1 178 ? -20.353 -25.089 -46.603 1.00 38.33 175 ARG B O 1
ATOM 2863 N N . GLU B 1 179 ? -22.483 -24.424 -46.660 1.00 35.72 176 GLU B N 1
ATOM 2864 C CA . GLU B 1 179 ? -22.440 -23.956 -48.016 1.00 37.75 176 GLU B CA 1
ATOM 2865 C C . GLU B 1 179 ? -21.737 -22.610 -48.164 1.00 34.66 176 GLU B C 1
ATOM 2866 O O . GLU B 1 179 ? -20.873 -22.506 -48.938 1.00 37.41 176 GLU B O 1
ATOM 2872 N N . LEU B 1 180 ? -22.079 -21.601 -47.386 1.00 37.65 177 LEU B N 1
ATOM 2873 C CA . LEU B 1 180 ? -21.615 -20.202 -47.601 1.00 38.73 177 LEU B CA 1
ATOM 2874 C C . LEU B 1 180 ? -20.457 -19.691 -46.749 1.00 36.36 177 LEU B C 1
ATOM 2875 O O . LEU B 1 180 ? -19.862 -18.617 -47.039 1.00 39.26 177 LEU B O 1
ATOM 2880 N N . PHE B 1 181 ? -20.160 -20.387 -45.662 1.00 33.11 178 PHE B N 1
ATOM 2881 C CA . PHE B 1 181 ? -19.150 -19.903 -44.698 1.00 30.56 178 PHE B CA 1
ATOM 2882 C C . PHE B 1 181 ? -17.947 -20.801 -44.543 1.00 32.81 178 PHE B C 1
ATOM 2883 O O . PHE B 1 181 ? -16.877 -20.300 -44.312 1.00 33.59 178 PHE B O 1
ATOM 2891 N N . PHE B 1 182 ? -18.110 -22.120 -44.662 1.00 36.41 179 PHE B N 1
ATOM 2892 C CA . PHE B 1 182 ? -16.976 -23.045 -44.628 1.00 32.57 179 PHE B CA 1
ATOM 2893 C C . PHE B 1 182 ? -16.442 -23.204 -46.019 1.00 33.62 179 PHE B C 1
ATOM 2894 O O . PHE B 1 182 ? -17.124 -23.051 -47.002 1.00 32.99 179 PHE B O 1
ATOM 2902 N N . LYS B 1 183 ? -15.177 -23.514 -46.059 1.00 37.52 180 LYS B N 1
ATOM 2903 C CA . LYS B 1 183 ? -14.441 -23.787 -47.259 1.00 46.30 180 LYS B CA 1
ATOM 2904 C C . LYS B 1 183 ? -14.139 -25.273 -47.229 1.00 46.59 180 LYS B C 1
ATOM 2905 O O . LYS B 1 183 ? -13.154 -25.664 -46.602 1.00 48.67 180 LYS B O 1
ATOM 2911 N N . LEU B 1 184 ? -14.963 -26.096 -47.859 1.00 45.23 181 LEU B N 1
ATOM 2912 C CA . LEU B 1 184 ? -14.750 -27.527 -47.733 1.00 57.62 181 LEU B CA 1
ATOM 2913 C C . LEU B 1 184 ? -13.795 -27.989 -48.823 1.00 59.99 181 LEU B C 1
ATOM 2914 O O . LEU B 1 184 ? -12.636 -28.280 -48.537 1.00 62.80 181 LEU B O 1
#

CATH classification: 3.30.420.10

B-factor: mean 54.45, std 21.48, range [22.47, 229.42]

InterPro domains:
  IPR012337 Ribonuclease H-like superfamily [SSF53098] (4-180)
  IPR013520 Ribonuclease H-like domain [PF00929] (9-170)
  IPR013520 Ribonuclease H-like domain [SM00479] (7-180)
  IPR022894 Oligoribonuclease [MF_00045] (3-181)
  IPR022894 Oligoribonuclease [NF003765] (3-180)
  IPR022894 Oligoribonuclease [PTHR11046] (58-174)
  IPR022894 Oligoribonuclease [cd06135] (8-179)
  IPR036397 Ribonuclease H superfamily [G3DSA:3.30.420.10] (2-181)

Radius of gyration: 20.94 Å; Cα contacts (8 Å, |Δi|>4): 685; chains: 2; bounding box: 56×52×51 Å

Secondary structure (DSSP, 8-state):
-GGGTT-TT-EEEEEEEESSS-TTT--EEEEEEEEE-TT--EEEEPPPEEPP--HHHHHTS-HHHHHHHHHHTHHHHHHH----HHHHHHHHHHHHHHHS-TTTPPEEETTHHHHHHHHHHH-HHHHTTS-S-EEEHHHHHHHHHHH-GGGGGTS-----S-HHHHHHHHHHHHHHHHHHTB--/---S-TT-EEEEEEEES-S-TTT--EEEEEEEEE-TT--EEEE---EEPP--HHHHTSS-HHHHHHHHHTTHHHHHHH----HHHHHHHHHHHHHHHS-SS-SPEEETTHHHHHHHHHHH-HHHHHHS-S-EEEHHHHHHHHHHH-GGGGGGS------SHHHHHHHHHHHHHHHHHHTB--

Foldseek 3Di:
DLVQAAPLQKAKEKFWDWLDQDLVPIATQKIWIWIAGNLLHTDDTADIDGAADDPVSLVPRDPVRCVVCVVQCSSVSNPVDPHHPVNVLVRLQVVVVRGYAAQRHAYEFAVCVSVVVNCCVRRVVSVRRYHPDHHHLVVVVVVCVPPPVVLVVVQDDDDDNDRRVRRVSRSVSVNSCVPPPDDD/DPFQDLQKAKEKDWDKLDQDLVPIATAKIWIFIDHNLLHTPDTFDIDGAADDVVNLVDGPPVNVVPCVVQCRSVVNPVDPAHLVNCLVRLLVVVVRRHAALRYAYEAACCVSVVVRCVVRRVVSVRRYNPDYDHLVVVVVCCVPPPVVLCVPQDDPDDHHRRVRRVSRSVSVNSCVPPPDDD